Protein AF-0000000066957536 (afdb_homodimer)

Foldseek 3Di:
DPPDAWQEEEEPLLDDLNVLLLVLSLVVPHAYEYEDEPVCPPVVSSVVSVVVSVVSPHHYQYDHLVDLVSLLVVLLVTQEYEYQDDCAPVPDRCQLSCLSVLVSNLVNPRHQEYEGNDAEFQLVLCPVFDPPLNVSSVSVVVSVCSNVVSVPWYFYEHNHAECQQAQQCLRDPPDRHDDDAADEAEAVQFQWGAYFHSSVSSNLVSVLGPDPLRIQAYEYAHDPLRGDTSVRSQVLLCVVVVHHHHYDYAYLVNLLVVLPPDDRSVVSVSRVSCCCHVVVSNPPDDRDPRYYYSCVVCVVDDTDHSSNVNVVND/DPPDAWQEEEEPLLDDLNVLLLVLSLVVPHAYEYEDEPVCPPVVSSVVSVVVSVVSPHHYQYDHLVDLVSLLVVLLVTQEYEYQDDCAPVPDRCQLSCLSVLVSNLVNPRHQEYEGNDAEFQLVLCPVFDPPLNVSSVSVVVSVCSNVVSVPWYFYEHNHAECQQAQQCLRDPPDRHDDDAADEAEAVQFQWGAYFHSSVSSNLVSVLGPDPLRTQAYEYAHDPLRGDTSVRSQVLLCVVVVHHHHYDYDYLVNLLVVLPPDDRSVVSVSRVSCCCHVVVSNPPDDRDPRYYYSCVVCVVDPTDHSSNVNVVND

Structure (mmCIF, N/CA/C/O backbone):
data_AF-0000000066957536-model_v1
#
loop_
_entity.id
_entity.type
_entity.pdbx_description
1 polymer 'Isoflavone reductase, putative, expressed'
#
loop_
_atom_site.group_PDB
_atom_site.id
_atom_site.type_symbol
_atom_site.label_atom_id
_atom_site.label_alt_id
_atom_site.label_comp_id
_atom_site.label_asym_id
_atom_site.label_entity_id
_atom_site.label_seq_id
_atom_site.pdbx_PDB_ins_code
_atom_site.Cartn_x
_atom_site.Cartn_y
_atom_site.Cartn_z
_atom_site.occupancy
_atom_site.B_iso_or_equiv
_atom_site.auth_seq_id
_atom_site.auth_comp_id
_atom_site.auth_asym_id
_atom_site.auth_atom_id
_atom_site.pdbx_PDB_model_num
ATOM 1 N N . MET A 1 1 ? 26.125 -29.156 9.219 1 33 1 MET A N 1
ATOM 2 C CA . MET A 1 1 ? 26.75 -27.828 9.188 1 33 1 MET A CA 1
ATOM 3 C C . MET A 1 1 ? 25.766 -26.766 8.727 1 33 1 MET A C 1
ATOM 5 O O . MET A 1 1 ? 25 -26.984 7.781 1 33 1 MET A O 1
ATOM 9 N N . ALA A 1 2 ? 25.344 -25.844 9.484 1 47.09 2 ALA A N 1
ATOM 10 C CA . ALA A 1 2 ? 24.312 -24.875 9.148 1 47.09 2 ALA A CA 1
ATOM 11 C C . ALA A 1 2 ? 24.594 -24.219 7.797 1 47.09 2 ALA A C 1
ATOM 13 O O . ALA A 1 2 ? 25.656 -23.641 7.586 1 47.09 2 ALA A O 1
ATOM 14 N N . MET A 1 3 ? 23.984 -24.75 6.605 1 57.12 3 MET A N 1
ATOM 15 C CA . MET A 1 3 ? 24.266 -24.203 5.289 1 57.12 3 MET A CA 1
ATOM 16 C C . MET A 1 3 ? 24.344 -22.672 5.344 1 57.12 3 MET A C 1
ATOM 18 O O . MET A 1 3 ? 23.562 -22.031 6.051 1 57.12 3 MET A O 1
ATOM 22 N N . GLU A 1 4 ? 25.375 -22 4.871 1 77.25 4 GLU A N 1
ATOM 23 C CA . GLU A 1 4 ? 25.625 -20.562 4.871 1 77.25 4 GLU A CA 1
ATOM 24 C C . GLU A 1 4 ? 24.5 -19.812 4.184 1 77.25 4 GLU A C 1
ATOM 26 O O . GLU A 1 4 ? 23.984 -20.25 3.15 1 77.25 4 GLU A O 1
ATOM 31 N N . LYS A 1 5 ? 23.766 -18.875 4.844 1 91.62 5 LYS A N 1
ATOM 32 C CA . LYS A 1 5 ? 22.703 -18.016 4.316 1 91.62 5 LYS A CA 1
ATOM 33 C C . LYS A 1 5 ? 23.188 -17.172 3.152 1 91.62 5 LYS A C 1
ATOM 35 O O . LYS A 1 5 ? 24.312 -16.656 3.189 1 91.62 5 LYS A O 1
ATOM 40 N N . SER A 1 6 ? 22.469 -17.234 2.068 1 97.62 6 SER A N 1
ATOM 41 C CA . SER A 1 6 ? 22.797 -16.438 0.892 1 97.62 6 SER A CA 1
ATOM 42 C C . SER A 1 6 ? 22.328 -15 1.053 1 97.62 6 SER A C 1
ATOM 44 O O . SER A 1 6 ? 21.297 -14.742 1.678 1 97.62 6 SER A O 1
ATOM 46 N N . ARG A 1 7 ? 23.156 -14.086 0.517 1 98.56 7 ARG A N 1
ATOM 47 C CA . ARG A 1 7 ? 22.703 -12.703 0.382 1 98.56 7 ARG A CA 1
ATOM 48 C C . ARG A 1 7 ? 21.688 -12.57 -0.752 1 98.56 7 ARG A C 1
ATOM 50 O O . ARG A 1 7 ? 22.016 -12.828 -1.913 1 98.56 7 ARG A O 1
ATOM 57 N N . VAL A 1 8 ? 20.469 -12.125 -0.458 1 98.94 8 VAL A N 1
ATOM 58 C CA . VAL A 1 8 ? 19.359 -12.117 -1.42 1 98.94 8 VAL A CA 1
ATOM 59 C C . VAL A 1 8 ? 19.016 -10.68 -1.801 1 98.94 8 VAL A C 1
ATOM 61 O O . VAL A 1 8 ? 18.734 -9.852 -0.931 1 98.94 8 VAL A O 1
ATOM 64 N N . LEU A 1 9 ? 19.078 -10.328 -3.059 1 98.94 9 LEU A N 1
ATOM 65 C CA . LEU A 1 9 ? 18.578 -9.062 -3.588 1 98.94 9 LEU A CA 1
ATOM 66 C C . LEU A 1 9 ? 17.203 -9.258 -4.23 1 98.94 9 LEU A C 1
ATOM 68 O O . LEU A 1 9 ? 17.062 -10.047 -5.164 1 98.94 9 LEU A O 1
ATOM 72 N N . VAL A 1 10 ? 16.203 -8.602 -3.727 1 98.94 10 VAL A N 1
ATOM 73 C CA . VAL A 1 10 ? 14.867 -8.648 -4.305 1 98.94 10 VAL A CA 1
ATOM 74 C C . VAL A 1 10 ? 14.617 -7.383 -5.121 1 98.94 10 VAL A C 1
ATOM 76 O O . VAL A 1 10 ? 14.727 -6.27 -4.602 1 98.94 10 VAL A O 1
ATOM 79 N N . VAL A 1 11 ? 14.352 -7.523 -6.387 1 98.62 11 VAL A N 1
ATOM 80 C CA . VAL A 1 11 ? 13.922 -6.461 -7.289 1 98.62 11 VAL A CA 1
ATOM 81 C C . VAL A 1 11 ? 12.406 -6.5 -7.445 1 98.62 11 VAL A C 1
ATOM 83 O O . VAL A 1 11 ? 11.828 -7.543 -7.77 1 98.62 11 VAL A O 1
ATOM 86 N N . GLY A 1 12 ? 11.781 -5.395 -7.234 1 97.31 12 GLY A N 1
ATOM 87 C CA . GLY A 1 12 ? 10.328 -5.383 -7.145 1 97.31 12 GLY A CA 1
ATOM 88 C C . GLY A 1 12 ? 9.812 -5.762 -5.77 1 97.31 12 GLY A C 1
ATOM 89 O O . GLY A 1 12 ? 8.734 -6.344 -5.648 1 97.31 12 GLY A O 1
ATOM 90 N N . GLY A 1 13 ? 10.539 -5.445 -4.758 1 98 13 G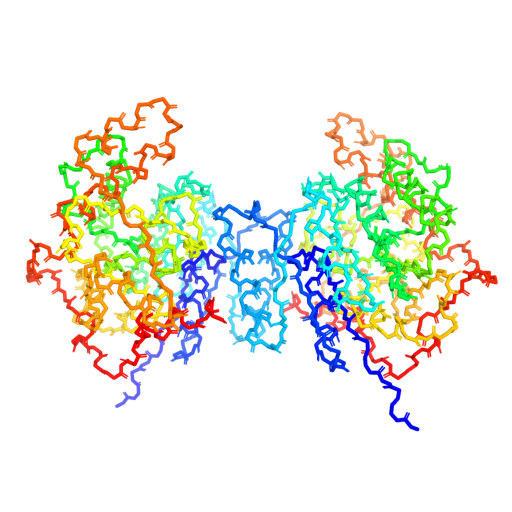LY A N 1
ATOM 91 C CA . GLY A 1 13 ? 10.25 -5.895 -3.404 1 98 13 GLY A CA 1
ATOM 92 C C . GLY A 1 13 ? 9.016 -5.246 -2.809 1 98 13 GLY A C 1
ATOM 93 O O . GLY A 1 13 ? 8.453 -5.746 -1.832 1 98 13 GLY A O 1
ATOM 94 N N . THR A 1 14 ? 8.531 -4.168 -3.365 1 96.94 14 THR A N 1
ATOM 95 C CA . THR A 1 14 ? 7.383 -3.459 -2.809 1 96.94 14 THR A CA 1
ATOM 96 C C . THR A 1 14 ? 6.09 -3.904 -3.484 1 96.94 14 THR A C 1
ATOM 98 O O . THR A 1 14 ? 5.004 -3.441 -3.129 1 96.94 14 THR A O 1
ATOM 101 N N . GLY A 1 15 ? 6.211 -4.746 -4.457 1 96.56 15 GLY A N 1
ATOM 102 C CA . GLY A 1 15 ? 5.035 -5.219 -5.172 1 96.56 15 GLY A CA 1
ATOM 103 C C . GLY A 1 15 ? 4.324 -6.359 -4.465 1 96.56 15 GLY A C 1
ATOM 104 O O . GLY A 1 15 ? 4.691 -6.723 -3.344 1 96.56 15 GLY A O 1
ATOM 105 N N . PHE A 1 16 ? 3.324 -6.91 -5.066 1 97.12 16 PHE A N 1
ATOM 106 C CA . PHE A 1 16 ? 2.4 -7.887 -4.504 1 97.12 16 PHE A CA 1
ATOM 107 C C . PHE A 1 16 ? 3.129 -9.172 -4.133 1 97.12 16 PHE A C 1
ATOM 109 O O . PHE A 1 16 ? 3.025 -9.648 -3 1 97.12 16 PHE A O 1
ATOM 116 N N . VAL A 1 17 ? 3.934 -9.711 -5.055 1 97.88 17 VAL A N 1
ATOM 117 C CA . VAL A 1 17 ? 4.699 -10.93 -4.801 1 97.88 17 VAL A CA 1
ATOM 118 C C . VAL A 1 17 ? 6.004 -10.578 -4.086 1 97.88 17 VAL A C 1
ATOM 120 O O . VAL A 1 17 ? 6.41 -11.273 -3.152 1 97.88 17 VAL A O 1
ATOM 123 N N . GLY A 1 18 ? 6.633 -9.492 -4.508 1 98.44 18 GLY A N 1
ATOM 124 C CA . GLY A 1 18 ? 7.941 -9.109 -4.008 1 98.44 18 GLY A CA 1
ATOM 125 C C . GLY A 1 18 ? 7.98 -8.938 -2.5 1 98.44 18 GLY A C 1
ATOM 126 O O . GLY A 1 18 ? 8.945 -9.336 -1.85 1 98.44 18 GLY A O 1
ATOM 127 N N . ARG A 1 19 ? 6.957 -8.328 -1.968 1 98.56 19 ARG A N 1
ATOM 128 C CA . ARG A 1 19 ? 6.965 -8.078 -0.53 1 98.56 19 ARG A CA 1
ATOM 129 C C . ARG A 1 19 ? 6.918 -9.391 0.251 1 98.56 19 ARG A C 1
ATOM 131 O O . ARG A 1 19 ? 7.484 -9.492 1.342 1 98.56 19 ARG A O 1
ATOM 138 N N . ARG A 1 20 ? 6.262 -10.469 -0.301 1 98.62 20 ARG A N 1
ATOM 139 C CA . ARG A 1 20 ? 6.227 -11.789 0.327 1 98.62 20 ARG A CA 1
ATOM 140 C C . ARG A 1 20 ? 7.594 -12.461 0.26 1 98.62 20 ARG A C 1
ATOM 142 O O . ARG A 1 20 ? 8 -13.148 1.202 1 98.62 20 ARG A O 1
ATOM 149 N N . VAL A 1 21 ? 8.281 -12.219 -0.838 1 98.88 21 VAL A N 1
ATOM 150 C CA . VAL A 1 21 ? 9.625 -12.766 -0.996 1 98.88 21 VAL A CA 1
ATOM 151 C C . VAL A 1 21 ? 10.57 -12.117 0.012 1 98.88 21 VAL A C 1
ATOM 153 O O . VAL A 1 21 ? 11.359 -12.805 0.668 1 98.88 21 VAL A O 1
ATOM 156 N N . VAL A 1 22 ? 10.5 -10.758 0.211 1 98.94 22 VAL A N 1
ATOM 157 C CA . VAL A 1 22 ? 11.336 -10.047 1.178 1 98.94 22 VAL A CA 1
ATOM 158 C C . VAL A 1 22 ? 11.07 -10.586 2.582 1 98.94 22 VAL A C 1
ATOM 160 O O . VAL A 1 22 ? 12.008 -10.914 3.314 1 98.94 22 VAL A O 1
ATOM 163 N N . ALA A 1 23 ? 9.805 -10.727 2.9 1 98.81 23 ALA A N 1
ATOM 164 C CA . ALA A 1 23 ? 9.43 -11.219 4.227 1 98.81 23 ALA A CA 1
ATOM 165 C C . ALA A 1 23 ? 9.969 -12.633 4.457 1 98.81 23 ALA A C 1
ATOM 167 O O . ALA A 1 23 ? 10.508 -12.93 5.527 1 98.81 23 ALA A O 1
ATOM 168 N N . ALA A 1 24 ? 9.812 -13.508 3.465 1 98.81 24 ALA A N 1
ATOM 169 C CA . ALA A 1 24 ? 10.273 -14.891 3.582 1 98.81 24 ALA A CA 1
ATOM 170 C C . ALA A 1 24 ? 11.789 -14.953 3.73 1 98.81 24 ALA A C 1
ATOM 172 O O . ALA A 1 24 ? 12.312 -15.75 4.512 1 98.81 24 ALA A O 1
ATOM 173 N N . SER A 1 25 ? 12.477 -14.102 2.957 1 98.88 25 SER A N 1
ATOM 174 C CA . SER A 1 25 ? 13.938 -14.047 3.037 1 98.88 25 SER A CA 1
ATOM 175 C C . SER A 1 25 ? 14.398 -13.641 4.43 1 98.88 25 SER A C 1
ATOM 177 O O . SER A 1 25 ? 15.258 -14.297 5.023 1 98.88 25 SER A O 1
ATOM 179 N N . LEU A 1 26 ? 13.797 -12.578 4.992 1 98.81 26 LEU A N 1
ATOM 180 C CA . LEU A 1 26 ? 14.125 -12.102 6.332 1 98.81 26 LEU A CA 1
ATOM 181 C C . LEU A 1 26 ? 13.805 -13.164 7.379 1 98.81 26 LEU A C 1
ATOM 183 O O . LEU A 1 26 ? 14.617 -13.414 8.273 1 98.81 26 LEU A O 1
ATOM 187 N N . ALA A 1 27 ? 12.672 -13.812 7.234 1 98.19 27 ALA A N 1
ATOM 188 C CA . ALA A 1 27 ? 12.242 -14.828 8.188 1 98.19 27 ALA A CA 1
ATOM 189 C C . ALA A 1 27 ? 13.188 -16.016 8.18 1 98.19 27 ALA A C 1
ATOM 191 O O . ALA A 1 27 ? 13.422 -16.641 9.219 1 98.19 27 ALA A O 1
ATOM 192 N N . ALA A 1 28 ? 13.75 -16.312 7.035 1 97.88 28 ALA A N 1
ATOM 193 C CA . ALA A 1 28 ? 14.656 -17.453 6.895 1 97.88 28 ALA A CA 1
ATOM 194 C C . ALA A 1 28 ? 16.062 -17.094 7.355 1 97.88 28 ALA A C 1
ATOM 196 O O . ALA A 1 28 ? 16.953 -17.953 7.391 1 97.88 28 ALA A O 1
ATOM 197 N N . GLY A 1 29 ? 16.297 -15.805 7.656 1 97.88 29 GLY A N 1
ATOM 198 C CA . GLY A 1 29 ? 17.578 -15.391 8.219 1 97.88 29 GLY A CA 1
ATOM 199 C C . GLY A 1 29 ? 18.594 -15.008 7.172 1 97.88 29 GLY A C 1
ATOM 200 O O . GLY A 1 29 ? 19.781 -14.867 7.473 1 97.88 29 GLY A O 1
ATOM 201 N N . HIS A 1 30 ? 18.203 -14.836 5.934 1 98.69 30 HIS A N 1
ATOM 202 C CA . HIS A 1 30 ? 19.109 -14.398 4.887 1 98.69 30 HIS A CA 1
ATOM 203 C C . HIS A 1 30 ? 19.422 -12.906 5.008 1 98.69 30 HIS A C 1
ATOM 205 O O . HIS A 1 30 ? 18.531 -12.109 5.305 1 98.69 30 HIS A O 1
ATOM 211 N N . PRO A 1 31 ? 20.75 -12.547 4.836 1 98.62 31 PRO A N 1
ATOM 212 C CA . PRO A 1 31 ? 20.922 -11.125 4.516 1 98.62 31 PRO A CA 1
ATOM 213 C C . PRO A 1 31 ? 20.094 -10.695 3.309 1 98.62 31 PRO A C 1
ATOM 215 O O . PRO A 1 31 ? 20.203 -11.281 2.23 1 98.62 31 PRO A O 1
ATOM 218 N N . THR A 1 32 ? 19.188 -9.742 3.516 1 98.94 32 THR A N 1
ATOM 219 C CA . THR A 1 32 ? 18.188 -9.406 2.508 1 98.94 32 THR A CA 1
ATOM 220 C C . THR A 1 32 ? 18.359 -7.969 2.031 1 98.94 32 THR A C 1
ATOM 222 O O . THR A 1 32 ? 18.344 -7.039 2.84 1 98.94 32 THR A O 1
ATOM 225 N N . TYR A 1 33 ? 18.594 -7.816 0.733 1 98.88 33 TYR A N 1
ATOM 226 C CA . TYR A 1 33 ? 18.656 -6.516 0.07 1 98.88 33 TYR A CA 1
ATOM 227 C C . TYR A 1 33 ? 17.391 -6.27 -0.746 1 98.88 33 TYR A C 1
ATOM 229 O O . TYR A 1 33 ? 16.844 -7.191 -1.354 1 98.88 33 TYR A O 1
ATOM 237 N N . VAL A 1 34 ? 16.875 -5.098 -0.707 1 98.88 34 VAL A N 1
ATOM 238 C CA . VAL A 1 34 ? 15.75 -4.684 -1.54 1 98.88 34 VAL A CA 1
ATOM 239 C C . VAL A 1 34 ? 16.156 -3.5 -2.41 1 98.88 34 VAL A C 1
ATOM 241 O O . VAL A 1 34 ? 16.75 -2.531 -1.918 1 98.88 34 VAL A O 1
ATOM 244 N N . LEU A 1 35 ? 15.93 -3.592 -3.662 1 98.44 35 LEU A N 1
ATOM 245 C CA . LEU A 1 35 ? 16.312 -2.518 -4.574 1 98.44 35 LEU A CA 1
ATOM 246 C C . LEU A 1 35 ? 15.391 -1.311 -4.398 1 98.44 35 LEU A C 1
ATOM 248 O O . LEU A 1 35 ? 14.164 -1.442 -4.453 1 98.44 35 LEU A O 1
ATOM 252 N N . LEU A 1 36 ? 15.898 -0.245 -4.082 1 97.31 36 LEU A N 1
ATOM 253 C CA . LEU A 1 36 ? 15.234 1.054 -4.098 1 97.31 36 LEU A CA 1
ATOM 254 C C . LEU A 1 36 ? 15.539 1.806 -5.391 1 97.31 36 LEU A C 1
ATOM 256 O O . LEU A 1 36 ? 16.688 2.209 -5.621 1 97.31 36 LEU A O 1
ATOM 260 N N . ARG A 1 37 ? 14.586 1.935 -6.199 1 93.44 37 ARG A N 1
ATOM 261 C CA . ARG A 1 37 ? 14.781 2.688 -7.434 1 93.44 37 ARG A CA 1
ATOM 262 C C . ARG A 1 37 ? 14.609 4.184 -7.191 1 93.44 37 ARG A C 1
ATOM 264 O O . ARG A 1 37 ? 13.609 4.617 -6.613 1 93.44 37 ARG A O 1
ATOM 271 N N . PRO A 1 38 ? 15.539 4.953 -7.656 1 89 38 PRO A N 1
ATOM 272 C CA . PRO A 1 38 ? 15.445 6.402 -7.441 1 89 38 PRO A CA 1
ATOM 273 C C . PRO A 1 38 ? 14.203 7.016 -8.086 1 89 38 PRO A C 1
ATOM 275 O O . PRO A 1 38 ? 13.789 8.109 -7.703 1 89 38 PRO A O 1
ATOM 278 N N . GLU A 1 39 ? 13.609 6.285 -8.977 1 88.44 39 GLU A N 1
ATOM 279 C CA . GLU A 1 39 ? 12.414 6.746 -9.672 1 88.44 39 GLU A CA 1
ATOM 280 C C . GLU A 1 39 ? 11.172 6.582 -8.805 1 88.44 39 GLU A C 1
ATOM 282 O O . GLU A 1 39 ? 10.047 6.766 -9.281 1 88.44 39 GLU A O 1
ATOM 287 N N . ILE A 1 40 ? 11.289 6.332 -7.566 1 90.62 40 ILE A N 1
ATOM 288 C CA . ILE A 1 40 ? 10.18 6.109 -6.648 1 90.62 40 ILE A CA 1
ATOM 289 C C . ILE A 1 40 ? 9.32 7.367 -6.555 1 90.62 40 ILE A C 1
ATOM 291 O O . ILE A 1 40 ? 8.125 7.293 -6.25 1 90.62 40 ILE A O 1
ATOM 295 N N . GLY A 1 41 ? 9.922 8.578 -6.832 1 90.12 41 GLY A N 1
ATOM 296 C CA . GLY A 1 41 ? 9.195 9.836 -6.832 1 90.12 41 GLY A CA 1
ATOM 297 C C . GLY A 1 41 ? 8.508 10.133 -5.508 1 90.12 41 GLY A C 1
ATOM 298 O O . GLY A 1 41 ? 9.148 10.086 -4.453 1 90.12 41 GLY A O 1
ATOM 299 N N . LEU A 1 42 ? 7.234 10.469 -5.609 1 93.06 42 LEU A N 1
ATOM 300 C CA . LEU A 1 42 ? 6.484 10.859 -4.418 1 93.06 42 LEU A CA 1
ATOM 301 C C . LEU A 1 42 ? 5.586 9.719 -3.943 1 93.06 42 LEU A C 1
ATOM 303 O O . LEU A 1 42 ? 4.551 9.961 -3.316 1 93.06 42 LEU A O 1
ATOM 307 N N . ASP A 1 43 ? 5.953 8.492 -4.27 1 94.5 43 ASP A N 1
ATOM 308 C CA . ASP A 1 43 ? 5.191 7.34 -3.814 1 94.5 43 ASP A CA 1
ATOM 309 C C . ASP A 1 43 ? 5.492 7.023 -2.35 1 94.5 43 ASP A C 1
ATOM 311 O O . ASP A 1 43 ? 6.309 6.148 -2.055 1 94.5 43 ASP A O 1
ATOM 315 N N . ILE A 1 44 ? 4.781 7.633 -1.433 1 96 44 ILE A N 1
ATOM 316 C CA . ILE A 1 44 ? 5.023 7.566 0.004 1 96 44 ILE A CA 1
ATOM 317 C C . ILE A 1 44 ? 4.73 6.156 0.512 1 96 44 ILE A C 1
ATOM 319 O O . ILE A 1 44 ? 5.398 5.672 1.431 1 96 44 ILE A O 1
ATOM 323 N N . ASP A 1 45 ? 3.768 5.457 -0.064 1 95.25 45 ASP A N 1
ATOM 324 C CA . ASP A 1 45 ? 3.426 4.105 0.363 1 95.25 45 ASP A CA 1
ATOM 325 C C . ASP A 1 45 ? 4.566 3.133 0.078 1 95.25 45 ASP A C 1
ATOM 327 O O . ASP A 1 45 ? 4.93 2.326 0.936 1 95.25 45 ASP A O 1
ATOM 331 N N . LYS A 1 46 ? 5.16 3.223 -1.109 1 96.19 46 LYS A N 1
ATOM 332 C CA . LYS A 1 46 ? 6.301 2.377 -1.456 1 96.19 46 LYS A CA 1
ATOM 333 C C . LYS A 1 46 ? 7.496 2.664 -0.551 1 96.19 46 LYS A C 1
ATOM 335 O O . LYS A 1 46 ? 8.148 1.74 -0.066 1 96.19 46 LYS A O 1
ATOM 340 N N . LEU A 1 47 ? 7.754 3.932 -0.314 1 97.19 47 LEU A N 1
ATOM 341 C CA . LEU A 1 47 ? 8.891 4.297 0.523 1 97.19 47 LEU A CA 1
ATOM 342 C C . LEU A 1 47 ? 8.703 3.787 1.948 1 97.19 47 LEU A C 1
ATOM 344 O O . LEU A 1 47 ? 9.641 3.258 2.551 1 97.19 47 LEU A O 1
ATOM 348 N N . GLN A 1 48 ? 7.516 3.951 2.453 1 96.81 48 GLN A N 1
ATOM 349 C CA . GLN A 1 48 ? 7.262 3.494 3.814 1 96.81 48 GLN A CA 1
ATOM 350 C C . GLN A 1 48 ? 7.406 1.978 3.922 1 96.81 48 GLN A C 1
ATOM 352 O O . GLN A 1 48 ? 7.855 1.462 4.945 1 96.81 48 GLN A O 1
ATOM 357 N N . MET A 1 49 ? 7.039 1.233 2.891 1 97.56 49 MET A N 1
ATOM 358 C CA . MET A 1 49 ? 7.238 -0.213 2.875 1 97.56 49 MET A CA 1
ATOM 359 C C . MET A 1 49 ? 8.727 -0.56 2.891 1 97.56 49 MET A C 1
ATOM 361 O O . MET A 1 49 ? 9.148 -1.455 3.623 1 97.56 49 MET A O 1
ATOM 365 N N . LEU A 1 50 ? 9.477 0.124 2.113 1 98.25 50 LEU A N 1
ATOM 366 C CA . LEU A 1 50 ? 10.914 -0.088 2.082 1 98.25 50 LEU A CA 1
ATOM 367 C C . LEU A 1 50 ? 11.539 0.189 3.445 1 98.25 50 LEU A C 1
ATOM 369 O O . LEU A 1 50 ? 12.367 -0.587 3.924 1 98.25 50 LEU A O 1
ATOM 373 N N . LEU A 1 51 ? 11.094 1.263 4.082 1 97.69 51 LEU A N 1
ATOM 374 C CA . LEU A 1 51 ? 11.617 1.606 5.398 1 97.69 51 LEU A CA 1
ATOM 375 C C . LEU A 1 51 ? 11.195 0.571 6.438 1 97.69 51 LEU A C 1
ATOM 377 O O . LEU A 1 51 ? 11.938 0.29 7.379 1 97.69 51 LEU A O 1
ATOM 381 N N . ALA A 1 52 ? 10 0.031 6.25 1 97.62 52 ALA A N 1
ATOM 382 C CA . ALA A 1 52 ? 9.555 -1.04 7.141 1 97.62 52 ALA A CA 1
ATOM 383 C C . ALA A 1 52 ? 10.438 -2.277 6.988 1 97.62 52 ALA A C 1
ATOM 385 O O . ALA A 1 52 ? 10.75 -2.949 7.973 1 97.62 52 ALA A O 1
ATOM 386 N N . PHE A 1 53 ? 10.805 -2.605 5.754 1 98.56 53 PHE A N 1
ATOM 387 C CA . PHE A 1 53 ? 11.727 -3.707 5.527 1 98.56 53 PHE A CA 1
ATOM 388 C C . PHE A 1 53 ? 13.062 -3.436 6.207 1 98.56 53 PHE A C 1
ATOM 390 O O . PHE A 1 53 ? 13.641 -4.324 6.844 1 98.56 53 PHE A O 1
ATOM 397 N N . LYS A 1 54 ? 13.508 -2.225 6.078 1 98 54 LYS A N 1
ATOM 398 C CA . LYS A 1 54 ? 14.758 -1.828 6.711 1 98 54 LYS A CA 1
ATOM 399 C C . LYS A 1 54 ? 14.688 -2.002 8.227 1 98 54 LYS A C 1
ATOM 401 O O . LYS A 1 54 ? 15.617 -2.52 8.844 1 98 54 LYS A O 1
ATOM 406 N N . ALA A 1 55 ? 13.602 -1.609 8.766 1 97.44 55 ALA A N 1
ATOM 407 C CA . ALA A 1 55 ? 13.406 -1.729 10.203 1 97.44 55 ALA A CA 1
ATOM 408 C C . ALA A 1 55 ? 13.422 -3.191 10.641 1 97.44 55 ALA A C 1
ATOM 410 O O . ALA A 1 55 ? 13.742 -3.496 11.797 1 97.44 55 ALA A O 1
ATOM 411 N N . ARG A 1 56 ? 13.164 -4.102 9.727 1 98.06 56 ARG A N 1
ATOM 412 C CA . ARG A 1 56 ? 13.148 -5.527 10.031 1 98.06 56 ARG A CA 1
ATOM 413 C C . ARG A 1 56 ? 14.484 -6.18 9.688 1 98.06 56 ARG A C 1
ATOM 415 O O . ARG A 1 56 ? 14.633 -7.398 9.797 1 98.06 56 ARG A O 1
ATOM 422 N N . GLY A 1 57 ? 15.367 -5.402 9.18 1 98.06 57 GLY A N 1
ATOM 423 C CA . GLY A 1 57 ? 16.719 -5.922 9.016 1 98.06 57 GLY A CA 1
ATOM 424 C C . GLY A 1 57 ? 17.172 -5.934 7.566 1 98.06 57 GLY A C 1
ATOM 425 O O . GLY A 1 57 ? 18.328 -6.27 7.281 1 98.06 57 GLY A O 1
ATOM 426 N N . ALA A 1 58 ? 16.328 -5.559 6.648 1 98.69 58 ALA A N 1
ATOM 427 C CA . ALA A 1 58 ? 16.734 -5.508 5.246 1 98.69 58 ALA A CA 1
ATOM 428 C C . ALA A 1 58 ? 17.641 -4.316 4.988 1 98.69 58 ALA A C 1
ATOM 430 O O . ALA A 1 58 ? 17.656 -3.352 5.758 1 98.69 58 ALA A O 1
ATOM 431 N N . ARG A 1 59 ? 18.422 -4.402 3.986 1 98.31 59 ARG A N 1
ATOM 432 C CA . ARG A 1 59 ? 19.219 -3.283 3.488 1 98.31 59 ARG A CA 1
ATOM 433 C C . ARG A 1 59 ? 18.703 -2.807 2.135 1 98.31 59 ARG A C 1
ATOM 435 O O . ARG A 1 59 ? 18.422 -3.617 1.249 1 98.31 59 ARG A O 1
ATOM 442 N N . LEU A 1 60 ? 18.562 -1.549 2.027 1 98.06 60 LEU A N 1
ATOM 443 C CA . LEU A 1 60 ? 18.109 -0.979 0.765 1 98.06 60 LEU A CA 1
ATOM 444 C C . LEU A 1 60 ? 19.297 -0.646 -0.138 1 98.06 60 LEU A C 1
ATOM 446 O O . LEU A 1 60 ? 20.266 -0.017 0.303 1 98.06 60 LEU A O 1
ATOM 450 N N . LEU A 1 61 ? 19.266 -1.114 -1.365 1 97.94 61 LEU A N 1
ATOM 451 C CA . LEU A 1 61 ? 20.266 -0.761 -2.373 1 97.94 61 LEU A CA 1
ATOM 452 C C . LEU A 1 61 ? 19.656 0.154 -3.434 1 97.94 61 LEU A C 1
ATOM 454 O O . LEU A 1 61 ? 18.688 -0.217 -4.102 1 97.94 61 LEU A O 1
ATOM 458 N N . GLU A 1 62 ? 20.234 1.295 -3.561 1 95.88 62 GLU A N 1
ATOM 459 C CA . GLU A 1 62 ? 19.734 2.246 -4.547 1 95.88 62 GLU A CA 1
ATOM 460 C C . GLU A 1 62 ? 20.344 1.978 -5.926 1 95.88 62 GLU A C 1
ATOM 462 O O . GLU A 1 62 ? 21.562 1.988 -6.094 1 95.88 62 GLU A O 1
ATOM 467 N N . ALA A 1 63 ? 19.469 1.701 -6.898 1 97 63 ALA A N 1
ATOM 468 C CA . ALA A 1 63 ? 19.906 1.547 -8.289 1 97 63 ALA A CA 1
ATOM 469 C C . ALA A 1 63 ? 18.719 1.638 -9.242 1 97 63 ALA A C 1
ATOM 471 O O . ALA A 1 63 ? 17.609 1.174 -8.922 1 97 63 ALA A O 1
ATOM 472 N N . SER A 1 64 ? 18.984 2.25 -10.391 1 95.75 64 SER A N 1
ATOM 473 C CA . SER A 1 64 ? 18 2.289 -11.469 1 95.75 64 SER A CA 1
ATOM 474 C C . SER A 1 64 ? 18.203 1.14 -12.445 1 95.75 64 SER A C 1
ATOM 476 O O . SER A 1 64 ? 19.344 0.769 -12.742 1 95.75 64 SER A O 1
ATOM 478 N N . LEU A 1 65 ? 17.109 0.63 -13 1 95.12 65 LEU A N 1
ATOM 479 C CA . LEU A 1 65 ? 17.25 -0.356 -14.07 1 95.12 65 LEU A CA 1
ATOM 480 C C . LEU A 1 65 ? 17.828 0.279 -15.328 1 95.12 65 LEU A C 1
ATOM 482 O O . LEU A 1 65 ? 18.312 -0.425 -16.219 1 95.12 65 LEU A O 1
ATOM 486 N N . ASP A 1 66 ? 17.844 1.59 -15.328 1 95.25 66 ASP A N 1
ATOM 487 C CA . ASP A 1 66 ? 18.344 2.301 -16.5 1 95.25 66 ASP A CA 1
ATOM 488 C C . ASP A 1 66 ? 19.812 2.715 -16.312 1 95.25 66 ASP A C 1
ATOM 490 O O . ASP A 1 66 ? 20.422 3.297 -17.203 1 95.25 66 ASP A O 1
ATOM 494 N N . ASP A 1 67 ? 20.344 2.457 -15.172 1 97.12 67 ASP A N 1
ATOM 495 C CA . ASP A 1 67 ? 21.75 2.666 -14.875 1 97.12 67 ASP A CA 1
ATOM 496 C C . ASP A 1 67 ? 22.5 1.336 -14.758 1 97.12 67 ASP A C 1
ATOM 498 O O . ASP A 1 67 ? 22.578 0.764 -13.672 1 97.12 67 ASP A O 1
ATOM 502 N N . HIS A 1 68 ? 23.062 0.94 -15.875 1 98.25 68 HIS A N 1
ATOM 503 C CA . HIS A 1 68 ? 23.656 -0.39 -15.953 1 98.25 68 HIS A CA 1
ATOM 504 C C . HIS A 1 68 ? 24.75 -0.567 -14.906 1 98.25 68 HIS A C 1
ATOM 506 O O . HIS A 1 68 ? 24.75 -1.56 -14.172 1 98.25 68 HIS A O 1
ATOM 512 N N . ASP A 1 69 ? 25.625 0.407 -14.758 1 98.31 69 ASP A N 1
ATOM 513 C CA . ASP A 1 69 ? 26.734 0.292 -13.82 1 98.31 69 ASP A CA 1
ATOM 514 C C . ASP A 1 69 ? 26.234 0.231 -12.375 1 98.31 69 ASP A C 1
ATOM 516 O O . ASP A 1 69 ? 26.75 -0.559 -11.578 1 98.31 69 ASP A O 1
ATOM 520 N N . GLY A 1 70 ? 25.297 1.076 -12.047 1 97.81 70 GLY A N 1
ATOM 521 C CA . GLY A 1 70 ? 24.703 1.034 -10.719 1 97.81 70 GLY A CA 1
ATOM 522 C C . GLY A 1 70 ? 24 -0.28 -10.422 1 97.81 70 GLY A C 1
ATOM 523 O O . GLY A 1 70 ? 24.094 -0.797 -9.305 1 97.81 70 GLY A O 1
ATOM 524 N N . LEU A 1 71 ? 23.328 -0.771 -11.414 1 98.5 71 LEU A N 1
ATOM 525 C CA . LEU A 1 71 ? 22.625 -2.043 -11.258 1 98.5 71 LEU A CA 1
ATOM 526 C C . LEU A 1 71 ? 23.625 -3.184 -11.055 1 98.5 71 LEU A C 1
ATOM 528 O O . LEU A 1 71 ? 23.406 -4.043 -10.195 1 98.5 71 LEU A O 1
ATOM 532 N N . VAL A 1 72 ? 24.734 -3.205 -11.805 1 98.81 72 VAL A N 1
ATOM 533 C CA . VAL A 1 72 ? 25.781 -4.211 -11.656 1 98.81 72 VAL A CA 1
ATOM 534 C C . VAL A 1 72 ? 26.375 -4.137 -10.25 1 98.81 72 VAL A C 1
ATOM 536 O O . VAL A 1 72 ? 26.562 -5.168 -9.594 1 98.81 72 VAL A O 1
ATOM 539 N N . ALA A 1 73 ? 26.625 -2.936 -9.773 1 98.69 73 ALA A N 1
ATOM 540 C CA . ALA A 1 73 ? 27.172 -2.74 -8.438 1 98.69 73 ALA A CA 1
ATOM 541 C C . ALA A 1 73 ? 26.25 -3.305 -7.371 1 98.69 73 ALA A C 1
ATOM 543 O O . ALA A 1 73 ? 26.703 -3.934 -6.41 1 98.69 73 ALA A O 1
ATOM 544 N N . ALA A 1 74 ? 24.953 -3.09 -7.539 1 98.5 74 ALA A N 1
ATOM 545 C CA . ALA A 1 74 ? 23.969 -3.625 -6.602 1 98.5 74 ALA A CA 1
ATOM 546 C C . ALA A 1 74 ? 23.938 -5.148 -6.652 1 98.5 74 ALA A C 1
ATOM 548 O O . ALA A 1 74 ? 23.953 -5.812 -5.609 1 98.5 74 ALA A O 1
ATOM 549 N N . VAL A 1 75 ? 23.938 -5.711 -7.809 1 98.81 75 VAL A N 1
ATOM 550 C CA . VAL A 1 75 ? 23.875 -7.156 -8.016 1 98.81 75 VAL A CA 1
ATOM 551 C C . VAL A 1 75 ? 25.094 -7.824 -7.406 1 98.81 75 VAL A C 1
ATOM 553 O O . VAL A 1 75 ? 25 -8.906 -6.824 1 98.81 75 VAL A O 1
ATOM 556 N N . ARG A 1 76 ? 26.25 -7.172 -7.453 1 98.69 76 ARG A N 1
ATOM 557 C CA . ARG A 1 76 ? 27.5 -7.73 -6.953 1 98.69 76 ARG A CA 1
ATOM 558 C C . ARG A 1 76 ? 27.438 -7.961 -5.445 1 98.69 76 ARG A C 1
ATOM 560 O O . ARG A 1 76 ? 28.203 -8.758 -4.898 1 98.69 76 ARG A O 1
ATOM 567 N N . GLN A 1 77 ? 26.547 -7.297 -4.812 1 98.44 77 GLN A N 1
ATOM 568 C CA . GLN A 1 77 ? 26.438 -7.414 -3.361 1 98.44 77 GLN A CA 1
ATOM 569 C C . GLN A 1 77 ? 25.672 -8.672 -2.965 1 98.44 77 GLN A C 1
ATOM 571 O O . GLN A 1 77 ? 25.672 -9.055 -1.794 1 98.44 77 GLN A O 1
ATOM 576 N N . ALA A 1 78 ? 25.078 -9.383 -3.908 1 98.56 78 ALA A N 1
ATOM 577 C CA . ALA A 1 78 ? 24.172 -10.477 -3.578 1 98.56 78 ALA A CA 1
ATOM 578 C C . ALA A 1 78 ? 24.672 -11.797 -4.164 1 98.56 78 ALA A C 1
ATOM 580 O O . ALA A 1 78 ? 25.453 -11.805 -5.117 1 98.56 78 ALA A O 1
ATOM 581 N N . ASP A 1 79 ? 24.25 -12.875 -3.547 1 98.69 79 ASP A N 1
ATOM 582 C CA . ASP A 1 79 ? 24.469 -14.219 -4.074 1 98.69 79 ASP A CA 1
ATOM 583 C C . ASP A 1 79 ? 23.281 -14.672 -4.934 1 98.69 79 ASP A C 1
ATOM 585 O O . ASP A 1 79 ? 23.453 -15.469 -5.863 1 98.69 79 ASP A O 1
ATOM 589 N N . VAL A 1 80 ? 22.141 -14.211 -4.559 1 98.88 80 VAL A N 1
ATOM 590 C CA . VAL A 1 80 ? 20.891 -14.578 -5.195 1 98.88 80 VAL A CA 1
ATOM 591 C C . VAL A 1 80 ? 20.109 -13.312 -5.578 1 98.88 80 VAL A C 1
ATOM 593 O O . VAL A 1 80 ? 20.078 -12.344 -4.816 1 98.88 80 VAL A O 1
ATOM 596 N N . VAL A 1 81 ? 19.562 -13.289 -6.77 1 98.94 81 VAL A N 1
ATOM 597 C CA . VAL A 1 81 ? 18.672 -12.219 -7.195 1 98.94 81 VAL A CA 1
ATOM 598 C C . VAL A 1 81 ? 17.266 -12.781 -7.457 1 98.94 81 VAL A C 1
ATOM 600 O O . VAL A 1 81 ? 17.125 -13.781 -8.156 1 98.94 81 VAL A O 1
ATOM 603 N N . VAL A 1 82 ? 16.266 -12.242 -6.84 1 98.94 82 VAL A N 1
ATOM 604 C CA . VAL A 1 82 ? 14.875 -12.578 -7.105 1 98.94 82 VAL A CA 1
ATOM 605 C C . VAL A 1 82 ? 14.156 -11.375 -7.703 1 98.94 82 VAL A C 1
ATOM 607 O O . VAL A 1 82 ? 14.164 -10.281 -7.125 1 98.94 82 VAL A O 1
ATOM 610 N N . SER A 1 83 ? 13.656 -11.539 -8.891 1 98.81 83 SER A N 1
ATOM 611 C CA . SER A 1 83 ? 12.867 -10.492 -9.523 1 98.81 83 SER A CA 1
ATOM 612 C C . SER A 1 83 ? 11.367 -10.742 -9.352 1 98.81 83 SER A C 1
ATOM 614 O O . SER A 1 83 ? 10.883 -11.844 -9.609 1 98.81 83 SER A O 1
ATOM 616 N N . ALA A 1 84 ? 10.664 -9.805 -8.859 1 98.12 84 ALA A N 1
ATOM 617 C CA . ALA A 1 84 ? 9.203 -9.836 -8.758 1 98.12 84 ALA A CA 1
ATOM 618 C C . ALA A 1 84 ? 8.578 -8.656 -9.5 1 98.12 84 ALA A C 1
ATOM 620 O O . ALA A 1 84 ? 7.559 -8.109 -9.062 1 98.12 84 ALA A O 1
ATOM 621 N N . MET A 1 85 ? 9.25 -8.242 -10.531 1 95.94 85 MET A N 1
ATOM 622 C CA . MET A 1 85 ? 8.719 -7.16 -11.359 1 95.94 85 MET A CA 1
ATOM 623 C C . MET A 1 85 ? 7.406 -7.566 -12.016 1 95.94 85 MET A C 1
ATOM 625 O O . MET A 1 85 ? 7.297 -8.656 -12.586 1 95.94 85 MET A O 1
ATOM 629 N N . SER A 1 86 ? 6.473 -6.691 -11.977 1 93 86 SER A N 1
ATOM 630 C CA . SER A 1 86 ? 5.105 -7.023 -12.359 1 93 86 SER A CA 1
ATOM 631 C C . SER A 1 86 ? 4.977 -7.168 -13.875 1 93 86 SER A C 1
ATOM 633 O O . SER A 1 86 ? 5.559 -6.387 -14.625 1 93 86 SER A O 1
ATOM 635 N N . GLY A 1 87 ? 4.195 -8.164 -14.266 1 92.12 87 GLY A N 1
ATOM 636 C CA . GLY A 1 87 ? 3.816 -8.344 -15.656 1 92.12 87 GLY A CA 1
ATOM 637 C C . GLY A 1 87 ? 2.318 -8.258 -15.883 1 92.12 87 GLY A C 1
ATOM 638 O O . GLY A 1 87 ? 1.828 -8.586 -16.969 1 92.12 87 GLY A O 1
ATOM 639 N N . VAL A 1 88 ? 1.628 -7.828 -14.82 1 90.06 88 VAL A N 1
ATOM 640 C CA . VAL A 1 88 ? 0.173 -7.797 -14.93 1 90.06 88 VAL A CA 1
ATOM 641 C C . VAL A 1 88 ? -0.262 -6.531 -15.664 1 90.06 88 VAL A C 1
ATOM 643 O O . VAL A 1 88 ? 0.199 -5.434 -15.352 1 90.06 88 VAL A O 1
ATOM 646 N N . HIS A 1 89 ? -1.205 -6.648 -16.562 1 90.88 89 HIS A N 1
ATOM 647 C CA . HIS A 1 89 ? -1.553 -5.562 -17.469 1 90.88 89 HIS A CA 1
ATOM 648 C C . HIS A 1 89 ? -2.498 -4.566 -16.812 1 90.88 89 HIS A C 1
ATOM 650 O O . HIS A 1 89 ? -2.596 -3.416 -17.234 1 90.88 89 HIS A O 1
ATOM 656 N N . PHE A 1 90 ? -3.229 -5.023 -15.805 1 88.31 90 PHE A N 1
ATOM 657 C CA . PHE A 1 90 ? -4.203 -4.121 -15.203 1 88.31 90 PHE A CA 1
ATOM 658 C C . PHE A 1 90 ? -3.559 -3.287 -14.102 1 88.31 90 PHE A C 1
ATOM 660 O O . PHE A 1 90 ? -4.23 -2.482 -13.453 1 88.31 90 PHE A O 1
ATOM 667 N N . ARG A 1 91 ? -2.275 -3.422 -13.812 1 87.25 91 ARG A N 1
ATOM 668 C CA . ARG A 1 91 ? -1.464 -2.607 -12.914 1 87.25 91 ARG A CA 1
ATOM 669 C C . ARG A 1 91 ? -0.219 -2.082 -13.617 1 87.25 91 ARG A C 1
ATOM 671 O O . ARG A 1 91 ? -0.309 -1.189 -14.461 1 87.25 91 ARG A O 1
ATOM 678 N N . SER A 1 92 ? 0.935 -2.797 -13.445 1 88.5 92 SER A N 1
ATOM 679 C CA . SER A 1 92 ? 2.166 -2.469 -14.156 1 88.5 92 SER A CA 1
ATOM 680 C C . SER A 1 92 ? 2.678 -3.662 -14.953 1 88.5 92 SER A C 1
ATOM 682 O O . SER A 1 92 ? 2.633 -4.801 -14.484 1 88.5 92 SER A O 1
ATOM 684 N N . HIS A 1 93 ? 3.014 -3.41 -16.172 1 91.94 93 HIS A N 1
ATOM 685 C CA . HIS A 1 93 ? 3.598 -4.438 -17.031 1 91.94 93 HIS A CA 1
ATOM 686 C C . HIS A 1 93 ? 5.035 -4.09 -17.406 1 91.94 93 HIS A C 1
ATOM 688 O O . HIS A 1 93 ? 5.273 -3.342 -18.359 1 91.94 93 HIS A O 1
ATOM 694 N N . ASN A 1 94 ? 5.992 -4.715 -16.656 1 93.12 94 ASN A N 1
ATOM 695 C CA . ASN A 1 94 ? 7.395 -4.324 -16.75 1 93.12 94 ASN A CA 1
ATOM 696 C C . ASN A 1 94 ? 8.297 -5.531 -16.984 1 93.12 94 ASN A C 1
ATOM 698 O O . ASN A 1 94 ? 9.484 -5.496 -16.656 1 93.12 94 ASN A O 1
ATOM 702 N N . LEU A 1 95 ? 7.812 -6.59 -17.594 1 96.25 95 LEU A N 1
ATOM 703 C CA . LEU A 1 95 ? 8.547 -7.844 -17.719 1 96.25 95 LEU A CA 1
ATOM 704 C C . LEU A 1 95 ? 9.836 -7.645 -18.516 1 96.25 95 LEU A C 1
ATOM 706 O O . LEU A 1 95 ? 10.898 -8.125 -18.109 1 96.25 95 LEU A O 1
ATOM 710 N N . MET A 1 96 ? 9.766 -6.871 -19.547 1 96.75 96 MET A N 1
ATOM 711 C CA . MET A 1 96 ? 10.883 -6.777 -20.469 1 96.75 96 MET A CA 1
ATOM 712 C C . MET A 1 96 ? 12.031 -5.984 -19.859 1 96.75 96 MET A C 1
ATOM 714 O O . MET A 1 96 ? 13.18 -6.086 -20.312 1 96.75 96 MET A O 1
ATOM 718 N N . LEU A 1 97 ? 11.781 -5.246 -18.828 1 96.06 97 LEU A N 1
ATOM 719 C CA . LEU A 1 97 ? 12.844 -4.539 -18.109 1 96.06 97 LEU A CA 1
ATOM 720 C C . LEU A 1 97 ? 13.812 -5.523 -17.453 1 96.06 97 LEU A C 1
ATOM 722 O O . LEU A 1 97 ? 14.945 -5.164 -17.141 1 96.06 97 LEU A O 1
ATOM 726 N N . GLN A 1 98 ? 13.414 -6.746 -17.312 1 97.81 98 GLN A N 1
ATOM 727 C CA . GLN A 1 98 ? 14.25 -7.762 -16.688 1 97.81 98 GLN A CA 1
ATOM 728 C C . GLN A 1 98 ? 15.461 -8.094 -17.562 1 97.81 98 GLN A C 1
ATOM 730 O O . GLN A 1 98 ? 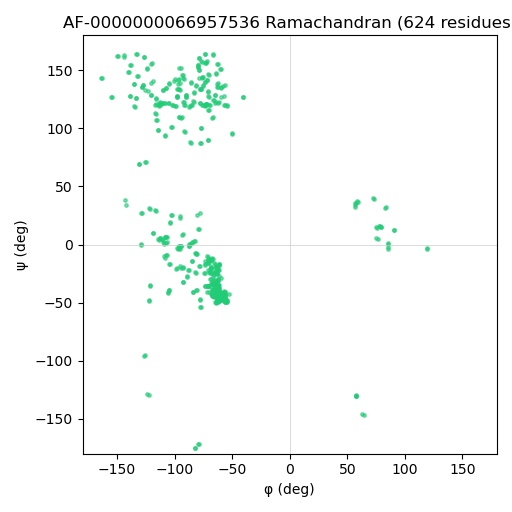16.453 -8.648 -17.062 1 97.81 98 GLN A O 1
ATOM 735 N N . LEU A 1 99 ? 15.375 -7.773 -18.875 1 98.62 99 LEU A N 1
ATOM 736 C CA . LEU A 1 99 ? 16.531 -8 -19.734 1 98.62 99 LEU A CA 1
ATOM 737 C C . LEU A 1 99 ? 17.734 -7.164 -19.266 1 98.62 99 LEU A C 1
ATOM 739 O O . LEU A 1 99 ? 18.875 -7.602 -19.375 1 98.62 99 LEU A O 1
ATOM 743 N N . LYS A 1 100 ? 17.453 -5.961 -18.766 1 98.5 100 LYS A N 1
ATOM 744 C CA . LYS A 1 100 ? 18.516 -5.141 -18.188 1 98.5 100 LYS A CA 1
ATOM 745 C C . LYS A 1 100 ? 19.109 -5.805 -16.938 1 98.5 100 LYS A C 1
ATOM 747 O O . LYS A 1 100 ? 20.312 -5.742 -16.719 1 98.5 100 LYS A O 1
ATOM 752 N N . LEU A 1 101 ? 18.266 -6.438 -16.172 1 98.44 101 LEU A N 1
ATOM 753 C CA . LEU A 1 101 ? 18.703 -7.164 -14.984 1 98.44 101 LEU A CA 1
ATOM 754 C C . LEU A 1 101 ? 19.547 -8.375 -15.367 1 98.44 101 LEU A C 1
ATOM 756 O O . LEU A 1 101 ? 20.578 -8.641 -14.742 1 98.44 101 LEU A O 1
ATOM 760 N N . VAL A 1 102 ? 19.141 -9.109 -16.375 1 98.81 102 VAL A N 1
ATOM 761 C CA . VAL A 1 102 ? 19.891 -10.25 -16.891 1 98.81 102 VAL A CA 1
ATOM 762 C C . VAL A 1 102 ? 21.297 -9.82 -17.281 1 98.81 102 VAL A C 1
ATOM 764 O O . VAL A 1 102 ? 22.281 -10.453 -16.906 1 98.81 102 VAL A O 1
ATOM 767 N N . GLU A 1 103 ? 21.391 -8.695 -17.984 1 98.81 103 GLU A N 1
ATOM 768 C CA . GLU A 1 103 ? 22.688 -8.18 -18.391 1 98.81 103 GLU A CA 1
ATOM 769 C C . GLU A 1 103 ? 23.547 -7.801 -17.188 1 98.81 103 GLU A C 1
ATOM 771 O O . GLU A 1 103 ? 24.75 -8.07 -17.156 1 98.81 103 GLU A O 1
ATOM 776 N N . ALA A 1 104 ? 22.922 -7.172 -16.219 1 98.81 104 ALA A N 1
ATOM 777 C CA . ALA A 1 104 ? 23.641 -6.781 -15.016 1 98.81 104 ALA A CA 1
ATOM 778 C C . ALA A 1 104 ? 24.156 -8.008 -14.258 1 98.81 104 ALA A C 1
ATOM 780 O O . ALA A 1 104 ? 25.281 -8.008 -13.758 1 98.81 104 ALA A O 1
ATOM 781 N N . ILE A 1 105 ? 23.359 -9.039 -14.141 1 98.88 105 ILE A N 1
ATOM 782 C CA . ILE A 1 105 ? 23.734 -10.273 -13.453 1 98.88 105 ILE A CA 1
ATOM 783 C C . ILE A 1 105 ? 24.906 -10.922 -14.18 1 98.88 105 ILE A C 1
ATOM 785 O O . ILE A 1 105 ? 25.875 -11.344 -13.547 1 98.88 105 ILE A O 1
ATOM 789 N N . LYS A 1 106 ? 24.781 -10.969 -15.5 1 98.62 106 LYS A N 1
ATOM 790 C CA . LYS A 1 106 ? 25.859 -11.523 -16.312 1 98.62 106 LYS A CA 1
ATOM 791 C C . LYS A 1 106 ? 27.172 -10.805 -16.062 1 98.62 106 LYS A C 1
ATOM 793 O O . LYS A 1 106 ? 28.203 -11.445 -15.836 1 98.62 106 LYS A O 1
ATOM 798 N N . ASP A 1 107 ? 27.109 -9.5 -16.031 1 98.5 107 ASP A N 1
ATOM 799 C CA . ASP A 1 107 ? 28.312 -8.68 -15.906 1 98.5 107 ASP A CA 1
ATOM 800 C C . ASP A 1 107 ? 28.875 -8.742 -14.484 1 98.5 107 ASP A C 1
ATOM 802 O O . ASP A 1 107 ? 30.078 -8.68 -14.281 1 98.5 107 ASP A O 1
ATOM 806 N N . ALA A 1 108 ? 28 -8.812 -13.516 1 98.5 108 ALA A N 1
ATOM 807 C CA . ALA A 1 108 ? 28.453 -8.969 -12.141 1 98.5 108 ALA A CA 1
ATOM 808 C C . ALA A 1 108 ? 29.234 -10.273 -11.961 1 98.5 108 ALA A C 1
ATOM 810 O O . ALA A 1 108 ? 30.281 -10.297 -11.328 1 98.5 108 ALA A O 1
ATOM 811 N N . GLY A 1 109 ? 28.688 -11.398 -12.445 1 97.94 109 GLY A N 1
ATOM 812 C CA . GLY A 1 109 ? 29.406 -12.656 -12.555 1 97.94 109 GLY A CA 1
ATOM 813 C C . GLY A 1 109 ? 29.375 -13.484 -11.281 1 97.94 109 GLY A C 1
ATOM 814 O O . GLY A 1 109 ? 29.859 -14.617 -11.258 1 97.94 109 GLY A O 1
ATOM 815 N N . ASN A 1 110 ? 28.781 -12.945 -10.219 1 97.94 110 ASN A N 1
ATOM 816 C CA . ASN A 1 110 ? 28.891 -13.625 -8.93 1 97.94 110 ASN A CA 1
ATOM 817 C C . ASN A 1 110 ? 27.578 -14.289 -8.539 1 97.94 110 ASN A C 1
ATOM 819 O O . ASN A 1 110 ? 27.516 -15.039 -7.559 1 97.94 110 ASN A O 1
ATOM 823 N N . VAL A 1 111 ? 26.469 -14.078 -9.211 1 98.62 111 VAL A N 1
ATOM 824 C CA . VAL A 1 111 ? 25.156 -14.555 -8.805 1 98.62 111 VAL A CA 1
ATOM 825 C C . VAL A 1 111 ? 25.078 -16.078 -8.969 1 98.62 111 VAL A C 1
ATOM 827 O O . VAL A 1 111 ? 25.359 -16.594 -10.047 1 98.62 111 VAL A O 1
ATOM 830 N N . LYS A 1 112 ? 24.688 -16.703 -7.93 1 98.19 112 LYS A N 1
ATOM 831 C CA . LYS A 1 112 ? 24.656 -18.172 -7.945 1 98.19 112 LYS A CA 1
ATOM 832 C C . LYS A 1 112 ? 23.266 -18.688 -8.297 1 98.19 112 LYS A C 1
ATOM 834 O O . LYS A 1 112 ? 23.109 -19.875 -8.625 1 98.19 112 LYS A O 1
ATOM 839 N N . ARG A 1 113 ? 22.297 -17.828 -8.156 1 98.75 113 ARG A N 1
ATOM 840 C CA . ARG A 1 113 ? 20.922 -18.203 -8.508 1 98.75 113 ARG A CA 1
ATOM 841 C C . ARG A 1 113 ? 20.094 -16.969 -8.859 1 98.75 113 ARG A C 1
ATOM 843 O O . ARG A 1 113 ? 20.094 -15.992 -8.117 1 98.75 113 ARG A O 1
ATOM 850 N N . PHE A 1 114 ? 19.484 -17.016 -10 1 98.94 114 PHE A N 1
ATOM 851 C CA . PHE A 1 114 ? 18.531 -15.992 -10.391 1 98.94 114 PHE A CA 1
ATOM 852 C C . PHE A 1 114 ? 17.125 -16.562 -10.484 1 98.94 114 PHE A C 1
ATOM 854 O O . PHE A 1 114 ? 16.906 -17.594 -11.125 1 98.94 114 PHE A O 1
ATOM 861 N N . LEU A 1 115 ? 16.125 -16.031 -9.727 1 98.94 115 LEU A N 1
ATOM 862 C CA . LEU A 1 115 ? 14.695 -16.312 -9.898 1 98.94 115 LEU A CA 1
ATOM 863 C C . LEU A 1 115 ? 14 -15.164 -10.625 1 98.94 115 LEU A C 1
ATOM 865 O O . LEU A 1 115 ? 13.719 -14.125 -10.023 1 98.94 115 LEU A O 1
ATOM 869 N N . PRO A 1 116 ? 13.734 -15.312 -11.938 1 98.81 116 PRO A N 1
ATOM 870 C CA . PRO A 1 116 ? 13.047 -14.25 -12.664 1 98.81 116 PRO A CA 1
ATOM 871 C C . PRO A 1 116 ? 11.562 -14.172 -12.32 1 98.81 116 PRO A C 1
ATOM 873 O O . PRO A 1 116 ? 11.008 -15.094 -11.727 1 98.81 116 PRO A O 1
ATOM 876 N N . SER A 1 117 ? 10.914 -13.094 -12.641 1 98.06 117 SER A N 1
ATOM 877 C CA . SER A 1 117 ? 9.508 -12.852 -12.352 1 98.06 117 SER A CA 1
ATOM 878 C C . SER A 1 117 ? 8.602 -13.727 -13.211 1 98.06 117 SER A C 1
ATOM 880 O O . SER A 1 117 ? 8.188 -13.32 -14.297 1 98.06 117 SER A O 1
ATOM 882 N N . GLU A 1 118 ? 8.234 -14.906 -12.781 1 95.81 118 GLU A N 1
ATOM 883 C CA . GLU A 1 118 ? 7.379 -15.828 -13.531 1 95.81 118 GLU A CA 1
ATOM 884 C C . GLU A 1 118 ? 6.41 -16.562 -12.602 1 95.81 118 GLU A C 1
ATOM 886 O O . GLU A 1 118 ? 6.059 -17.719 -12.844 1 95.81 118 GLU A O 1
ATOM 891 N N . PHE A 1 119 ? 5.891 -16.016 -11.547 1 96.81 119 PHE A N 1
ATOM 892 C CA . PHE A 1 119 ? 5.199 -16.609 -10.406 1 96.81 119 PHE A CA 1
ATOM 893 C C . PHE A 1 119 ? 3.764 -16.969 -10.773 1 96.81 119 PHE A C 1
ATOM 895 O O . PHE A 1 119 ? 2.898 -17.062 -9.906 1 96.81 119 PHE A O 1
ATOM 902 N N . GLY A 1 120 ? 3.4 -17.234 -11.906 1 96.5 120 GLY A N 1
ATOM 903 C CA . GLY A 1 120 ? 2.096 -17.672 -12.383 1 96.5 120 GLY A CA 1
ATOM 904 C C . GLY A 1 120 ? 2.148 -18.984 -13.141 1 96.5 120 GLY A C 1
ATOM 905 O O . GLY A 1 120 ? 2.678 -19.984 -12.641 1 96.5 120 GLY A O 1
ATOM 906 N N . MET A 1 121 ? 1.584 -19.031 -14.328 1 97.25 121 MET A N 1
ATOM 907 C CA . MET A 1 121 ? 1.607 -20.188 -15.211 1 97.25 121 MET A CA 1
ATOM 908 C C . MET A 1 121 ? 3.004 -20.406 -15.781 1 97.25 121 MET A C 1
ATOM 910 O O . MET A 1 121 ? 3.768 -19.453 -15.953 1 97.25 121 MET A O 1
ATOM 914 N N . ASP A 1 122 ? 3.334 -21.625 -15.977 1 97.81 122 ASP A N 1
ATOM 915 C CA . ASP A 1 122 ? 4.598 -21.938 -16.641 1 97.81 122 ASP A CA 1
ATOM 916 C C . ASP A 1 122 ? 4.566 -21.5 -18.109 1 97.81 122 ASP A C 1
ATOM 918 O O . ASP A 1 122 ? 3.898 -22.109 -18.938 1 97.81 122 ASP A O 1
ATOM 922 N N . PRO A 1 123 ? 5.328 -20.453 -18.422 1 97.75 123 PRO A N 1
ATOM 923 C CA . PRO A 1 123 ? 5.246 -19.938 -19.797 1 97.75 123 PRO A CA 1
ATOM 924 C C . PRO A 1 123 ? 5.742 -20.953 -20.812 1 97.75 123 PRO A C 1
ATOM 926 O O . PRO A 1 123 ? 5.344 -20.906 -21.984 1 97.75 123 PRO A O 1
ATOM 929 N N . SER A 1 124 ? 6.559 -21.859 -20.422 1 97.06 124 SER A N 1
ATOM 930 C CA . SER A 1 124 ? 7.094 -22.859 -21.359 1 97.06 124 SER A CA 1
ATOM 931 C C . SER A 1 124 ? 6.012 -23.828 -21.812 1 97.06 124 SER A C 1
ATOM 933 O O . SER A 1 124 ? 6.188 -24.531 -22.797 1 97.06 124 SER A O 1
ATOM 935 N N . ARG A 1 125 ? 4.918 -23.812 -21.156 1 96.25 125 ARG A N 1
ATOM 936 C CA . ARG A 1 125 ? 3.816 -24.719 -21.484 1 96.25 125 ARG A CA 1
ATOM 937 C C . ARG A 1 125 ? 2.676 -23.969 -22.172 1 96.25 125 ARG A C 1
ATOM 939 O O . ARG A 1 125 ? 1.614 -24.531 -22.422 1 96.25 125 ARG A O 1
ATOM 946 N N . MET A 1 126 ? 2.916 -22.719 -22.469 1 97.38 126 MET A N 1
ATOM 947 C CA . MET A 1 126 ? 1.834 -21.875 -22.953 1 97.38 126 MET A CA 1
ATOM 948 C C . MET A 1 126 ? 2.109 -21.406 -24.375 1 97.38 126 MET A C 1
ATOM 950 O O . MET A 1 126 ? 1.678 -20.328 -24.766 1 97.38 126 MET A O 1
ATOM 954 N N . GLY A 1 127 ? 2.807 -22.172 -25.125 1 93.69 127 GLY A N 1
ATOM 955 C CA . GLY A 1 127 ? 3.154 -21.828 -26.5 1 93.69 127 GLY A CA 1
ATOM 956 C C . GLY A 1 127 ? 1.942 -21.609 -27.391 1 93.69 127 GLY A C 1
ATOM 957 O O . GLY A 1 127 ? 1.985 -20.812 -28.328 1 93.69 127 GLY A O 1
ATOM 958 N N . ASP A 1 128 ? 0.81 -22.281 -27.094 1 94 128 ASP A N 1
ATOM 959 C CA . ASP A 1 128 ? -0.396 -22.203 -27.906 1 94 128 ASP A CA 1
ATOM 960 C C . ASP A 1 128 ? -1.445 -21.312 -27.25 1 94 128 ASP A C 1
ATOM 962 O O . ASP A 1 128 ? -2.637 -21.422 -27.547 1 94 128 ASP A O 1
ATOM 966 N N . ALA A 1 129 ? -0.98 -20.484 -26.328 1 97.06 129 ALA A N 1
ATOM 967 C CA . ALA A 1 129 ? -1.914 -19.625 -25.609 1 97.06 129 ALA A CA 1
ATOM 968 C C . ALA A 1 129 ? -2.615 -18.656 -26.562 1 97.06 129 ALA A C 1
ATOM 970 O O . ALA A 1 129 ? -2.053 -18.266 -27.578 1 97.06 129 ALA A O 1
ATOM 971 N N . LEU A 1 130 ? -3.764 -18.219 -26.172 1 96.69 130 LEU A N 1
ATOM 972 C CA . LEU A 1 130 ? -4.602 -17.344 -26.984 1 96.69 130 LEU A CA 1
ATOM 973 C C . LEU A 1 130 ? -4.066 -15.914 -26.984 1 96.69 130 LEU A C 1
ATOM 975 O O . LEU A 1 130 ? -3.594 -15.422 -25.953 1 96.69 130 LEU A O 1
ATOM 979 N N . GLU A 1 131 ? -4.227 -15.32 -28.109 1 94.38 131 GLU A N 1
ATOM 980 C CA . GLU A 1 131 ? -4.039 -13.875 -28.172 1 94.38 131 GLU A CA 1
ATOM 981 C C . GLU A 1 131 ? -5.262 -13.141 -27.625 1 94.38 131 GLU A C 1
ATOM 983 O O . GLU A 1 131 ? -6.391 -13.602 -27.781 1 94.38 131 GLU A O 1
ATOM 988 N N . PRO A 1 132 ? -5 -11.984 -27.078 1 94.25 132 PRO A N 1
ATOM 989 C CA . PRO A 1 132 ? -3.717 -11.305 -26.875 1 94.25 132 PRO A CA 1
ATOM 990 C C . PRO A 1 132 ? -3.012 -11.758 -25.594 1 94.25 132 PRO A C 1
ATOM 992 O O . PRO A 1 132 ? -1.921 -11.273 -25.281 1 94.25 132 PRO A O 1
ATOM 995 N N . GLY A 1 133 ? -3.609 -12.719 -24.844 1 92.44 133 GLY A N 1
ATOM 996 C CA . GLY A 1 133 ? -3.08 -13.164 -23.562 1 92.44 133 GLY A CA 1
ATOM 997 C C . GLY A 1 133 ? -1.712 -13.812 -23.672 1 92.44 133 GLY A C 1
ATOM 998 O O . GLY A 1 133 ? -0.931 -13.797 -22.719 1 92.44 133 GLY A O 1
ATOM 999 N N . ARG A 1 134 ? -1.326 -14.234 -24.766 1 95.81 134 ARG A N 1
ATOM 1000 C CA . ARG A 1 134 ? -0.075 -14.938 -25 1 95.81 134 ARG A CA 1
ATOM 1001 C C . ARG A 1 134 ? 1.124 -14.016 -24.812 1 95.81 134 ARG A C 1
ATOM 1003 O O . ARG A 1 134 ? 2.248 -14.484 -24.625 1 95.81 134 ARG A O 1
ATOM 1010 N N . VAL A 1 135 ? 0.927 -12.727 -24.891 1 95.56 135 VAL A N 1
ATOM 1011 C CA . VAL A 1 135 ? 2.008 -11.75 -24.859 1 95.56 135 VAL A CA 1
ATOM 1012 C C . VAL A 1 135 ? 2.838 -11.938 -23.578 1 95.56 135 VAL A C 1
ATOM 1014 O O . VAL A 1 135 ? 4.066 -11.844 -23.625 1 95.56 135 VAL A O 1
ATOM 1017 N N . SER A 1 136 ? 2.188 -12.148 -22.484 1 95.38 136 SER A N 1
ATOM 1018 C CA . SER A 1 136 ? 2.885 -12.328 -21.203 1 95.38 136 SER A CA 1
ATOM 1019 C C . SER A 1 136 ? 3.803 -13.547 -21.25 1 95.38 136 SER A C 1
ATOM 1021 O O . SER A 1 136 ? 4.93 -13.492 -20.75 1 95.38 136 SER A O 1
ATOM 1023 N N . PHE A 1 137 ? 3.369 -14.602 -21.812 1 97.69 137 PHE A N 1
ATOM 1024 C CA . PHE A 1 137 ? 4.145 -15.836 -21.891 1 97.69 137 PHE A CA 1
ATOM 1025 C C . PHE A 1 137 ? 5.301 -15.68 -22.875 1 97.69 137 PHE A C 1
ATOM 1027 O O . PHE A 1 137 ? 6.418 -16.125 -22.594 1 97.69 137 PHE A O 1
ATOM 1034 N N . ASP A 1 138 ? 5.035 -15.039 -23.969 1 97.81 138 ASP A N 1
ATOM 1035 C CA . ASP A 1 138 ? 6.086 -14.781 -24.953 1 97.81 138 ASP A CA 1
ATOM 1036 C C . ASP A 1 138 ? 7.219 -13.961 -24.328 1 97.81 138 ASP A C 1
ATOM 1038 O O . ASP A 1 138 ? 8.398 -14.281 -24.516 1 97.81 138 ASP A O 1
ATOM 1042 N N . GLU A 1 139 ? 6.836 -12.945 -23.656 1 97.69 139 GLU A N 1
ATOM 1043 C CA . GLU A 1 139 ? 7.828 -12.078 -23.016 1 97.69 139 GLU A CA 1
ATOM 1044 C C . GLU A 1 139 ? 8.648 -12.844 -21.984 1 97.69 139 GLU A C 1
ATOM 1046 O O . GLU A 1 139 ? 9.875 -12.695 -21.922 1 97.69 139 GLU A O 1
ATOM 1051 N N . LYS A 1 140 ? 7.996 -13.672 -21.188 1 98.31 140 LYS A N 1
ATOM 1052 C CA . LYS A 1 140 ? 8.711 -14.477 -20.203 1 98.31 140 LYS A CA 1
ATOM 1053 C C . LYS A 1 140 ? 9.672 -15.453 -20.875 1 98.31 140 LYS A C 1
ATOM 1055 O O . LYS A 1 140 ? 10.773 -15.688 -20.375 1 98.31 140 LYS A O 1
ATOM 1060 N N . MET A 1 141 ? 9.289 -15.977 -22 1 98.56 141 MET A N 1
ATOM 1061 C CA . MET A 1 141 ? 10.156 -16.906 -22.719 1 98.56 141 MET A CA 1
ATOM 1062 C C . MET A 1 141 ? 11.352 -16.172 -23.312 1 98.56 141 MET A C 1
ATOM 1064 O O . MET A 1 141 ? 12.445 -16.734 -23.391 1 98.56 141 MET A O 1
ATOM 1068 N N . VAL A 1 142 ? 11.164 -14.938 -23.766 1 98.56 142 VAL A N 1
ATOM 1069 C CA . VAL A 1 142 ? 12.289 -14.125 -24.219 1 98.56 142 VAL A CA 1
ATOM 1070 C C . VAL A 1 142 ? 13.297 -13.961 -23.078 1 98.56 142 VAL A C 1
ATOM 1072 O O . VAL A 1 142 ? 14.508 -14.109 -23.281 1 98.56 142 VAL A O 1
ATOM 1075 N N . ILE A 1 143 ? 12.844 -13.727 -21.906 1 98.69 143 ILE A N 1
ATOM 1076 C CA . ILE A 1 143 ? 13.695 -13.523 -20.734 1 98.69 143 ILE A CA 1
ATOM 1077 C C . ILE A 1 143 ? 14.398 -14.836 -20.375 1 98.69 143 ILE A C 1
ATOM 1079 O O . ILE A 1 143 ? 15.602 -14.844 -20.109 1 98.69 143 ILE A O 1
ATOM 1083 N N . ARG A 1 144 ? 13.664 -15.984 -20.422 1 98.69 144 ARG A N 1
ATOM 1084 C CA . ARG A 1 144 ? 14.281 -17.281 -20.172 1 98.69 144 ARG A CA 1
ATOM 1085 C C . ARG A 1 144 ? 15.438 -17.531 -21.141 1 98.69 144 ARG A C 1
ATOM 1087 O O . ARG A 1 144 ? 16.516 -17.953 -20.734 1 98.69 144 ARG A O 1
ATOM 1094 N N . ARG A 1 145 ? 15.203 -17.266 -22.406 1 98.62 145 ARG A N 1
ATOM 1095 C CA . ARG A 1 145 ? 16.25 -17.469 -23.406 1 98.62 145 ARG A CA 1
ATOM 1096 C C . ARG A 1 145 ? 17.484 -16.625 -23.094 1 98.62 145 ARG A C 1
ATOM 1098 O O . ARG A 1 145 ? 18.609 -17.109 -23.188 1 98.62 145 ARG A O 1
ATOM 1105 N N . ALA A 1 146 ? 17.25 -15.391 -22.703 1 98.81 146 ALA A N 1
ATOM 1106 C CA . ALA A 1 146 ? 18.359 -14.516 -22.359 1 98.81 146 ALA A CA 1
ATOM 1107 C C . ALA A 1 146 ? 19.141 -15.07 -21.156 1 98.81 146 ALA A C 1
ATOM 1109 O O . ALA A 1 146 ? 20.375 -15.039 -21.156 1 98.81 146 ALA A O 1
ATOM 1110 N N . ILE A 1 147 ? 18.484 -15.594 -20.156 1 98.88 147 ILE A N 1
ATOM 1111 C CA . ILE A 1 147 ? 19.094 -16.156 -18.953 1 98.88 147 ILE A CA 1
ATOM 1112 C C . ILE A 1 147 ? 19.922 -17.391 -19.328 1 98.88 147 ILE A C 1
ATOM 1114 O O . ILE A 1 147 ? 21.078 -17.5 -18.922 1 98.88 147 ILE A O 1
ATOM 1118 N N . GLU A 1 148 ? 19.312 -18.281 -20.078 1 98.56 148 GLU A N 1
ATOM 1119 C CA . GLU A 1 148 ? 19.953 -19.531 -20.453 1 98.56 148 GLU A CA 1
ATOM 1120 C C . GLU A 1 148 ? 21.125 -19.297 -21.391 1 98.56 148 GLU A C 1
ATOM 1122 O O . GLU A 1 148 ? 22.188 -19.922 -21.25 1 98.56 148 GLU A O 1
ATOM 1127 N N . ASP A 1 149 ? 20.953 -18.344 -22.344 1 98.38 149 ASP A N 1
ATOM 1128 C CA . ASP A 1 149 ? 22.031 -18 -23.266 1 98.38 149 ASP A CA 1
ATOM 1129 C C . ASP A 1 149 ? 23.234 -17.422 -22.5 1 98.38 149 ASP A C 1
ATOM 1131 O O . ASP A 1 149 ? 24.375 -17.625 -22.906 1 98.38 149 ASP A O 1
ATOM 1135 N N . ALA A 1 150 ? 22.984 -16.781 -21.422 1 98.44 150 ALA A N 1
ATOM 1136 C CA . ALA A 1 150 ? 24.031 -16.172 -20.609 1 98.44 150 ALA A CA 1
ATOM 1137 C C . ALA A 1 150 ? 24.594 -17.156 -19.594 1 98.44 150 ALA A C 1
ATOM 1139 O O . ALA A 1 150 ? 25.5 -16.812 -18.828 1 98.44 150 ALA A O 1
ATOM 1140 N N . ASN A 1 151 ? 24.078 -18.391 -19.547 1 98.25 151 ASN A N 1
ATOM 1141 C CA . ASN A 1 151 ? 24.484 -19.438 -18.625 1 98.25 151 ASN A CA 1
ATOM 1142 C C . ASN A 1 151 ? 24.344 -19 -17.172 1 98.25 151 ASN A C 1
ATOM 1144 O O . ASN A 1 151 ? 25.203 -19.312 -16.328 1 98.25 151 ASN A O 1
ATOM 1148 N N . ILE A 1 152 ? 23.359 -18.156 -16.875 1 98.75 152 ILE A N 1
ATOM 1149 C CA . ILE A 1 152 ? 23.062 -17.734 -15.516 1 98.75 152 ILE A CA 1
ATOM 1150 C C . ILE A 1 152 ? 22.359 -18.859 -14.773 1 98.75 152 ILE A C 1
ATOM 1152 O O . ILE A 1 152 ? 21.297 -19.328 -15.203 1 98.75 152 ILE A O 1
ATOM 1156 N N . PRO A 1 153 ? 22.969 -19.344 -13.641 1 98.81 153 PRO A N 1
ATOM 1157 C CA . PRO A 1 153 ? 22.203 -20.312 -12.852 1 98.81 153 PRO A CA 1
ATOM 1158 C C . PRO A 1 153 ? 20.859 -19.766 -12.391 1 98.81 153 PRO A C 1
ATOM 1160 O O . PRO A 1 153 ? 20.766 -18.609 -11.984 1 98.81 153 PRO A O 1
ATOM 1163 N N . HIS A 1 154 ? 19.812 -20.594 -12.5 1 98.88 154 HIS A N 1
ATOM 1164 C CA . HIS A 1 154 ? 18.484 -20.031 -12.305 1 98.88 154 HIS A CA 1
ATOM 1165 C C . HIS A 1 154 ? 17.531 -21.062 -11.711 1 98.88 154 HIS A C 1
ATOM 1167 O O . HIS A 1 154 ? 17.844 -22.25 -11.672 1 98.88 154 HIS A O 1
ATOM 1173 N N . THR A 1 155 ? 16.453 -20.625 -11.172 1 98.88 155 THR A N 1
ATOM 1174 C CA . THR A 1 155 ? 15.258 -21.375 -10.812 1 98.88 155 THR A CA 1
ATOM 1175 C C . THR A 1 155 ? 14 -20.625 -11.25 1 98.88 155 THR A C 1
ATOM 1177 O O . THR A 1 155 ? 13.828 -19.453 -10.922 1 98.88 155 THR A O 1
ATOM 1180 N N . TYR A 1 156 ? 13.211 -21.219 -12.109 1 98.81 156 TYR A N 1
ATOM 1181 C CA . TYR A 1 156 ? 11.906 -20.672 -12.461 1 98.81 156 TYR A CA 1
ATOM 1182 C C . TYR A 1 156 ? 10.836 -21.125 -11.477 1 98.81 156 TYR A C 1
ATOM 1184 O O . TYR A 1 156 ? 10.852 -22.281 -11.031 1 98.81 156 TYR A O 1
ATOM 1192 N N . VAL A 1 157 ? 9.93 -20.25 -11.094 1 98.81 157 VAL A N 1
ATOM 1193 C CA . VAL A 1 157 ? 8.906 -20.594 -10.109 1 98.81 157 VAL A CA 1
ATOM 1194 C C . VAL A 1 157 ? 7.523 -20.516 -10.758 1 98.81 157 VAL A C 1
ATOM 1196 O O . VAL A 1 157 ? 7.102 -19.438 -11.203 1 98.81 157 VAL A O 1
ATOM 1199 N N . SER A 1 158 ? 6.875 -21.562 -10.914 1 98.5 158 SER A N 1
ATOM 1200 C CA . SER A 1 158 ? 5.469 -21.641 -11.289 1 98.5 158 SER A CA 1
ATOM 1201 C C . SER A 1 158 ? 4.57 -21.75 -10.062 1 98.5 158 SER A C 1
ATOM 1203 O O . SER A 1 158 ? 4.508 -22.797 -9.414 1 98.5 158 SER A O 1
ATOM 1205 N N . ALA A 1 159 ? 3.842 -20.672 -9.781 1 98.25 159 ALA A N 1
ATOM 1206 C CA . ALA A 1 159 ? 3.166 -20.531 -8.492 1 98.25 159 ALA A CA 1
ATOM 1207 C C . ALA A 1 159 ? 1.652 -20.656 -8.648 1 98.25 159 ALA A C 1
ATOM 1209 O O . ALA A 1 159 ? 0.909 -20.547 -7.672 1 98.25 159 ALA A O 1
ATOM 1210 N N . ASN A 1 160 ? 1.179 -20.875 -9.906 1 97.94 160 ASN A N 1
ATOM 1211 C CA . ASN A 1 160 ? -0.237 -21.109 -10.172 1 97.94 160 ASN A CA 1
ATOM 1212 C C . ASN A 1 160 ? -1.082 -19.891 -9.828 1 97.94 160 ASN A C 1
ATOM 1214 O O . ASN A 1 160 ? -0.715 -18.766 -10.156 1 97.94 160 ASN A O 1
ATOM 1218 N N . CYS A 1 161 ? -2.359 -20.094 -9.352 1 98.38 161 CYS A N 1
ATOM 1219 C CA . CYS A 1 161 ? -3.266 -19 -9.055 1 98.38 161 CYS A CA 1
ATOM 1220 C C . CYS A 1 161 ? -3 -18.422 -7.668 1 98.38 161 CYS A C 1
ATOM 1222 O O . CYS A 1 161 ? -3.043 -19.156 -6.676 1 98.38 161 CYS A O 1
ATOM 1224 N N . PHE A 1 162 ? -2.719 -17.141 -7.598 1 98.12 162 PHE A N 1
ATOM 1225 C CA . PHE A 1 162 ? -2.59 -16.469 -6.309 1 98.12 162 PHE A CA 1
ATOM 1226 C C . PHE A 1 162 ? -3.918 -16.469 -5.562 1 98.12 162 PHE A C 1
ATOM 1228 O O . PHE A 1 162 ? -4.938 -16.031 -6.102 1 98.12 162 PHE A O 1
ATOM 1235 N N . ALA A 1 163 ? -3.895 -16.891 -4.375 1 98.5 163 ALA A N 1
ATOM 1236 C CA . ALA A 1 163 ? -5.121 -17.062 -3.598 1 98.5 163 ALA A CA 1
ATOM 1237 C C . ALA A 1 163 ? -5.895 -15.758 -3.492 1 98.5 163 ALA A C 1
ATOM 1239 O O . ALA A 1 163 ? -7.109 -15.727 -3.707 1 98.5 163 ALA A O 1
ATOM 1240 N N . ALA A 1 164 ? -5.238 -14.664 -3.266 1 97.69 164 ALA A N 1
ATOM 1241 C CA . ALA A 1 164 ? -5.883 -13.383 -3.002 1 97.69 164 ALA A CA 1
ATOM 1242 C C . ALA A 1 164 ? -6.711 -12.93 -4.199 1 97.69 164 ALA A C 1
ATOM 1244 O O . ALA A 1 164 ? -7.738 -12.266 -4.039 1 97.69 164 ALA A O 1
ATOM 1245 N N . TYR A 1 165 ? -6.301 -13.305 -5.402 1 97.06 165 TYR A N 1
ATOM 1246 C CA . TYR A 1 165 ? -6.945 -12.82 -6.617 1 97.06 165 TYR A CA 1
ATOM 1247 C C . TYR A 1 165 ? -8.039 -13.781 -7.074 1 97.06 165 TYR A C 1
ATOM 1249 O O . TYR A 1 165 ? -8.922 -13.398 -7.852 1 97.06 165 TYR A O 1
ATOM 1257 N N . PHE A 1 166 ? -7.957 -15.047 -6.574 1 98.25 166 PHE A N 1
ATOM 1258 C CA . PHE A 1 166 ? -8.844 -16.031 -7.191 1 98.25 166 PHE A CA 1
ATOM 1259 C C . PHE A 1 166 ? -9.766 -16.656 -6.148 1 98.25 166 PHE A C 1
ATOM 1261 O O . PHE A 1 166 ? -10.945 -16.906 -6.422 1 98.25 166 PHE A O 1
ATOM 1268 N N . CYS A 1 167 ? -9.305 -16.859 -4.949 1 98.12 167 CYS A N 1
ATOM 1269 C CA . CYS A 1 167 ? -9.992 -17.734 -4 1 98.12 167 CYS A CA 1
ATOM 1270 C C . CYS A 1 167 ? -11.203 -17.047 -3.391 1 98.12 167 CYS A C 1
ATOM 1272 O O . CYS A 1 167 ? -12.328 -17.531 -3.496 1 98.12 167 CYS A O 1
ATOM 1274 N N . PRO A 1 168 ? -11.055 -15.844 -2.797 1 97.38 168 PRO A N 1
A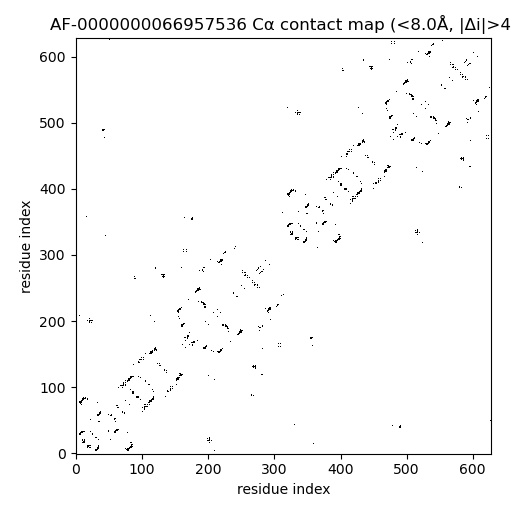TOM 1275 C CA . PRO A 1 168 ? -12.195 -15.258 -2.094 1 97.38 168 PRO A CA 1
ATOM 1276 C C . PRO A 1 168 ? -13.344 -14.883 -3.035 1 97.38 168 PRO A C 1
ATOM 1278 O O . PRO A 1 168 ? -14.516 -14.945 -2.646 1 97.38 168 PRO A O 1
ATOM 1281 N N . ASN A 1 169 ? -13.008 -14.469 -4.199 1 97.88 169 ASN A N 1
ATOM 1282 C CA . ASN A 1 169 ? -14.031 -14.094 -5.164 1 97.88 169 ASN A CA 1
ATOM 1283 C C . ASN A 1 169 ? -14.586 -15.305 -5.898 1 97.88 169 ASN A C 1
ATOM 1285 O O . ASN A 1 169 ? -15.352 -15.164 -6.855 1 97.88 169 ASN A O 1
ATOM 1289 N N . LEU A 1 170 ? -14.125 -16.516 -5.516 1 98.56 170 LEU A N 1
ATOM 1290 C CA . LEU A 1 170 ? -14.555 -17.781 -6.117 1 98.56 170 LEU A CA 1
ATOM 1291 C C . LEU A 1 170 ? -14.305 -17.781 -7.617 1 98.56 170 LEU A C 1
ATOM 1293 O O . LEU A 1 170 ? -15.164 -18.203 -8.398 1 98.56 170 LEU A O 1
ATOM 1297 N N . CYS A 1 171 ? -13.266 -17.188 -8.016 1 98.5 171 CYS A N 1
ATOM 1298 C CA . CYS A 1 171 ? -12.703 -17.188 -9.359 1 98.5 171 CYS A CA 1
ATOM 1299 C C . CYS A 1 171 ? -13.477 -16.234 -10.273 1 98.5 171 CYS A C 1
ATOM 1301 O O . CYS A 1 171 ? -13.445 -16.375 -11.492 1 98.5 171 CYS A O 1
ATOM 1303 N N . GLN A 1 172 ? -14.312 -15.312 -9.68 1 97.19 172 GLN A N 1
ATOM 1304 C CA . GLN A 1 172 ? -14.984 -14.312 -10.508 1 97.19 172 GLN A CA 1
ATOM 1305 C C . GLN A 1 172 ? -13.992 -13.266 -11.008 1 97.19 172 GLN A C 1
ATOM 1307 O O . GLN A 1 172 ? -13.109 -12.836 -10.266 1 97.19 172 GLN A O 1
ATOM 1312 N N . MET A 1 173 ? -14.25 -12.883 -12.289 1 92.75 173 MET A N 1
ATOM 1313 C CA . MET A 1 173 ? -13.406 -11.82 -12.828 1 92.75 173 MET A CA 1
ATOM 1314 C C . MET A 1 173 ? -13.859 -10.453 -12.336 1 92.75 173 MET A C 1
ATOM 1316 O O . MET A 1 173 ? -14.992 -10.305 -11.867 1 92.75 173 MET A O 1
ATOM 1320 N N . LYS A 1 174 ? -13.094 -9.453 -12.242 1 87.44 174 LYS A N 1
ATOM 1321 C CA . LYS A 1 174 ? -13.336 -8.023 -12.078 1 87.44 174 LYS A CA 1
ATOM 1322 C C . LYS A 1 174 ? -13.727 -7.691 -10.641 1 87.44 174 LYS A C 1
ATOM 1324 O O . LYS A 1 174 ? -14.242 -6.605 -10.367 1 87.44 174 LYS A O 1
ATOM 1329 N N . THR A 1 175 ? -13.703 -8.656 -9.727 1 93.38 175 THR A N 1
ATOM 1330 C CA . THR A 1 175 ? -13.922 -8.391 -8.305 1 93.38 175 THR A CA 1
ATOM 1331 C C . THR A 1 175 ? -12.945 -9.188 -7.449 1 93.38 175 THR A C 1
ATOM 1333 O O . THR A 1 175 ? -12.461 -10.242 -7.863 1 93.38 175 THR A O 1
ATOM 1336 N N . LEU A 1 176 ? -12.664 -8.703 -6.266 1 96.19 176 LEU A N 1
ATOM 1337 C CA . LEU A 1 176 ? -11.82 -9.398 -5.305 1 96.19 176 LEU A CA 1
ATOM 1338 C C . LEU A 1 176 ? -12.641 -9.93 -4.141 1 96.19 176 LEU A C 1
ATOM 1340 O O . LEU A 1 176 ? -12.148 -10.719 -3.332 1 96.19 176 LEU A O 1
ATOM 1344 N N . LEU A 1 177 ? -13.883 -9.5 -4.059 1 95.81 177 LEU A N 1
ATOM 1345 C CA . LEU A 1 177 ? -14.742 -9.82 -2.928 1 95.81 177 LEU A CA 1
ATOM 1346 C C . LEU A 1 177 ? -15.594 -11.055 -3.227 1 95.81 177 LEU A C 1
ATOM 1348 O O . LEU A 1 177 ? -15.922 -11.32 -4.387 1 95.81 177 LEU A O 1
ATOM 1352 N N . PRO A 1 178 ? -15.977 -11.797 -2.182 1 95.94 178 PRO A N 1
ATOM 1353 C CA . PRO A 1 178 ? -16.844 -12.945 -2.398 1 95.94 178 PRO A CA 1
ATOM 1354 C C . PRO A 1 178 ? -18.219 -12.555 -2.961 1 95.94 178 PRO A C 1
ATOM 1356 O O . PRO A 1 178 ? -18.766 -11.516 -2.582 1 95.94 178 PRO A O 1
ATOM 1359 N N . PRO A 1 179 ? -18.672 -13.359 -3.912 1 95.69 179 PRO A N 1
ATOM 1360 C CA . PRO A 1 179 ? -20.047 -13.125 -4.375 1 95.69 179 PRO A CA 1
ATOM 1361 C C . PRO A 1 179 ? -21.078 -13.258 -3.258 1 95.69 179 PRO A C 1
ATOM 1363 O O . PRO A 1 179 ? -20.906 -14.078 -2.352 1 95.69 179 PRO A O 1
ATOM 1366 N N . LYS A 1 180 ? -22.172 -12.523 -3.387 1 93 180 LYS A N 1
ATOM 1367 C CA . LYS A 1 180 ? -23.172 -12.508 -2.326 1 93 180 LYS A CA 1
ATOM 1368 C C . LYS A 1 180 ? -24.391 -13.336 -2.715 1 93 180 LYS A C 1
ATOM 1370 O O . LYS A 1 180 ? -24.953 -14.062 -1.886 1 93 180 LYS A O 1
ATOM 1375 N N . GLU A 1 181 ? -24.812 -13.273 -3.973 1 96.31 181 GLU A N 1
ATOM 1376 C CA . GLU A 1 181 ? -26.062 -13.914 -4.375 1 96.31 181 GLU A CA 1
ATOM 1377 C C . GLU A 1 181 ? -25.828 -14.938 -5.488 1 96.31 181 GLU A C 1
ATOM 1379 O O . GLU A 1 181 ? -26.328 -16.062 -5.426 1 96.31 181 GLU A O 1
ATOM 1384 N N . ARG A 1 182 ? -25.094 -14.523 -6.5 1 97.5 182 ARG A N 1
ATOM 1385 C CA . ARG A 1 182 ? -24.875 -15.359 -7.676 1 97.5 182 ARG A CA 1
ATOM 1386 C C . ARG A 1 182 ? -23.391 -15.57 -7.934 1 97.5 182 ARG A C 1
ATOM 1388 O O . ARG A 1 182 ? -22.562 -14.734 -7.562 1 97.5 182 ARG A O 1
ATOM 1395 N N . VAL A 1 183 ? -23.062 -16.656 -8.516 1 98.31 183 VAL A N 1
ATOM 1396 C CA . VAL A 1 183 ? -21.688 -16.984 -8.867 1 98.31 183 VAL A CA 1
ATOM 1397 C C . VAL A 1 183 ? -21.641 -17.625 -10.25 1 98.31 183 VAL A C 1
ATOM 1399 O O . VAL A 1 183 ? -22.438 -18.5 -10.555 1 98.31 183 VAL A O 1
ATOM 1402 N N . GLY A 1 184 ? -20.781 -17.062 -11.102 1 98.44 184 GLY A N 1
ATOM 1403 C CA . GLY A 1 184 ? -20.531 -17.672 -12.398 1 98.44 184 GLY A CA 1
ATOM 1404 C C . GLY A 1 184 ? -19.609 -18.875 -12.32 1 98.44 184 GLY A C 1
ATOM 1405 O O . GLY A 1 184 ? -18.578 -18.828 -11.641 1 98.44 184 GLY A O 1
ATOM 1406 N N . VAL A 1 185 ? -19.969 -19.938 -12.984 1 98.75 185 VAL A N 1
ATOM 1407 C CA . VAL A 1 185 ? -19.188 -21.156 -13.023 1 98.75 185 VAL A CA 1
ATOM 1408 C C . VAL A 1 185 ? -18.641 -21.375 -14.438 1 98.75 185 VAL A C 1
ATOM 1410 O O . VAL A 1 185 ? -19.406 -21.422 -15.398 1 98.75 185 VAL A O 1
ATOM 1413 N N . TYR A 1 186 ? -17.375 -21.438 -14.594 1 98.75 186 TYR A N 1
ATOM 1414 C CA . TYR A 1 186 ? -16.75 -21.656 -15.891 1 98.75 186 TYR A CA 1
ATOM 1415 C C . TYR A 1 186 ? -16.938 -23.094 -16.359 1 98.75 186 TYR A C 1
ATOM 1417 O O . TYR A 1 186 ? -16.438 -24.031 -15.719 1 98.75 186 TYR A O 1
ATOM 1425 N N . GLY A 1 187 ? -17.609 -23.25 -17.531 1 98.38 187 GLY A N 1
ATOM 1426 C CA . GLY A 1 187 ? -17.922 -24.594 -17.969 1 98.38 187 GLY A CA 1
ATOM 1427 C C . GLY A 1 187 ? -18.734 -25.375 -16.969 1 98.38 187 GLY A C 1
ATOM 1428 O O . GLY A 1 187 ? -19.781 -24.906 -16.516 1 98.38 187 GLY A O 1
ATOM 1429 N N . ASP A 1 188 ? -18.297 -26.562 -16.672 1 98.06 188 ASP A N 1
ATOM 1430 C CA . ASP A 1 188 ? -19.031 -27.375 -15.695 1 98.06 188 ASP A CA 1
ATOM 1431 C C . ASP A 1 188 ? -18.438 -27.203 -14.297 1 98.06 188 ASP A C 1
ATOM 1433 O O . ASP A 1 188 ? -18.938 -27.797 -13.336 1 98.06 188 ASP A O 1
ATOM 1437 N N . GLY A 1 189 ? -17.359 -26.391 -14.164 1 98.56 189 GLY A N 1
ATOM 1438 C CA . GLY A 1 189 ? -16.797 -26.062 -12.867 1 98.56 189 GLY A CA 1
ATOM 1439 C C . GLY A 1 189 ? -15.922 -27.172 -12.297 1 98.56 189 GLY A C 1
ATOM 1440 O O . GLY A 1 189 ? -15.57 -27.141 -11.117 1 98.56 189 GLY A O 1
ATOM 1441 N N . ASN A 1 190 ? -15.516 -28.141 -13.125 1 98.5 190 ASN A N 1
ATOM 1442 C CA . ASN A 1 190 ? -14.875 -29.328 -12.57 1 98.5 190 ASN A CA 1
ATOM 1443 C C . ASN A 1 190 ? -13.406 -29.406 -12.961 1 98.5 190 ASN A C 1
ATOM 1445 O O . ASN A 1 190 ? -12.734 -30.406 -12.664 1 98.5 190 ASN A O 1
ATOM 1449 N N . VAL A 1 191 ? -12.906 -28.359 -13.633 1 98.5 191 VAL A N 1
ATOM 1450 C CA . VAL A 1 191 ? -11.484 -28.312 -13.977 1 98.5 191 VAL A CA 1
ATOM 1451 C C . VAL A 1 191 ? -10.656 -28.078 -12.719 1 98.5 191 VAL A C 1
ATOM 1453 O O . VAL A 1 191 ? -10.992 -27.219 -11.898 1 98.5 191 VAL A O 1
ATOM 1456 N N . LYS A 1 192 ? -9.602 -28.859 -12.5 1 98.44 192 LYS A N 1
ATOM 1457 C CA . LYS A 1 192 ? -8.734 -28.734 -11.336 1 98.44 192 LYS A CA 1
ATOM 1458 C C . LYS A 1 192 ? -7.77 -27.562 -11.492 1 98.44 192 LYS A C 1
ATOM 1460 O O . LYS A 1 192 ? -7.184 -27.375 -12.562 1 98.44 192 LYS A O 1
ATOM 1465 N N . VAL A 1 193 ? -7.664 -26.781 -10.445 1 98.38 193 VAL A N 1
ATOM 1466 C CA . VAL A 1 193 ? -6.812 -25.609 -10.391 1 98.38 193 VAL A CA 1
ATOM 1467 C C . VAL A 1 193 ? -6.047 -25.578 -9.07 1 98.38 193 VAL A C 1
ATOM 1469 O O . VAL A 1 193 ? -6.586 -25.953 -8.023 1 98.38 193 VAL A O 1
ATOM 1472 N N . PHE A 1 194 ? -4.766 -25.219 -9.109 1 98.69 194 PHE A N 1
ATOM 1473 C CA . PHE A 1 194 ? -4 -25 -7.883 1 98.69 194 PHE A CA 1
ATOM 1474 C C . PHE A 1 194 ? -4.098 -23.547 -7.438 1 98.69 194 PHE A C 1
ATOM 1476 O O . PHE A 1 194 ? -3.877 -22.625 -8.227 1 98.69 194 PHE A O 1
ATOM 1483 N N . PHE A 1 195 ? -4.492 -23.312 -6.195 1 98.81 195 PHE A N 1
ATOM 1484 C CA . PHE A 1 195 ? -4.488 -22.016 -5.527 1 98.81 195 PHE A CA 1
ATOM 1485 C C . PHE A 1 195 ? -3.379 -21.953 -4.484 1 98.81 195 PHE A C 1
ATOM 1487 O O . PHE A 1 195 ? -3.193 -22.891 -3.709 1 98.81 195 PHE A O 1
ATOM 1494 N N . VAL A 1 196 ? -2.656 -20.875 -4.477 1 98.88 196 VAL A N 1
ATOM 1495 C CA . VAL A 1 196 ? -1.524 -20.781 -3.561 1 98.88 196 VAL A CA 1
ATOM 1496 C C . VAL A 1 196 ? -1.546 -19.422 -2.852 1 98.88 196 VAL A C 1
ATOM 1498 O O . VAL A 1 196 ? -1.634 -18.375 -3.5 1 98.88 196 VAL A O 1
ATOM 1501 N N . ASP A 1 197 ? -1.504 -19.5 -1.495 1 98.62 197 ASP A N 1
ATOM 1502 C CA . ASP A 1 197 ? -1.303 -18.266 -0.729 1 98.62 197 ASP A CA 1
ATOM 1503 C C . ASP A 1 197 ? 0.021 -17.594 -1.098 1 98.62 197 ASP A C 1
ATOM 1505 O O . ASP A 1 197 ? 1.056 -18.266 -1.179 1 98.62 197 ASP A O 1
ATOM 1509 N N . GLU A 1 198 ? 0.025 -16.328 -1.281 1 98.25 198 GLU A N 1
ATOM 1510 C CA . GLU A 1 198 ? 1.191 -15.609 -1.798 1 98.25 198 GLU A CA 1
ATOM 1511 C C . GLU A 1 198 ? 2.328 -15.602 -0.779 1 98.25 198 GLU A C 1
ATOM 1513 O O . GLU A 1 198 ? 3.5 -15.523 -1.15 1 98.25 198 GLU A O 1
ATOM 1518 N N . ASN A 1 199 ? 2.023 -15.641 0.553 1 98.5 199 ASN A N 1
ATOM 1519 C CA . ASN A 1 199 ? 3.092 -15.82 1.53 1 98.5 199 ASN A CA 1
ATOM 1520 C C . ASN A 1 199 ? 3.807 -17.156 1.335 1 98.5 199 ASN A C 1
ATOM 1522 O O . ASN A 1 199 ? 5.023 -17.234 1.5 1 98.5 199 ASN A O 1
ATOM 1526 N N . ASP A 1 200 ? 3.033 -18.172 0.989 1 98.81 200 ASP A N 1
ATOM 1527 C CA . ASP A 1 200 ? 3.627 -19.469 0.707 1 98.81 200 ASP A CA 1
ATOM 1528 C C . ASP A 1 200 ? 4.48 -19.422 -0.558 1 98.81 200 ASP A C 1
ATOM 1530 O O . ASP A 1 200 ? 5.523 -20.078 -0.635 1 98.81 200 ASP A O 1
ATOM 1534 N N . VAL A 1 201 ? 4.016 -18.656 -1.578 1 98.81 201 VAL A N 1
ATOM 1535 C CA . VAL A 1 201 ? 4.82 -18.469 -2.781 1 98.81 201 VAL A CA 1
ATOM 1536 C C . VAL A 1 201 ? 6.199 -17.938 -2.406 1 98.81 201 VAL A C 1
ATOM 1538 O O . VAL A 1 201 ? 7.219 -18.453 -2.859 1 98.81 201 VAL A O 1
ATOM 1541 N N . GLY A 1 202 ? 6.203 -16.859 -1.535 1 98.81 202 GLY A N 1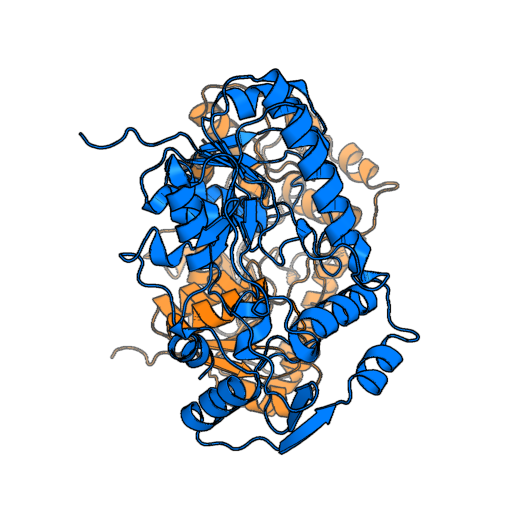
ATOM 1542 C CA . GLY A 1 202 ? 7.473 -16.328 -1.067 1 98.81 202 GLY A CA 1
ATOM 1543 C C . GLY A 1 202 ? 8.32 -17.359 -0.343 1 98.81 202 GLY A C 1
ATOM 1544 O O . GLY A 1 202 ? 9.523 -17.469 -0.598 1 98.81 202 GLY A O 1
ATOM 1545 N N . THR A 1 203 ? 7.707 -18.141 0.524 1 98.81 203 THR A N 1
ATOM 1546 C CA . THR A 1 203 ? 8.406 -19.125 1.336 1 98.81 203 THR A CA 1
ATOM 1547 C C . THR A 1 203 ? 9.055 -20.188 0.454 1 98.81 203 THR A C 1
ATOM 1549 O O . THR A 1 203 ? 10.242 -20.469 0.591 1 98.81 203 THR A O 1
ATOM 1552 N N . TYR A 1 204 ? 8.289 -20.75 -0.48 1 98.81 204 TYR A N 1
ATOM 1553 C CA . TYR A 1 204 ? 8.82 -21.797 -1.343 1 98.81 204 TYR A CA 1
ATOM 1554 C C . TYR A 1 204 ? 9.914 -21.25 -2.256 1 98.81 204 TYR A C 1
ATOM 1556 O O . TYR A 1 204 ? 10.906 -21.938 -2.521 1 98.81 204 TYR A O 1
ATOM 1564 N N . ALA A 1 205 ? 9.703 -20 -2.77 1 98.81 205 ALA A N 1
ATOM 1565 C CA . ALA A 1 205 ? 10.734 -19.391 -3.604 1 98.81 205 ALA A CA 1
ATOM 1566 C C . ALA A 1 205 ? 12.055 -19.281 -2.848 1 98.81 205 ALA A C 1
ATOM 1568 O O . ALA A 1 205 ? 13.102 -19.719 -3.34 1 98.81 205 ALA A O 1
ATOM 1569 N N . ILE A 1 206 ? 12.023 -18.812 -1.613 1 98.81 206 ILE A N 1
ATOM 1570 C CA . ILE A 1 206 ? 13.234 -18.578 -0.827 1 98.81 206 ILE A CA 1
ATOM 1571 C C . ILE A 1 206 ? 13.859 -19.922 -0.427 1 98.81 206 ILE A C 1
ATOM 1573 O O . ILE A 1 206 ? 15.086 -20.062 -0.427 1 98.81 206 ILE A O 1
ATOM 1577 N N . LYS A 1 207 ? 13.062 -20.906 -0.156 1 98.44 207 LYS A N 1
ATOM 1578 C CA . LYS A 1 207 ? 13.594 -22.219 0.21 1 98.44 207 LYS A CA 1
ATOM 1579 C C . LYS A 1 207 ? 14.359 -22.844 -0.954 1 98.44 207 LYS A C 1
ATOM 1581 O O . LYS A 1 207 ? 15.258 -23.672 -0.745 1 98.44 207 LYS A O 1
ATOM 1586 N N . SER A 1 208 ? 14.039 -22.453 -2.127 1 98.31 208 SER A N 1
ATOM 1587 C CA . SER A 1 208 ? 14.602 -23.078 -3.314 1 98.31 208 SER A CA 1
ATOM 1588 C C . SER A 1 208 ? 15.961 -22.469 -3.67 1 98.31 208 SER A C 1
ATOM 1590 O O . SER A 1 208 ? 16.719 -23.047 -4.445 1 98.31 208 SER A O 1
ATOM 1592 N N . ILE A 1 209 ? 16.312 -21.359 -3.113 1 98.31 209 ILE A N 1
ATOM 1593 C CA . ILE A 1 209 ? 17.391 -20.531 -3.678 1 98.31 209 ILE A CA 1
ATOM 1594 C C . ILE A 1 209 ? 18.734 -21.188 -3.398 1 98.31 209 ILE A C 1
ATOM 1596 O O . ILE A 1 209 ? 19.703 -20.969 -4.133 1 98.31 209 ILE A O 1
ATOM 1600 N N . ASP A 1 210 ? 18.859 -22.016 -2.359 1 96.56 210 ASP A N 1
ATOM 1601 C CA . ASP A 1 210 ? 20.141 -22.625 -2.018 1 96.56 210 ASP A CA 1
ATOM 1602 C C . ASP A 1 210 ? 20.094 -24.141 -2.213 1 96.56 210 ASP A C 1
ATOM 1604 O O . ASP A 1 210 ? 21.016 -24.859 -1.82 1 96.56 210 ASP A O 1
ATOM 1608 N N . ASP A 1 211 ? 19.016 -24.688 -2.725 1 97.44 211 ASP A N 1
ATOM 1609 C CA . ASP A 1 211 ? 18.828 -26.125 -2.9 1 97.44 211 ASP A CA 1
ATOM 1610 C C . ASP A 1 211 ? 19.391 -26.578 -4.246 1 97.44 211 ASP A C 1
ATOM 1612 O O . ASP A 1 211 ? 18.906 -26.156 -5.301 1 97.44 211 ASP A O 1
ATOM 1616 N N . PRO A 1 212 ? 20.359 -27.438 -4.27 1 97.19 212 PRO A N 1
ATOM 1617 C CA . PRO A 1 212 ? 20.938 -27.891 -5.539 1 97.19 212 PRO A CA 1
ATOM 1618 C C . PRO A 1 212 ? 19.906 -28.625 -6.41 1 97.19 212 PRO A C 1
ATOM 1620 O O . PRO A 1 212 ? 20.047 -28.656 -7.637 1 97.19 212 PRO A O 1
ATOM 1623 N N . ARG A 1 213 ? 18.859 -29.125 -5.875 1 97.81 213 ARG A N 1
ATOM 1624 C CA . ARG A 1 213 ? 17.859 -29.875 -6.621 1 97.81 213 ARG A CA 1
ATOM 1625 C C . ARG A 1 213 ? 17.016 -28.953 -7.496 1 97.81 213 ARG A C 1
ATOM 1627 O O . ARG A 1 213 ? 16.328 -29.406 -8.406 1 97.81 213 ARG A O 1
ATOM 1634 N N . THR A 1 214 ? 17.125 -27.641 -7.203 1 98.38 214 THR A N 1
ATOM 1635 C CA . THR A 1 214 ? 16.297 -26.703 -7.93 1 98.38 214 THR A CA 1
ATOM 1636 C C . THR A 1 214 ? 17.125 -25.891 -8.922 1 98.38 214 THR A C 1
ATOM 1638 O O . THR A 1 214 ? 16.594 -25.062 -9.664 1 98.38 214 THR A O 1
ATOM 1641 N N . LEU A 1 215 ? 18.422 -26.172 -9 1 98.31 215 LEU A N 1
ATOM 1642 C CA . LEU A 1 215 ? 19.312 -25.469 -9.922 1 98.31 215 LEU A CA 1
ATOM 1643 C C . LEU A 1 215 ? 18.922 -25.75 -11.367 1 98.31 215 LEU A C 1
ATOM 1645 O O . LEU A 1 215 ? 18.844 -26.906 -11.781 1 98.31 215 LEU A O 1
ATOM 1649 N N . ASN A 1 216 ? 18.656 -24.703 -12.078 1 98.38 216 ASN A N 1
ATOM 1650 C CA . ASN A 1 216 ? 18.297 -24.734 -13.492 1 98.38 216 ASN A CA 1
ATOM 1651 C C . ASN A 1 216 ? 17.047 -25.578 -13.742 1 98.38 216 ASN A C 1
ATOM 1653 O O . ASN A 1 216 ? 16.969 -26.297 -14.734 1 98.38 216 ASN A O 1
ATOM 1657 N N . LYS A 1 217 ? 16.109 -25.5 -12.812 1 98.38 217 LYS A N 1
ATOM 1658 C CA . LYS A 1 217 ? 14.836 -26.219 -12.898 1 98.38 217 LYS A CA 1
ATOM 1659 C C . LYS A 1 217 ? 13.664 -25.25 -12.727 1 98.38 217 LYS A C 1
ATOM 1661 O O . LYS A 1 217 ? 13.852 -24.094 -12.336 1 98.38 217 LYS A O 1
ATOM 1666 N N . THR A 1 218 ? 12.531 -25.719 -13.164 1 98.69 218 THR A N 1
ATOM 1667 C CA . THR A 1 218 ? 11.273 -25.094 -12.781 1 98.69 218 THR A CA 1
ATOM 1668 C C . THR A 1 218 ? 10.688 -25.75 -11.539 1 98.69 218 THR A C 1
ATOM 1670 O O . THR A 1 218 ? 10.523 -26.969 -11.5 1 98.69 218 THR A O 1
ATOM 1673 N N . ILE A 1 219 ? 10.469 -24.969 -10.539 1 98.62 219 ILE A N 1
ATOM 1674 C CA . ILE A 1 219 ? 9.758 -25.516 -9.383 1 98.62 219 ILE A CA 1
ATOM 1675 C C . ILE A 1 219 ? 8.273 -25.188 -9.5 1 98.62 219 ILE A C 1
ATOM 1677 O O . ILE A 1 219 ? 7.895 -24.094 -9.914 1 98.62 219 ILE A O 1
ATOM 1681 N N . TYR A 1 220 ? 7.465 -26.172 -9.273 1 98.69 220 TYR A N 1
ATOM 1682 C CA . TYR A 1 220 ? 6.012 -26.047 -9.273 1 98.69 220 TYR A CA 1
ATOM 1683 C C . TYR A 1 220 ? 5.461 -26.062 -7.852 1 98.69 220 TYR A C 1
ATOM 1685 O O . TYR A 1 220 ? 5.746 -26.984 -7.078 1 98.69 220 TYR A O 1
ATOM 1693 N N . ILE A 1 221 ? 4.746 -25.031 -7.449 1 98.75 221 ILE A N 1
ATOM 1694 C CA . ILE A 1 221 ? 4.098 -25 -6.145 1 98.75 221 ILE A CA 1
ATOM 1695 C C . ILE A 1 221 ? 2.676 -25.547 -6.258 1 98.75 221 ILE A C 1
ATOM 1697 O O . ILE A 1 221 ? 1.755 -24.828 -6.648 1 98.75 221 ILE A O 1
ATOM 1701 N N . ARG A 1 222 ? 2.557 -26.781 -5.914 1 98.25 222 ARG A N 1
ATOM 1702 C CA . ARG A 1 222 ? 1.302 -27.516 -6.086 1 98.25 222 ARG A CA 1
ATOM 1703 C C . ARG A 1 222 ? 0.847 -28.141 -4.77 1 98.25 222 ARG A C 1
ATOM 1705 O O . ARG A 1 222 ? 0.888 -29.359 -4.609 1 98.25 222 ARG A O 1
ATOM 1712 N N . PRO A 1 223 ? 0.403 -27.25 -3.842 1 98 223 PRO A N 1
ATOM 1713 C CA . PRO A 1 223 ? -0.117 -27.828 -2.602 1 98 223 PRO A CA 1
ATOM 1714 C C . PRO A 1 223 ? -1.332 -28.719 -2.83 1 98 223 PRO A C 1
ATOM 1716 O O . PRO A 1 223 ? -2.373 -28.25 -3.291 1 98 223 PRO A O 1
ATOM 1719 N N . GLN A 1 224 ? -1.231 -29.938 -2.424 1 96.12 224 GLN A N 1
ATOM 1720 C CA . GLN A 1 224 ? -2.225 -30.938 -2.791 1 96.12 224 GLN A CA 1
ATOM 1721 C C . GLN A 1 224 ? -3.594 -30.594 -2.211 1 96.12 224 GLN A C 1
ATOM 1723 O O . GLN A 1 224 ? -4.617 -30.797 -2.869 1 96.12 224 GLN A O 1
ATOM 1728 N N . ASP A 1 225 ? -3.623 -30.031 -1.018 1 97.31 225 ASP A N 1
ATOM 1729 C CA . ASP A 1 225 ? -4.891 -29.688 -0.381 1 97.31 225 ASP A CA 1
ATOM 1730 C C . ASP A 1 225 ? -5.539 -28.484 -1.074 1 97.31 225 ASP A C 1
ATOM 1732 O O . ASP A 1 225 ? -6.707 -28.172 -0.82 1 97.31 225 ASP A O 1
ATOM 1736 N N . ASN A 1 226 ? -4.809 -27.828 -1.959 1 98.56 226 ASN A N 1
ATOM 1737 C CA . ASN A 1 226 ? -5.293 -26.609 -2.625 1 98.56 226 ASN A CA 1
ATOM 1738 C C . ASN A 1 226 ? -5.562 -26.859 -4.105 1 98.56 226 ASN A C 1
ATOM 1740 O O . ASN A 1 226 ? -5.695 -25.922 -4.883 1 98.56 226 ASN A O 1
ATOM 1744 N N . CYS A 1 227 ? -5.414 -28.141 -4.539 1 98.44 227 CYS A N 1
ATOM 1745 C CA . CYS A 1 227 ? -5.895 -28.516 -5.863 1 98.44 227 CYS A CA 1
ATOM 1746 C C . CYS A 1 227 ? -7.41 -28.688 -5.867 1 98.44 227 CYS A C 1
ATOM 1748 O O . CYS A 1 227 ? -7.926 -29.719 -5.426 1 98.44 227 CYS A O 1
ATOM 1750 N N . LEU A 1 228 ? -8.125 -27.672 -6.355 1 98.75 228 LEU A N 1
ATOM 1751 C CA . LEU A 1 228 ? -9.57 -27.609 -6.219 1 98.75 228 LEU A CA 1
ATOM 1752 C C . LEU A 1 228 ? -10.227 -27.266 -7.551 1 98.75 228 LEU A C 1
ATOM 1754 O O . LEU A 1 228 ? -9.664 -26.531 -8.352 1 98.75 228 LEU A O 1
ATOM 1758 N N . THR A 1 229 ? -11.391 -27.844 -7.75 1 98.69 229 THR A N 1
ATOM 1759 C CA . THR A 1 229 ? -12.258 -27.328 -8.805 1 98.69 229 THR A CA 1
ATOM 1760 C C . THR A 1 229 ? -12.977 -26.062 -8.344 1 98.69 229 THR A C 1
ATOM 1762 O O . THR A 1 229 ? -13.039 -25.781 -7.145 1 98.69 229 THR A O 1
ATOM 1765 N N . GLN A 1 230 ? -13.453 -25.312 -9.352 1 98.81 230 GLN A N 1
ATOM 1766 C CA . GLN A 1 230 ? -14.25 -24.156 -8.977 1 98.81 230 GLN A CA 1
ATOM 1767 C C . GLN A 1 230 ? -15.445 -24.562 -8.117 1 98.81 230 GLN A C 1
ATOM 1769 O O . GLN A 1 230 ? -15.781 -23.875 -7.148 1 98.81 230 GLN A O 1
ATOM 1774 N N . ASN A 1 231 ? -16.094 -25.688 -8.438 1 98.75 231 ASN A N 1
ATOM 1775 C CA . ASN A 1 231 ? -17.219 -26.188 -7.668 1 98.75 231 ASN A CA 1
ATOM 1776 C C . ASN A 1 231 ? -16.828 -26.484 -6.227 1 98.75 231 ASN A C 1
ATOM 1778 O O . ASN A 1 231 ? -17.594 -26.188 -5.297 1 98.75 231 ASN A O 1
ATOM 1782 N N . GLU A 1 232 ? -15.703 -27.141 -6.059 1 98.75 232 GLU A N 1
ATOM 1783 C CA . GLU A 1 232 ? -15.234 -27.422 -4.707 1 98.75 232 GLU A CA 1
ATOM 1784 C C . GLU A 1 232 ? -14.992 -26.125 -3.928 1 98.75 232 GLU A C 1
ATOM 1786 O O . GLU A 1 232 ? -15.312 -26.047 -2.74 1 98.75 232 GLU A O 1
ATOM 1791 N N . LEU A 1 233 ? -14.422 -25.125 -4.551 1 98.75 233 LEU A N 1
ATOM 1792 C CA . LEU A 1 233 ? -14.172 -23.844 -3.912 1 98.75 233 LEU A CA 1
ATOM 1793 C C . LEU A 1 233 ? -15.477 -23.172 -3.508 1 98.75 233 LEU A C 1
ATOM 1795 O O . LEU A 1 233 ? -15.609 -22.672 -2.387 1 98.75 233 LEU A O 1
ATOM 1799 N N . ILE A 1 234 ? -16.438 -23.156 -4.426 1 98.69 234 ILE A N 1
ATOM 1800 C CA . ILE A 1 234 ? -17.75 -22.609 -4.152 1 98.69 234 ILE A CA 1
ATOM 1801 C C . ILE A 1 234 ? -18.391 -23.344 -2.977 1 98.69 234 ILE A C 1
ATOM 1803 O O . ILE A 1 234 ? -18.938 -22.719 -2.066 1 98.69 234 ILE A O 1
ATOM 1807 N N . SER A 1 235 ? -18.297 -24.641 -2.982 1 98.5 235 SER A N 1
ATOM 1808 C CA . SER A 1 235 ? -18.859 -25.453 -1.904 1 98.5 235 SER A CA 1
ATOM 1809 C C . SER A 1 235 ? -18.219 -25.109 -0.563 1 98.5 235 SER A C 1
ATOM 1811 O O . SER A 1 235 ? -18.906 -25.016 0.454 1 98.5 235 SER A O 1
ATOM 1813 N N . LYS A 1 236 ? -16.922 -24.969 -0.552 1 98.31 236 LYS A N 1
ATOM 1814 C CA . LYS A 1 236 ? -16.234 -24.562 0.669 1 98.31 236 LYS A CA 1
ATOM 1815 C C . LYS A 1 236 ? -16.781 -23.234 1.202 1 98.31 236 LYS A C 1
ATOM 1817 O O . LYS A 1 236 ? -17.016 -23.109 2.402 1 98.31 236 LYS A O 1
ATOM 1822 N N . TRP A 1 237 ? -17 -22.281 0.338 1 98.5 237 TRP A N 1
ATOM 1823 C CA . TRP A 1 237 ? -17.516 -20.969 0.731 1 98.5 237 TRP A CA 1
ATOM 1824 C C . TRP A 1 237 ? -18.938 -21.078 1.271 1 98.5 237 TRP A C 1
ATOM 1826 O O . TRP A 1 237 ? -19.266 -20.5 2.312 1 98.5 237 TRP A O 1
ATOM 1836 N N . GLU A 1 238 ? -19.75 -21.844 0.576 1 98.38 238 GLU A N 1
ATOM 1837 C CA . GLU A 1 238 ? -21.125 -22.031 1.004 1 98.38 238 GLU A CA 1
ATOM 1838 C C . GLU A 1 238 ? -21.188 -22.703 2.375 1 98.38 238 GLU A C 1
ATOM 1840 O O . GLU A 1 238 ? -22.016 -22.328 3.211 1 98.38 238 GLU A O 1
ATOM 1845 N N . THR A 1 239 ? -20.375 -23.656 2.574 1 97.94 239 THR A N 1
ATOM 1846 C CA . THR A 1 239 ? -20.312 -24.344 3.865 1 97.94 239 THR A CA 1
ATOM 1847 C C . THR A 1 239 ? -19.906 -23.375 4.965 1 97.94 239 THR A C 1
ATOM 1849 O O . THR A 1 239 ? -20.516 -23.328 6.031 1 97.94 239 THR A O 1
ATOM 1852 N N . LEU A 1 240 ? -18.891 -22.609 4.688 1 97.12 240 LEU A N 1
ATOM 1853 C CA . LEU A 1 240 ? -18.344 -21.656 5.656 1 97.12 240 LEU A CA 1
ATOM 1854 C C . LEU A 1 240 ? -19.391 -20.609 6.027 1 97.12 240 LEU A C 1
ATOM 1856 O O . LEU A 1 240 ? -19.469 -20.188 7.184 1 97.12 240 LEU A O 1
ATOM 1860 N N . THR A 1 241 ? -20.203 -20.156 5.121 1 96.94 241 THR A N 1
ATOM 1861 C CA . THR A 1 241 ? -21.109 -19.031 5.336 1 96.94 241 THR A CA 1
ATOM 1862 C C . THR A 1 241 ? -22.5 -19.516 5.688 1 96.94 241 THR A C 1
ATOM 1864 O O . THR A 1 241 ? -23.344 -18.75 6.164 1 96.94 241 THR A O 1
ATOM 1867 N N . GLY A 1 242 ? -22.766 -20.703 5.355 1 97.25 242 GLY A N 1
ATOM 1868 C CA . GLY A 1 242 ? -24.109 -21.25 5.539 1 97.25 242 GLY A CA 1
ATOM 1869 C C . GLY A 1 242 ? -25.109 -20.734 4.512 1 97.25 242 GLY A C 1
ATOM 1870 O O . GLY A 1 242 ? -26.312 -20.844 4.703 1 97.25 242 GLY A O 1
ATOM 1871 N N . LYS A 1 243 ? -24.594 -20.156 3.465 1 96.56 243 LYS A N 1
ATOM 1872 C CA . LYS A 1 243 ? -25.438 -19.578 2.42 1 96.56 243 LYS A CA 1
ATOM 1873 C C . LYS A 1 243 ? -25.172 -20.234 1.072 1 96.56 243 LYS A C 1
ATOM 1875 O O . LYS A 1 243 ? -24.016 -20.547 0.739 1 96.56 243 LYS A O 1
ATOM 1880 N N . SER A 1 244 ? -26.203 -20.484 0.346 1 97.5 244 SER A N 1
ATOM 1881 C CA . SER A 1 244 ? -26.078 -21.031 -0.999 1 97.5 244 SER A CA 1
ATOM 1882 C C . SER A 1 244 ? -26.109 -19.938 -2.055 1 97.5 244 SER A C 1
ATOM 1884 O O . SER A 1 244 ? -26.875 -18.984 -1.954 1 97.5 244 SER A O 1
ATOM 1886 N N . LEU A 1 245 ? -25.266 -20.094 -3.004 1 98.31 245 LEU A N 1
ATOM 1887 C CA . LEU A 1 245 ? -25.203 -19.141 -4.109 1 98.31 245 LEU A CA 1
ATOM 1888 C C . LEU A 1 245 ? -25.938 -19.688 -5.332 1 98.31 245 LEU A C 1
ATOM 1890 O O . LEU A 1 245 ? -25.891 -20.891 -5.605 1 98.31 245 LEU A O 1
ATOM 1894 N N . GLU A 1 246 ? -26.609 -18.797 -6.02 1 98.5 246 GLU A N 1
ATOM 1895 C CA . GLU A 1 246 ? -27.156 -19.172 -7.32 1 98.5 246 GLU A CA 1
ATOM 1896 C C . GLU A 1 246 ? -26.062 -19.297 -8.375 1 98.5 246 GLU A C 1
ATOM 1898 O O . GLU A 1 246 ? -25.344 -18.328 -8.648 1 98.5 246 GLU A O 1
ATOM 1903 N N . LYS A 1 247 ? -26 -20.5 -8.922 1 98.31 247 LYS A N 1
ATOM 1904 C CA . LYS A 1 247 ? -24.938 -20.766 -9.898 1 98.31 247 LYS A CA 1
ATOM 1905 C C . LYS A 1 247 ? -25.453 -20.609 -11.328 1 98.31 247 LYS A C 1
ATOM 1907 O O . LYS A 1 247 ? -26.578 -21.031 -11.633 1 98.31 247 LYS A O 1
ATOM 1912 N N . PHE A 1 248 ? -24.719 -19.938 -12.164 1 98.12 248 PHE A N 1
ATOM 1913 C CA . PHE A 1 248 ? -24.969 -19.953 -13.602 1 98.12 248 PHE A CA 1
ATOM 1914 C C . PHE A 1 248 ? -23.703 -20.312 -14.359 1 98.12 248 PHE A C 1
ATOM 1916 O O . PHE A 1 248 ? -22.609 -19.828 -14.055 1 98.12 248 PHE A O 1
ATOM 1923 N N . HIS A 1 249 ? -23.828 -21.141 -15.336 1 98.38 249 HIS A N 1
ATOM 1924 C CA . HIS A 1 249 ? -22.688 -21.688 -16.062 1 98.38 249 HIS A CA 1
ATOM 1925 C C . HIS A 1 249 ? -22.375 -20.828 -17.281 1 98.38 249 HIS A C 1
ATOM 1927 O O . HIS A 1 249 ? -23.266 -20.328 -17.953 1 98.38 249 HIS A O 1
ATOM 1933 N N . ILE A 1 250 ? -21.125 -20.703 -17.562 1 98.31 250 ILE A N 1
ATOM 1934 C CA . ILE A 1 250 ? -20.625 -19.922 -18.703 1 98.31 250 ILE A CA 1
ATOM 1935 C C . ILE A 1 250 ? -19.922 -20.844 -19.688 1 98.31 250 ILE A C 1
ATOM 1937 O O . ILE A 1 250 ? -18.781 -21.266 -19.438 1 98.31 250 ILE A O 1
ATOM 1941 N N . PRO A 1 251 ? -20.484 -21.125 -20.781 1 98.31 251 PRO A N 1
ATOM 1942 C CA . PRO A 1 251 ? -19.812 -21.953 -21.781 1 98.31 251 PRO A CA 1
ATOM 1943 C C . PRO A 1 251 ? -18.547 -21.297 -22.344 1 98.31 251 PRO A C 1
ATOM 1945 O O . PRO A 1 251 ? -18.5 -20.078 -22.484 1 98.31 251 PRO A O 1
ATOM 1948 N N . GLY A 1 252 ? -17.594 -22.125 -22.656 1 97.94 252 GLY A N 1
ATOM 1949 C CA . GLY A 1 252 ? -16.297 -21.656 -23.125 1 97.94 252 GLY A CA 1
ATOM 1950 C C . GLY A 1 252 ? -16.391 -20.703 -24.297 1 97.94 252 GLY A C 1
ATOM 1951 O O . GLY A 1 252 ? -15.695 -19.688 -24.359 1 97.94 252 GLY A O 1
ATOM 1952 N N . ASP A 1 253 ? -17.281 -21.047 -25.25 1 97.19 253 ASP A N 1
ATOM 1953 C CA . ASP A 1 253 ? -17.438 -20.219 -26.438 1 97.19 253 ASP A CA 1
ATOM 1954 C C . ASP A 1 253 ? -18.016 -18.844 -26.078 1 97.19 253 ASP A C 1
ATOM 1956 O O . ASP A 1 253 ? -17.578 -17.828 -26.625 1 97.19 253 ASP A O 1
ATOM 1960 N N . GLU A 1 254 ? -18.938 -18.859 -25.203 1 96.94 254 GLU A N 1
ATOM 1961 C CA . GLU A 1 254 ? -19.516 -17.594 -24.734 1 96.94 254 GLU A CA 1
ATOM 1962 C C . GLU A 1 254 ? -18.484 -16.766 -23.969 1 96.94 254 GLU A C 1
ATOM 1964 O O . GLU A 1 254 ? -18.422 -15.547 -24.125 1 96.94 254 GLU A O 1
ATOM 1969 N N . PHE A 1 255 ? -17.781 -17.453 -23.141 1 97.25 255 PHE A N 1
ATOM 1970 C CA . PHE A 1 255 ? -16.734 -16.781 -22.375 1 97.25 255 PHE A CA 1
ATOM 1971 C C . PHE A 1 255 ? -15.75 -16.094 -23.312 1 97.25 255 PHE A C 1
ATOM 1973 O O . PHE A 1 255 ? -15.461 -14.898 -23.156 1 97.25 255 PHE A O 1
ATOM 1980 N N . LEU A 1 256 ? -15.227 -16.766 -24.328 1 97.06 256 LEU A N 1
ATOM 1981 C CA . LEU A 1 256 ? -14.266 -16.203 -25.281 1 97.06 256 LEU A CA 1
ATOM 1982 C C . LEU A 1 256 ? -14.898 -15.102 -26.109 1 97.06 256 LEU A C 1
ATOM 1984 O O . LEU A 1 256 ? -14.227 -14.117 -26.453 1 97.06 256 LEU A O 1
ATOM 1988 N N . ALA A 1 257 ? -16.172 -15.211 -26.391 1 95.56 257 ALA A N 1
ATOM 1989 C CA . ALA A 1 257 ? -16.875 -14.203 -27.188 1 95.56 257 ALA A CA 1
ATOM 1990 C C . ALA A 1 257 ? -16.984 -12.883 -26.422 1 95.56 257 ALA A C 1
ATOM 1992 O O . ALA A 1 257 ? -17.109 -11.82 -27.016 1 95.56 257 ALA A O 1
ATOM 1993 N N . SER A 1 258 ? -16.922 -13.008 -25.141 1 92.69 258 SER A N 1
ATOM 1994 C CA . SER A 1 258 ? -17.062 -11.812 -24.312 1 92.69 258 SER A CA 1
ATOM 1995 C C . SER A 1 258 ? -15.852 -10.906 -24.422 1 92.69 258 SER A C 1
ATOM 1997 O O . SER A 1 258 ? -15.891 -9.75 -24.016 1 92.69 258 SER A O 1
ATOM 1999 N N . MET A 1 259 ? -14.805 -11.445 -24.984 1 92.81 259 MET A N 1
ATOM 2000 C CA . MET A 1 259 ? -13.562 -10.703 -25.156 1 92.81 259 MET A CA 1
ATOM 2001 C C . MET A 1 259 ? -13.766 -9.5 -26.078 1 92.81 259 MET A C 1
ATOM 2003 O O . MET A 1 259 ? -13.094 -8.477 -25.922 1 92.81 259 MET A O 1
ATOM 2007 N N . LYS A 1 260 ? -14.844 -9.664 -26.797 1 89.12 260 LYS A N 1
ATOM 2008 C CA . LYS A 1 260 ? -15.062 -8.656 -27.828 1 89.12 260 LYS A CA 1
ATOM 2009 C C . LYS A 1 260 ? -15.328 -7.285 -27.219 1 89.12 260 LYS A C 1
ATOM 2011 O O . LYS A 1 260 ? -16.094 -7.172 -26.25 1 89.12 260 LYS A O 1
ATOM 2016 N N . ASP A 1 261 ? -14.633 -6.18 -27.5 1 90.62 261 ASP A N 1
ATOM 2017 C CA . ASP A 1 261 ? -14.844 -4.77 -27.172 1 90.62 261 ASP A CA 1
ATOM 2018 C C . ASP A 1 261 ? -14.281 -4.434 -25.797 1 90.62 261 ASP A C 1
ATOM 2020 O O . ASP A 1 261 ? -14.57 -3.369 -25.25 1 90.62 261 ASP A O 1
ATOM 2024 N N . LEU A 1 262 ? -13.711 -5.465 -25.188 1 94 262 LEU A N 1
ATOM 2025 C CA . LEU A 1 262 ? -13.047 -5.164 -23.922 1 94 262 LEU A CA 1
ATOM 2026 C C . LEU A 1 262 ? -11.703 -4.484 -24.156 1 94 262 LEU A C 1
ATOM 2028 O O . LEU A 1 262 ? -11.172 -4.512 -25.266 1 94 262 LEU A O 1
ATOM 2032 N N . ASP A 1 263 ? -11.242 -3.744 -23.109 1 94.56 263 ASP A N 1
ATOM 2033 C CA . ASP A 1 263 ? -9.906 -3.152 -23.203 1 94.56 263 ASP A CA 1
ATOM 2034 C C . ASP A 1 263 ? -8.828 -4.23 -23.219 1 94.56 263 ASP A C 1
ATOM 2036 O O . ASP A 1 263 ? -9.109 -5.402 -22.953 1 94.56 263 ASP A O 1
ATOM 2040 N N . PHE A 1 264 ? -7.621 -3.969 -23.609 1 95.81 264 PHE A N 1
ATOM 2041 C CA . PHE A 1 264 ? -6.512 -4.895 -23.812 1 95.81 264 PHE A CA 1
ATOM 2042 C C . PHE A 1 264 ? -6.254 -5.73 -22.578 1 95.81 264 PHE A C 1
ATOM 2044 O O . PHE A 1 264 ? -6.125 -6.953 -22.656 1 95.81 264 PHE A O 1
ATOM 2051 N N . ALA A 1 265 ? -6.137 -5.086 -21.359 1 94.19 265 ALA A N 1
ATOM 2052 C CA . ALA A 1 265 ? -5.863 -5.797 -20.109 1 94.19 265 ALA A CA 1
ATOM 2053 C C . ALA A 1 265 ? -6.926 -6.855 -19.844 1 94.19 265 ALA A C 1
ATOM 2055 O O . ALA A 1 265 ? -6.605 -7.973 -19.422 1 94.19 265 ALA A O 1
ATOM 2056 N N . SER A 1 266 ? -8.148 -6.52 -20.078 1 94.94 266 SER A N 1
ATOM 2057 C CA . SER A 1 266 ? -9.25 -7.457 -19.875 1 94.94 266 SER A CA 1
ATOM 2058 C C . SER A 1 266 ? -9.172 -8.625 -20.859 1 94.94 266 SER A C 1
ATOM 2060 O O . SER A 1 266 ? -9.453 -9.766 -20.5 1 94.94 266 SER A O 1
ATOM 2062 N N . GLN A 1 267 ? -8.812 -8.305 -22.078 1 96.31 267 GLN A N 1
ATOM 2063 C CA . GLN A 1 267 ? -8.672 -9.359 -23.078 1 96.31 267 GLN A CA 1
ATOM 2064 C C . GLN A 1 267 ? -7.586 -10.359 -22.656 1 96.31 267 GLN A C 1
ATOM 2066 O O . GLN A 1 267 ? -7.773 -11.57 -22.781 1 96.31 267 GLN A O 1
ATOM 2071 N N . VAL A 1 268 ? -6.496 -9.82 -22.188 1 95.81 268 VAL A N 1
ATOM 2072 C CA . VAL A 1 268 ? -5.41 -10.672 -21.703 1 95.81 268 VAL A CA 1
ATOM 2073 C C . VAL A 1 268 ? -5.914 -11.555 -20.562 1 95.81 268 VAL A C 1
ATOM 2075 O O . VAL A 1 268 ? -5.656 -12.758 -20.547 1 95.81 268 VAL A O 1
ATOM 2078 N N . GLY A 1 269 ? -6.684 -10.953 -19.672 1 95.31 269 GLY A N 1
ATOM 2079 C CA . GLY A 1 269 ? -7.254 -11.703 -18.562 1 95.31 269 GLY A CA 1
ATOM 2080 C C . GLY A 1 269 ? -8.156 -12.836 -19 1 95.31 269 GLY A C 1
ATOM 2081 O O . GLY A 1 269 ? -8.078 -13.945 -18.469 1 95.31 269 GLY A O 1
ATOM 2082 N N . ILE A 1 270 ? -8.984 -12.555 -19.984 1 96.69 270 ILE A N 1
ATOM 2083 C CA . ILE A 1 270 ? -9.906 -13.562 -20.5 1 96.69 270 ILE A CA 1
ATOM 2084 C C . ILE A 1 270 ? -9.125 -14.75 -21.031 1 96.69 270 ILE A C 1
ATOM 2086 O O . ILE A 1 270 ? -9.469 -15.906 -20.766 1 96.69 270 ILE A O 1
ATOM 2090 N N . GLY A 1 271 ? -8.102 -14.484 -21.781 1 96.56 271 GLY A N 1
ATOM 2091 C CA . GLY A 1 271 ? -7.27 -15.57 -22.281 1 96.56 271 GLY A CA 1
ATOM 2092 C C . GLY A 1 271 ? -6.684 -16.438 -21.172 1 96.56 271 GLY A C 1
ATOM 2093 O O . GLY A 1 271 ? -6.738 -17.656 -21.25 1 96.56 271 GLY A O 1
ATOM 2094 N N . HIS A 1 272 ? -6.113 -15.844 -20.141 1 97.12 272 HIS A N 1
ATOM 2095 C CA . HIS A 1 272 ? -5.527 -16.578 -19.031 1 97.12 272 HIS A CA 1
ATOM 2096 C C . HIS A 1 272 ? -6.582 -17.406 -18.297 1 97.12 272 HIS A C 1
ATOM 2098 O O . HIS A 1 272 ? -6.355 -18.578 -18 1 97.12 272 HIS A O 1
ATOM 2104 N N . TYR A 1 273 ? -7.734 -16.766 -18.062 1 97.81 273 TYR A N 1
ATOM 2105 C CA . TYR A 1 273 ? -8.812 -17.469 -17.375 1 97.81 273 TYR A CA 1
ATOM 2106 C C . TYR A 1 273 ? -9.25 -18.688 -18.172 1 97.81 273 TYR A C 1
ATOM 2108 O O . TYR A 1 273 ? -9.539 -19.75 -17.609 1 97.81 273 TYR A O 1
ATOM 2116 N N . TYR A 1 274 ? -9.352 -18.5 -19.469 1 98.06 274 TYR A N 1
ATOM 2117 C CA . TYR A 1 274 ? -9.758 -19.625 -20.312 1 98.06 274 TYR A CA 1
ATOM 2118 C C . TYR A 1 274 ? -8.805 -20.812 -20.156 1 98.06 274 TYR A C 1
ATOM 2120 O O . TYR A 1 274 ? -9.25 -21.938 -19.953 1 98.06 274 TYR A O 1
ATOM 2128 N N . HIS A 1 275 ? -7.523 -20.547 -20.219 1 98.19 275 HIS A N 1
ATOM 2129 C CA . HIS A 1 275 ? -6.531 -21.609 -20.094 1 98.19 275 HIS A CA 1
ATOM 2130 C C . HIS A 1 275 ? -6.59 -22.266 -18.719 1 98.19 275 HIS A C 1
ATOM 2132 O O . HIS A 1 275 ? -6.387 -23.469 -18.594 1 98.19 275 HIS A O 1
ATOM 2138 N N . ILE A 1 276 ? -6.906 -21.5 -17.672 1 98.5 276 ILE A N 1
ATOM 2139 C CA . ILE A 1 276 ? -6.918 -22.016 -16.312 1 98.5 276 ILE A CA 1
ATOM 2140 C C . ILE A 1 276 ? -8.188 -22.828 -16.078 1 98.5 276 ILE A C 1
ATOM 2142 O O . ILE A 1 276 ? -8.117 -23.984 -15.656 1 98.5 276 ILE A O 1
ATOM 2146 N N . PHE A 1 277 ? -9.312 -22.297 -16.469 1 98.56 277 PHE A N 1
ATOM 2147 C CA . PHE A 1 277 ? -10.555 -22.828 -15.922 1 98.56 277 PHE A CA 1
ATOM 2148 C C . PHE A 1 277 ? -11.273 -23.688 -16.953 1 98.56 277 PHE A C 1
ATOM 2150 O O . PHE A 1 277 ? -12.203 -24.422 -16.625 1 98.56 277 PHE A O 1
ATOM 2157 N N . TYR A 1 278 ? -10.945 -23.609 -18.234 1 98.25 278 TYR A N 1
ATOM 2158 C CA . TYR A 1 278 ? -11.539 -24.469 -19.25 1 98.25 278 TYR A CA 1
ATOM 2159 C C . TYR A 1 278 ? -10.555 -25.531 -19.703 1 98.25 278 TYR A C 1
ATOM 2161 O O . TYR A 1 278 ? -10.914 -26.719 -19.812 1 98.25 278 TYR A O 1
ATOM 2169 N N . GLU A 1 279 ? -9.281 -25.141 -19.875 1 97.12 279 GLU A N 1
ATOM 2170 C CA . GLU A 1 279 ? -8.273 -26.078 -20.359 1 97.12 279 GLU A CA 1
ATOM 2171 C C . GLU A 1 279 ? -7.602 -26.812 -19.203 1 97.12 279 GLU A C 1
ATOM 2173 O O . GLU A 1 279 ? -7.105 -27.922 -19.391 1 97.12 279 GLU A O 1
ATOM 2178 N N . GLY A 1 280 ? -7.543 -26.188 -18.016 1 97.94 280 GLY A N 1
ATOM 2179 C CA . GLY A 1 280 ? -6.91 -26.781 -16.844 1 97.94 280 GLY A CA 1
ATOM 2180 C C . GLY A 1 280 ? -5.395 -26.812 -16.938 1 97.94 280 GLY A C 1
ATOM 2181 O O . GLY A 1 280 ? -4.758 -27.781 -16.516 1 97.94 280 GLY A O 1
ATOM 2182 N N . CYS A 1 281 ? -4.793 -25.75 -17.453 1 97.31 281 CYS A N 1
ATOM 2183 C CA . CYS A 1 281 ? -3.383 -25.703 -17.828 1 97.31 281 CYS A CA 1
ATOM 2184 C C . CYS A 1 281 ? -2.49 -25.812 -16.594 1 97.31 281 CYS A C 1
ATOM 2186 O O . CYS A 1 281 ? -1.289 -26.062 -16.719 1 97.31 281 CYS A O 1
ATOM 2188 N N . LEU A 1 282 ? -3.012 -25.688 -15.383 1 97.81 282 LEU A N 1
ATOM 2189 C CA . LEU A 1 282 ? -2.201 -25.719 -14.172 1 97.81 282 LEU A CA 1
ATOM 2190 C C . LEU A 1 282 ? -2.027 -27.156 -13.68 1 97.81 282 LEU A C 1
ATOM 2192 O O . LEU A 1 282 ? -1.107 -27.438 -12.914 1 97.81 282 LEU A O 1
ATOM 2196 N N . ALA A 1 283 ? -2.908 -28 -14.086 1 96.62 283 ALA A N 1
ATOM 2197 C CA . ALA A 1 283 ? -2.928 -29.328 -13.477 1 96.62 283 ALA A CA 1
ATOM 2198 C C . ALA A 1 283 ? -2.928 -30.422 -14.539 1 96.62 283 ALA A C 1
ATOM 2200 O O . ALA A 1 283 ? -2.854 -31.609 -14.211 1 96.62 283 ALA A O 1
ATOM 2201 N N . ASN A 1 284 ? -2.92 -30.125 -15.82 1 96 284 ASN A N 1
ATOM 2202 C CA . ASN A 1 284 ? -3.15 -31.125 -16.859 1 96 284 ASN A CA 1
ATOM 2203 C C . ASN A 1 284 ? -1.837 -31.672 -17.406 1 96 284 ASN A C 1
ATOM 2205 O O . ASN A 1 284 ? -1.775 -32.125 -18.547 1 96 284 ASN A O 1
ATOM 2209 N N . PHE A 1 285 ? -0.785 -31.609 -16.641 1 96.06 285 PHE A N 1
ATOM 2210 C CA . PHE A 1 285 ? 0.504 -32.125 -17.094 1 96.06 285 PHE A CA 1
ATOM 2211 C C . PHE A 1 285 ? 1.276 -32.75 -15.945 1 96.06 285 PHE A C 1
ATOM 2213 O O . PHE A 1 285 ? 0.971 -32.469 -14.773 1 96.06 285 PHE A O 1
ATOM 2220 N N . GLU A 1 286 ? 2.262 -33.531 -16.219 1 96.06 286 GLU A N 1
ATOM 2221 C CA . GLU A 1 286 ? 3.223 -34.094 -15.258 1 96.06 286 GLU A CA 1
ATOM 2222 C C . GLU A 1 286 ? 4.504 -33.25 -15.234 1 96.06 286 GLU A C 1
ATOM 2224 O O . GLU A 1 286 ? 4.965 -32.781 -16.281 1 96.06 286 GLU A O 1
ATOM 2229 N N . ILE A 1 287 ? 4.957 -33.156 -14.008 1 96.06 287 ILE A N 1
ATOM 2230 C CA . ILE A 1 287 ? 6.223 -32.438 -13.875 1 96.06 287 ILE A CA 1
ATOM 2231 C C . ILE A 1 287 ? 7.352 -33.281 -14.469 1 96.06 287 ILE A C 1
ATOM 2233 O O . ILE A 1 287 ? 7.508 -34.469 -14.125 1 96.06 287 ILE A O 1
ATOM 2237 N N . GLY A 1 288 ? 7.988 -33.031 -15.367 1 92.94 288 GLY A N 1
ATOM 2238 C CA . GLY A 1 288 ? 9.078 -33.719 -16.031 1 92.94 288 GLY A CA 1
ATOM 2239 C C . GLY A 1 288 ? 10.406 -33.562 -15.328 1 92.94 288 GLY A C 1
ATOM 2240 O O . GLY A 1 288 ? 10.469 -33 -14.227 1 92.94 288 GLY A O 1
ATOM 2241 N N . ASP A 1 289 ? 11.453 -34 -15.953 1 92.25 289 ASP A N 1
ATOM 2242 C CA . ASP A 1 289 ? 12.789 -34.062 -15.367 1 92.25 289 ASP A CA 1
ATOM 2243 C C . ASP A 1 289 ? 13.359 -32.656 -15.148 1 92.25 289 ASP A C 1
ATOM 2245 O O . ASP A 1 289 ? 14.25 -32.469 -14.312 1 92.25 289 ASP A O 1
ATOM 2249 N N . ASN A 1 290 ? 12.773 -31.719 -15.867 1 94 290 ASN A N 1
ATOM 2250 C CA . ASN A 1 290 ? 13.281 -30.359 -15.766 1 94 290 ASN A CA 1
ATOM 2251 C C . ASN A 1 290 ? 12.531 -29.547 -14.711 1 94 290 ASN A C 1
ATOM 2253 O O . ASN A 1 290 ? 12.711 -28.344 -14.602 1 94 290 ASN A O 1
ATOM 2257 N N . GLY A 1 291 ? 11.688 -30.312 -13.961 1 97.38 291 GLY A N 1
ATOM 2258 C CA . GLY A 1 291 ? 10.922 -29.656 -12.914 1 97.38 291 GLY A CA 1
ATOM 2259 C C . GLY A 1 291 ? 10.953 -30.406 -11.594 1 97.38 291 GLY A C 1
ATOM 2260 O O . GLY A 1 291 ? 11.492 -31.516 -11.516 1 97.38 291 GLY A O 1
ATOM 2261 N N . ALA A 1 292 ? 10.578 -29.75 -10.547 1 97.62 292 ALA A N 1
ATOM 2262 C CA . ALA A 1 292 ? 10.398 -30.328 -9.219 1 97.62 292 ALA A CA 1
ATOM 2263 C C . ALA A 1 292 ? 9.172 -29.75 -8.523 1 97.62 292 ALA A C 1
ATOM 2265 O O . ALA A 1 292 ? 8.797 -28.609 -8.766 1 97.62 292 ALA A O 1
ATOM 2266 N N . GLU A 1 293 ? 8.562 -30.578 -7.715 1 97.81 293 GLU A N 1
ATOM 2267 C CA . GLU A 1 293 ? 7.398 -30.141 -6.957 1 97.81 293 GLU A CA 1
ATOM 2268 C C . GLU A 1 293 ? 7.805 -29.594 -5.59 1 97.81 293 GLU A C 1
ATOM 2270 O O . GLU A 1 293 ? 8.32 -30.328 -4.746 1 97.81 293 GLU A O 1
ATOM 2275 N N . ALA A 1 294 ? 7.504 -28.359 -5.328 1 98.38 294 ALA A N 1
ATOM 2276 C CA . ALA A 1 294 ? 8.016 -27.641 -4.164 1 98.38 294 ALA A CA 1
ATOM 2277 C C . ALA A 1 294 ? 7.5 -28.266 -2.867 1 98.38 294 ALA A C 1
ATOM 2279 O O . ALA A 1 294 ? 8.25 -28.391 -1.897 1 98.38 294 ALA A O 1
ATOM 2280 N N . THR A 1 295 ? 6.238 -28.688 -2.799 1 97.94 295 THR A N 1
ATOM 2281 C CA . THR A 1 295 ? 5.672 -29.203 -1.56 1 97.94 295 THR A CA 1
ATOM 2282 C C . THR A 1 295 ? 6.273 -30.578 -1.225 1 97.94 295 THR A C 1
ATOM 2284 O O . THR A 1 295 ? 6.223 -31.016 -0.074 1 97.94 295 THR A O 1
ATOM 2287 N N . GLN A 1 296 ? 6.777 -31.234 -2.217 1 97.62 296 GLN A N 1
ATOM 2288 C CA . GLN A 1 296 ? 7.492 -32.469 -1.986 1 97.62 296 GLN A CA 1
ATOM 2289 C C . GLN A 1 296 ? 8.93 -32.219 -1.546 1 97.62 296 GLN A C 1
ATOM 2291 O O . GLN A 1 296 ? 9.469 -32.938 -0.703 1 97.62 296 GLN A O 1
ATOM 2296 N N . LEU A 1 297 ? 9.523 -31.219 -2.166 1 98.12 297 LEU A N 1
ATOM 2297 C CA . LEU A 1 297 ? 10.883 -30.859 -1.794 1 98.12 297 LEU A CA 1
ATOM 2298 C C . LEU A 1 297 ? 10.945 -30.375 -0.35 1 98.12 297 LEU A C 1
ATOM 2300 O O . LEU A 1 297 ? 11.93 -30.609 0.35 1 98.12 297 LEU A O 1
ATOM 2304 N N . TYR A 1 298 ? 9.867 -29.672 0.092 1 98.38 298 TYR A N 1
ATOM 2305 C CA . TYR A 1 298 ? 9.875 -29.016 1.397 1 98.38 298 TYR A CA 1
ATOM 2306 C C . TYR A 1 298 ? 8.617 -29.359 2.186 1 98.38 298 TYR A C 1
ATOM 2308 O O . TYR A 1 298 ? 7.816 -28.484 2.506 1 98.38 298 TYR A O 1
ATOM 2316 N N . PRO A 1 299 ? 8.484 -30.562 2.617 1 97.56 299 PRO A N 1
ATOM 2317 C CA . PRO A 1 299 ? 7.266 -31.031 3.277 1 97.56 299 PRO A CA 1
ATOM 2318 C C . PRO A 1 299 ? 7.051 -30.391 4.648 1 97.56 299 PRO A C 1
ATOM 2320 O O . PRO A 1 299 ? 5.953 -30.453 5.203 1 97.56 299 PRO A O 1
ATOM 2323 N N . GLU A 1 300 ? 8.078 -29.75 5.148 1 97.38 300 GLU A N 1
ATOM 2324 C CA . GLU A 1 300 ? 7.973 -29.141 6.465 1 97.38 300 GLU A CA 1
ATOM 2325 C C . GLU A 1 300 ? 7.207 -27.812 6.395 1 97.38 300 GLU A C 1
ATOM 2327 O O . GLU A 1 300 ? 6.766 -27.297 7.418 1 97.38 300 GLU A O 1
ATOM 2332 N N . VAL A 1 301 ? 7.094 -27.234 5.215 1 97.62 301 VAL A N 1
ATOM 2333 C CA . VAL A 1 301 ? 6.352 -25.984 5.07 1 97.62 301 VAL A CA 1
ATOM 2334 C C . VAL A 1 301 ? 4.863 -26.234 5.277 1 97.62 301 VAL A C 1
ATOM 2336 O O . VAL A 1 301 ? 4.277 -27.109 4.625 1 97.62 301 VAL A O 1
ATOM 2339 N N . GLN A 1 302 ? 4.32 -25.562 6.27 1 97.5 302 GLN A N 1
ATOM 2340 C CA . GLN A 1 302 ? 2.879 -25.609 6.484 1 97.5 302 GLN A CA 1
ATOM 2341 C C . GLN A 1 302 ? 2.164 -24.547 5.648 1 97.5 302 GLN A C 1
ATOM 2343 O O . GLN A 1 302 ? 1.947 -23.422 6.113 1 97.5 302 GLN A O 1
ATOM 2348 N N . TYR A 1 303 ? 1.813 -24.938 4.406 1 98.31 303 TYR A N 1
ATOM 2349 C CA . TYR A 1 303 ? 1.188 -23.969 3.523 1 98.31 303 TYR A CA 1
ATOM 2350 C C . TYR A 1 303 ? -0.241 -23.672 3.961 1 98.31 303 TYR A C 1
ATOM 2352 O O . TYR A 1 303 ? -0.853 -24.469 4.68 1 98.31 303 TYR A O 1
ATOM 2360 N N . THR A 1 304 ? -0.789 -22.547 3.596 1 98.62 304 THR A N 1
ATOM 2361 C CA . THR A 1 304 ? -2.135 -22.109 3.939 1 98.62 304 THR A CA 1
ATOM 2362 C C . THR A 1 304 ? -3.176 -22.812 3.074 1 98.62 304 THR A C 1
ATOM 2364 O O . THR A 1 304 ? -3.145 -22.703 1.847 1 98.62 304 THR A O 1
ATOM 2367 N N . ARG A 1 305 ? -4.07 -23.484 3.684 1 98.38 305 ARG A N 1
ATOM 2368 C CA . ARG A 1 305 ? -5.16 -24.141 2.963 1 98.38 305 ARG A CA 1
ATOM 2369 C C . ARG A 1 305 ? -6.258 -23.141 2.613 1 98.38 305 ARG A C 1
ATOM 2371 O O . ARG A 1 305 ? -6.445 -22.141 3.314 1 98.38 305 ARG A O 1
ATOM 2378 N N . MET A 1 306 ? -7.004 -23.391 1.55 1 98.25 306 MET A N 1
ATOM 2379 C CA . MET A 1 306 ? -7.953 -22.422 1.019 1 98.25 306 MET A CA 1
ATOM 2380 C C . MET A 1 306 ? -9.133 -22.234 1.963 1 98.25 306 MET A C 1
ATOM 2382 O O . MET A 1 306 ? -9.734 -21.172 2.02 1 98.25 306 MET A O 1
ATOM 2386 N N . ASP A 1 307 ? -9.438 -23.266 2.832 1 96.44 307 ASP A N 1
ATOM 2387 C CA . ASP A 1 307 ? -10.461 -23.094 3.857 1 96.44 307 ASP A CA 1
ATOM 2388 C C . ASP A 1 307 ? -10.062 -22 4.855 1 96.44 307 ASP A C 1
ATOM 2390 O O . ASP A 1 307 ? -10.883 -21.172 5.234 1 96.44 307 ASP A O 1
ATOM 2394 N N . GLU A 1 308 ? -8.859 -22.172 5.25 1 96.88 308 GLU A N 1
ATOM 2395 C CA . GLU A 1 308 ? -8.336 -21.188 6.176 1 96.88 308 GLU A CA 1
ATOM 2396 C C . GLU A 1 308 ? -8.273 -19.797 5.527 1 96.88 308 GLU A C 1
ATOM 2398 O O . GLU A 1 308 ? -8.594 -18.797 6.164 1 96.88 308 GLU A O 1
ATOM 2403 N N . TYR A 1 309 ? -7.887 -19.766 4.285 1 98.06 309 TYR A N 1
ATOM 2404 C CA . TYR A 1 309 ? -7.793 -18.5 3.564 1 98.06 309 TYR A CA 1
ATOM 2405 C C . TYR A 1 309 ? -9.148 -17.812 3.496 1 98.06 309 TYR A C 1
ATOM 2407 O O . TYR A 1 309 ? -9.25 -16.609 3.736 1 98.06 309 TYR A O 1
ATOM 2415 N N . LEU A 1 310 ? -10.172 -18.531 3.207 1 98.19 310 LEU A N 1
ATOM 2416 C CA . LEU A 1 310 ? -11.523 -18 3.016 1 98.19 310 LEU A CA 1
ATOM 2417 C C . LEU A 1 310 ? -12.078 -17.438 4.32 1 98.19 310 LEU A C 1
ATOM 2419 O O . LEU A 1 310 ? -12.883 -16.516 4.305 1 98.19 310 LEU A O 1
ATOM 2423 N N . LYS A 1 311 ? -11.633 -17.938 5.441 1 97.12 311 LYS A N 1
ATOM 2424 C CA . LYS A 1 311 ? -12.117 -17.5 6.746 1 97.12 311 LYS A CA 1
ATOM 2425 C C . LYS A 1 311 ? -11.789 -16.031 6.984 1 97.12 311 LYS A C 1
ATOM 2427 O O . LYS A 1 311 ? -12.469 -15.352 7.762 1 97.12 311 LYS A O 1
ATOM 2432 N N . ARG A 1 312 ? -10.773 -15.531 6.316 1 96.25 312 ARG A N 1
ATOM 2433 C CA . ARG A 1 312 ? -10.383 -14.133 6.453 1 96.25 312 ARG A CA 1
ATOM 2434 C C . ARG A 1 312 ? -11.5 -13.203 6.016 1 96.25 312 ARG A C 1
ATOM 2436 O O . ARG A 1 312 ? -11.5 -12.016 6.355 1 96.25 312 ARG A O 1
ATOM 2443 N N . TYR A 1 313 ? -12.461 -13.711 5.273 1 95.69 313 TYR A N 1
ATOM 2444 C CA . TYR A 1 313 ? -13.477 -12.867 4.648 1 95.69 313 TYR A CA 1
ATOM 2445 C C . TYR A 1 313 ? -14.82 -13.039 5.332 1 95.69 313 TYR A C 1
ATOM 2447 O O . TYR A 1 313 ? -15.844 -12.555 4.84 1 95.69 313 TYR A O 1
ATOM 2455 N N . ILE A 1 314 ? -14.859 -13.805 6.453 1 92.94 314 ILE A N 1
ATOM 2456 C CA . ILE A 1 314 ? -16.078 -14.016 7.207 1 92.94 314 ILE A CA 1
ATOM 2457 C C . ILE A 1 314 ? -16.141 -13.047 8.383 1 92.94 314 ILE A C 1
ATOM 2459 O O . ILE A 1 314 ? -15.109 -12.664 8.938 1 92.94 314 ILE A O 1
ATOM 2463 N N . MET B 1 1 ? -14.492 6.281 36.812 1 32.84 1 MET B N 1
ATOM 2464 C CA . MET B 1 1 ? -15.297 5.359 36 1 32.84 1 MET B CA 1
ATOM 2465 C C . MET B 1 1 ? -14.758 5.246 34.594 1 32.84 1 MET B C 1
ATOM 2467 O O . MET B 1 1 ? -14.391 6.25 33.969 1 32.84 1 MET B O 1
ATOM 2471 N N . ALA B 1 2 ? -14.258 4.184 34.125 1 46.88 2 ALA B N 1
ATOM 2472 C CA . ALA B 1 2 ? -13.609 4.051 32.812 1 46.88 2 ALA B CA 1
ATOM 2473 C C . ALA B 1 2 ? -14.484 4.629 31.719 1 46.88 2 ALA B C 1
ATOM 2475 O O . ALA B 1 2 ? -15.641 4.223 31.547 1 46.88 2 ALA B O 1
ATOM 2476 N N . MET B 1 3 ? -14.289 5.965 31.266 1 56.88 3 MET B N 1
ATOM 2477 C CA . MET B 1 3 ? -15.141 6.57 30.25 1 56.88 3 MET B CA 1
ATOM 2478 C C . MET B 1 3 ? -15.461 5.57 29.141 1 56.88 3 MET B C 1
ATOM 2480 O O . MET B 1 3 ? -14.602 4.777 28.75 1 56.88 3 MET B O 1
ATOM 2484 N N . GLU B 1 4 ? -16.703 5.305 28.766 1 76.94 4 GLU B N 1
ATOM 2485 C CA . GLU B 1 4 ? -17.188 4.363 27.766 1 76.94 4 GLU B CA 1
ATOM 2486 C C . GLU B 1 4 ? -16.562 4.637 26.391 1 76.94 4 GLU B C 1
ATOM 2488 O O . GLU B 1 4 ? -16.422 5.793 25.984 1 76.94 4 GLU B O 1
ATOM 2493 N N . LYS B 1 5 ? -15.805 3.691 25.75 1 91.62 5 LYS B N 1
ATOM 2494 C CA . LYS B 1 5 ? -15.188 3.773 24.438 1 91.62 5 LYS B CA 1
ATOM 2495 C C . LYS B 1 5 ? -16.234 4.004 23.359 1 91.62 5 LYS B C 1
ATOM 2497 O O . LYS B 1 5 ? -17.312 3.398 23.391 1 91.62 5 LYS B O 1
ATOM 2502 N N . SER B 1 6 ? -16.016 5.02 22.562 1 97.62 6 SER B N 1
ATOM 2503 C CA . SER B 1 6 ? -16.906 5.328 21.453 1 97.62 6 SER B CA 1
ATOM 2504 C C . SER B 1 6 ? -16.688 4.379 20.281 1 97.62 6 SER B C 1
ATOM 2506 O O . SER B 1 6 ? -15.555 3.943 20.047 1 97.62 6 SER B O 1
ATOM 2508 N N . ARG B 1 7 ? -17.797 4.047 19.625 1 98.56 7 ARG B N 1
ATOM 2509 C CA . ARG B 1 7 ? -17.703 3.355 18.344 1 98.56 7 ARG B CA 1
ATOM 2510 C C . ARG B 1 7 ? -17.25 4.309 17.25 1 98.56 7 ARG B C 1
ATOM 2512 O O . ARG B 1 7 ? -17.938 5.281 16.938 1 98.56 7 ARG B O 1
ATOM 2519 N N . VAL B 1 8 ? -16.109 4.035 16.594 1 98.94 8 VAL B N 1
ATOM 2520 C CA . VAL B 1 8 ? -15.484 4.961 15.656 1 98.94 8 VAL B CA 1
ATOM 2521 C C . VAL B 1 8 ? -15.594 4.402 14.234 1 98.94 8 VAL B C 1
ATOM 2523 O O . VAL B 1 8 ? -15.156 3.275 13.977 1 98.94 8 VAL B O 1
ATOM 2526 N N . LEU B 1 9 ? -16.203 5.113 13.328 1 98.94 9 LEU B N 1
ATOM 2527 C CA . LEU B 1 9 ? -16.188 4.805 11.898 1 98.94 9 LEU B CA 1
ATOM 2528 C C . LEU B 1 9 ? -15.156 5.664 11.172 1 98.94 9 LEU B C 1
ATOM 2530 O O . LEU B 1 9 ? -15.234 6.895 11.211 1 98.94 9 LEU B O 1
ATOM 2534 N N . VAL B 1 10 ? -14.188 5.066 10.555 1 98.94 10 VAL B N 1
ATOM 2535 C CA . VAL B 1 10 ? -13.195 5.781 9.766 1 98.94 10 VAL B CA 1
ATOM 2536 C C . VAL B 1 10 ? -13.516 5.641 8.281 1 98.94 10 VAL B C 1
ATOM 2538 O O . VAL B 1 10 ? -13.617 4.527 7.766 1 98.94 10 VAL B O 1
ATOM 2541 N N . VAL B 1 11 ? -13.742 6.734 7.609 1 98.62 11 VAL B N 1
ATOM 2542 C CA . VAL B 1 11 ? -13.898 6.82 6.16 1 98.62 11 VAL B CA 1
ATOM 2543 C C . VAL B 1 11 ? -12.578 7.25 5.523 1 98.62 11 VAL B C 1
ATOM 2545 O O . VAL B 1 11 ? -12 8.266 5.914 1 98.62 11 VAL B O 1
ATOM 2548 N N . GLY B 1 12 ? -12.141 6.508 4.574 1 97.38 12 GLY B N 1
ATOM 2549 C CA . GLY B 1 12 ? -10.797 6.707 4.055 1 97.38 12 GLY B CA 1
ATOM 2550 C C . GLY B 1 12 ? -9.727 6.012 4.879 1 97.38 12 GLY B C 1
ATOM 2551 O O . GLY B 1 12 ? -8.594 6.492 4.969 1 97.38 12 GLY B O 1
ATOM 2552 N N . GLY B 1 13 ? -10.055 4.914 5.453 1 97.94 13 GLY B N 1
ATOM 2553 C CA . GLY B 1 13 ? -9.195 4.234 6.41 1 97.94 13 GLY B CA 1
ATOM 2554 C C . GLY B 1 13 ? -7.969 3.609 5.77 1 97.94 13 GLY B C 1
ATOM 2555 O O . GLY B 1 13 ? -7 3.287 6.457 1 97.94 13 GLY B O 1
ATOM 2556 N N . THR B 1 14 ? -7.941 3.445 4.473 1 96.94 14 THR B N 1
ATOM 2557 C CA . THR B 1 14 ? -6.824 2.793 3.799 1 96.94 14 THR B CA 1
ATOM 2558 C C . THR B 1 14 ? -5.836 3.828 3.271 1 96.94 14 THR B C 1
ATOM 2560 O O . THR B 1 14 ? -4.805 3.473 2.691 1 96.94 14 THR B O 1
ATOM 2563 N N . GLY B 1 15 ? -6.156 5.07 3.432 1 96.62 15 GLY B N 1
ATOM 2564 C CA . GLY B 1 15 ? -5.281 6.129 2.951 1 96.62 15 GLY B CA 1
ATOM 2565 C C . GLY B 1 15 ? -4.152 6.449 3.912 1 96.62 15 GLY B C 1
ATOM 2566 O O . GLY B 1 15 ? -3.973 5.762 4.918 1 96.62 15 GLY B O 1
ATOM 2567 N N . PHE B 1 16 ? -3.375 7.445 3.629 1 97.19 16 PHE B N 1
ATOM 2568 C CA . PHE B 1 16 ? -2.141 7.816 4.312 1 97.19 16 PHE B CA 1
ATOM 2569 C C . PHE B 1 16 ? -2.418 8.211 5.758 1 97.19 16 PHE B C 1
ATOM 2571 O O . PHE B 1 16 ? -1.794 7.684 6.68 1 97.19 16 PHE B O 1
ATOM 2578 N N . VAL B 1 17 ? -3.398 9.094 5.98 1 97.94 17 VAL B N 1
ATOM 2579 C CA . VAL B 1 17 ? -3.764 9.523 7.324 1 97.94 17 VAL B CA 1
ATOM 2580 C C . VAL B 1 17 ? -4.73 8.523 7.945 1 97.94 17 VAL B C 1
ATOM 2582 O O . VAL B 1 17 ? -4.609 8.18 9.125 1 97.94 17 VAL B O 1
ATOM 2585 N N . GLY B 1 18 ? -5.672 8.031 7.145 1 98.44 18 GLY B N 1
ATOM 2586 C CA . GLY B 1 18 ? -6.734 7.16 7.629 1 98.44 18 GLY B CA 1
ATOM 2587 C C . GLY B 1 18 ? -6.223 5.914 8.32 1 98.44 18 GLY B C 1
ATOM 2588 O O . GLY B 1 18 ? -6.77 5.492 9.336 1 98.44 18 GLY B O 1
ATOM 2589 N N . ARG B 1 19 ? -5.203 5.328 7.75 1 98.56 19 ARG B N 1
ATOM 2590 C CA . ARG B 1 19 ? -4.703 4.09 8.336 1 98.56 19 ARG B CA 1
ATOM 2591 C C . ARG B 1 19 ? -4.113 4.336 9.719 1 98.56 19 ARG B C 1
ATOM 2593 O O . ARG B 1 19 ? -4.191 3.471 10.594 1 98.56 19 ARG B O 1
ATOM 2600 N N . ARG B 1 20 ? -3.533 5.551 9.984 1 98.69 20 ARG B N 1
ATOM 2601 C CA . ARG B 1 20 ? -3.01 5.914 11.297 1 98.69 20 ARG B CA 1
ATOM 2602 C C . ARG B 1 20 ? -4.141 6.133 12.297 1 98.69 20 ARG B C 1
ATOM 2604 O O . ARG B 1 20 ? -4.02 5.781 13.469 1 98.69 20 ARG B O 1
ATOM 2611 N N . VAL B 1 21 ? -5.234 6.676 11.789 1 98.88 21 VAL B N 1
ATOM 2612 C CA . VAL B 1 21 ? -6.402 6.891 12.633 1 98.88 21 VAL B CA 1
ATOM 2613 C C . VAL B 1 21 ? -6.992 5.543 13.047 1 98.88 21 VAL B C 1
ATOM 2615 O O . VAL B 1 21 ? -7.32 5.336 14.219 1 98.88 21 VAL B O 1
ATOM 2618 N N . VAL B 1 22 ? -7.109 4.555 12.109 1 98.94 22 VAL B N 1
ATOM 2619 C CA . VAL B 1 22 ? -7.621 3.221 12.406 1 98.94 22 VAL B CA 1
ATOM 2620 C C . VAL B 1 22 ? -6.742 2.555 13.461 1 98.94 22 VAL B C 1
ATOM 2622 O O . VAL B 1 22 ? -7.246 2.033 14.461 1 98.94 22 VAL B O 1
ATOM 2625 N N . ALA B 1 23 ? -5.449 2.635 13.25 1 98.81 23 ALA B N 1
ATOM 2626 C CA . ALA B 1 23 ? -4.516 2.018 14.188 1 98.81 23 ALA B CA 1
ATOM 2627 C C . ALA B 1 23 ? -4.641 2.633 15.578 1 98.81 23 ALA B C 1
ATOM 2629 O O . ALA B 1 23 ? -4.656 1.918 16.578 1 98.81 23 ALA B O 1
ATOM 2630 N N . ALA B 1 24 ? -4.719 3.963 15.648 1 98.81 24 ALA B N 1
ATOM 2631 C CA . ALA B 1 24 ? -4.828 4.664 16.922 1 98.81 24 ALA B CA 1
ATOM 2632 C C . ALA B 1 24 ? -6.133 4.305 17.641 1 98.81 24 ALA B C 1
ATOM 2634 O O . ALA B 1 24 ? -6.152 4.125 18.859 1 98.81 24 ALA B O 1
ATOM 2635 N N . SER B 1 25 ? -7.215 4.223 16.844 1 98.88 25 SER B N 1
ATOM 2636 C CA . SER B 1 25 ? -8.508 3.854 17.406 1 98.88 25 SER B CA 1
ATOM 2637 C C . SER B 1 25 ? -8.461 2.457 18.031 1 98.88 25 SER B C 1
ATOM 2639 O O . SER B 1 25 ? -8.891 2.262 19.172 1 98.88 25 SER B O 1
ATOM 2641 N N . LEU B 1 26 ? -7.898 1.481 17.297 1 98.75 26 LEU B N 1
ATOM 2642 C CA . LEU B 1 26 ? -7.77 0.111 17.781 1 98.75 26 LEU B CA 1
ATOM 2643 C C . LEU B 1 26 ? -6.883 0.053 19.016 1 98.75 26 LEU B C 1
ATOM 2645 O O . LEU B 1 26 ? -7.223 -0.614 20 1 98.75 26 LEU B O 1
ATOM 2649 N N . ALA B 1 27 ? -5.789 0.782 18.984 1 98.19 27 ALA B N 1
ATOM 2650 C CA . ALA B 1 27 ? -4.844 0.789 20.109 1 98.19 27 ALA B CA 1
ATOM 2651 C C . ALA B 1 27 ? -5.484 1.37 21.359 1 98.19 27 ALA B C 1
ATOM 2653 O O . ALA B 1 27 ? -5.18 0.939 22.469 1 98.19 27 ALA B O 1
ATOM 2654 N N . ALA B 1 28 ? -6.375 2.316 21.172 1 97.88 28 ALA B N 1
ATOM 2655 C CA . ALA B 1 28 ? -7.035 2.967 22.312 1 97.88 28 ALA B CA 1
ATOM 2656 C C . ALA B 1 28 ? -8.195 2.123 22.828 1 97.88 28 ALA B C 1
ATOM 2658 O O . ALA B 1 28 ? -8.82 2.467 23.828 1 97.88 28 ALA B O 1
ATOM 2659 N N . GLY B 1 29 ? -8.531 1.043 22.109 1 97.88 29 GLY B N 1
ATOM 2660 C CA . GLY B 1 29 ? -9.539 0.11 22.594 1 97.88 29 GLY B CA 1
ATOM 2661 C C . GLY B 1 29 ? -10.945 0.465 22.125 1 97.88 29 GLY B C 1
ATOM 2662 O O . GLY B 1 29 ? -11.922 -0.07 22.656 1 97.88 29 GLY B O 1
ATOM 2663 N N . HIS B 1 30 ? -11.094 1.362 21.188 1 98.69 30 HIS B N 1
ATOM 2664 C CA . HIS B 1 30 ? -12.406 1.7 20.656 1 98.69 30 HIS B CA 1
ATOM 2665 C C . HIS B 1 30 ? -12.922 0.608 19.719 1 98.69 30 HIS B C 1
ATOM 2667 O O . HIS B 1 30 ? -12.156 0.045 18.938 1 98.69 30 HIS B O 1
ATOM 2673 N N . PRO B 1 31 ? -14.258 0.269 19.859 1 98.62 31 PRO B N 1
ATOM 2674 C CA . PRO B 1 31 ? -14.797 -0.419 18.688 1 98.62 31 PRO B CA 1
ATOM 2675 C C . PRO B 1 31 ? -14.594 0.368 17.391 1 98.62 31 PRO B C 1
ATOM 2677 O O . PRO B 1 31 ? -15 1.529 17.312 1 98.62 31 PRO B O 1
ATOM 2680 N N . THR B 1 32 ? -13.875 -0.213 16.453 1 98.94 32 THR B N 1
ATOM 2681 C CA . THR B 1 32 ? -13.422 0.521 15.266 1 98.94 32 THR B CA 1
ATOM 2682 C C . THR B 1 32 ? -14.039 -0.065 14 1 98.94 32 THR B C 1
ATOM 2684 O O . THR B 1 32 ? -13.891 -1.259 13.727 1 98.94 32 THR B O 1
ATOM 2687 N N . TYR B 1 33 ? -14.773 0.762 13.273 1 98.88 33 TYR B N 1
ATOM 2688 C CA . TYR B 1 33 ? -15.32 0.428 11.961 1 98.88 33 TYR B CA 1
ATOM 2689 C C . TYR B 1 33 ? -14.539 1.122 10.859 1 98.88 33 TYR B C 1
ATOM 2691 O O . TYR B 1 33 ? -14.102 2.268 11.016 1 98.88 33 TYR B O 1
ATOM 2699 N N . VAL B 1 34 ? -14.281 0.451 9.805 1 98.88 34 VAL B N 1
ATOM 2700 C CA . VAL B 1 34 ? -13.656 1.028 8.617 1 98.88 34 VAL B CA 1
ATOM 2701 C C . VAL B 1 34 ? -14.586 0.855 7.414 1 98.88 34 VAL B C 1
ATOM 2703 O O . VAL B 1 34 ? -15.102 -0.238 7.172 1 98.88 34 VAL B O 1
ATOM 2706 N N . LEU B 1 35 ? -14.844 1.903 6.723 1 98.44 35 LEU B N 1
ATOM 2707 C CA . LEU B 1 35 ? -15.734 1.839 5.566 1 98.44 35 LEU B CA 1
ATOM 2708 C C . LEU B 1 35 ? -15.062 1.118 4.402 1 98.44 35 LEU B C 1
ATOM 2710 O O . LEU B 1 35 ? -13.953 1.474 4.004 1 98.44 35 LEU B O 1
ATOM 2714 N N . LEU B 1 36 ? -15.602 0.109 3.965 1 97.31 36 LEU B N 1
ATOM 2715 C CA . LEU B 1 36 ? -15.25 -0.576 2.727 1 97.31 36 LEU B CA 1
ATOM 2716 C C . LEU B 1 36 ? -16.156 -0.145 1.585 1 97.31 36 LEU B C 1
ATOM 2718 O O . LEU B 1 36 ? -17.359 -0.429 1.604 1 97.31 36 LEU B O 1
ATOM 2722 N N . ARG B 1 37 ? -15.641 0.557 0.695 1 93.38 37 ARG B N 1
ATOM 2723 C CA . ARG B 1 37 ? -16.438 0.96 -0.464 1 93.38 37 ARG B CA 1
ATOM 2724 C C . ARG B 1 37 ? -16.469 -0.144 -1.516 1 93.38 37 ARG B C 1
ATOM 2726 O O . ARG B 1 37 ? -15.422 -0.662 -1.912 1 93.38 37 ARG B O 1
ATOM 2733 N N . PRO B 1 38 ? -17.625 -0.479 -1.975 1 89.12 38 PRO B N 1
ATOM 2734 C CA . PRO B 1 38 ? -17.734 -1.555 -2.963 1 89.12 38 PRO B CA 1
ATOM 2735 C C . PRO B 1 38 ? -16.984 -1.245 -4.258 1 89.12 38 PRO B C 1
ATOM 2737 O O . PRO B 1 38 ? -16.672 -2.156 -5.027 1 89.12 38 PRO B O 1
ATOM 2740 N N . GLU B 1 39 ? -16.656 0.002 -4.445 1 88.5 39 GLU B N 1
ATOM 2741 C CA . GLU B 1 39 ? -15.945 0.443 -5.637 1 88.5 39 GLU B CA 1
ATOM 2742 C C . GLU B 1 39 ? -14.453 0.135 -5.531 1 88.5 39 GLU B C 1
ATOM 2744 O O . GLU B 1 39 ? -13.656 0.591 -6.359 1 88.5 39 GLU B O 1
ATOM 2749 N N . ILE B 1 40 ? -14.039 -0.651 -4.633 1 90.5 40 ILE B N 1
ATOM 2750 C CA . ILE B 1 40 ? -12.633 -0.975 -4.395 1 90.5 40 ILE B CA 1
ATOM 2751 C C . ILE B 1 40 ? -12.055 -1.683 -5.617 1 90.5 40 ILE B C 1
ATOM 2753 O O . ILE B 1 40 ? -10.844 -1.639 -5.852 1 90.5 40 ILE B O 1
ATOM 2757 N N . GLY B 1 41 ? -12.93 -2.355 -6.453 1 90.06 41 GLY B N 1
ATOM 2758 C CA . GLY B 1 41 ? -12.492 -3.01 -7.676 1 90.06 41 GLY B CA 1
ATOM 2759 C C . GLY B 1 41 ? -11.414 -4.055 -7.441 1 90.06 41 GLY B C 1
ATOM 2760 O O . GLY B 1 41 ? -11.578 -4.941 -6.605 1 90.06 41 GLY B O 1
ATOM 2761 N N . LEU B 1 42 ? -10.352 -3.941 -8.234 1 92.88 42 LEU B N 1
ATOM 2762 C CA . LEU B 1 42 ? -9.281 -4.93 -8.18 1 92.88 42 LEU B CA 1
ATOM 2763 C C . LEU B 1 42 ? -8.078 -4.387 -7.41 1 92.88 42 LEU B C 1
ATOM 2765 O O . LEU B 1 42 ? -6.941 -4.805 -7.645 1 92.88 42 LEU B O 1
ATOM 2769 N N . ASP B 1 43 ? -8.32 -3.434 -6.516 1 94.44 43 ASP B N 1
ATOM 2770 C CA . ASP B 1 43 ? -7.242 -2.895 -5.691 1 94.44 43 ASP B CA 1
ATOM 2771 C C . ASP B 1 43 ? -6.895 -3.85 -4.551 1 94.44 43 ASP B C 1
ATOM 2773 O O . ASP B 1 43 ? -7.359 -3.672 -3.424 1 94.44 43 ASP B O 1
ATOM 2777 N N . ILE B 1 44 ? -6.004 -4.789 -4.793 1 95.94 44 ILE B N 1
ATOM 2778 C CA . ILE B 1 44 ? -5.66 -5.867 -3.875 1 95.94 44 ILE B CA 1
ATOM 2779 C C . ILE B 1 44 ? -4.934 -5.301 -2.658 1 95.94 44 ILE B C 1
ATOM 2781 O O . ILE B 1 44 ? -5.09 -5.805 -1.543 1 95.94 44 ILE B O 1
ATOM 2785 N N . ASP B 1 45 ? -4.156 -4.246 -2.809 1 95.25 45 ASP B N 1
ATOM 2786 C CA . ASP B 1 45 ? -3.426 -3.645 -1.697 1 95.25 45 ASP B CA 1
ATOM 2787 C C . ASP B 1 45 ? -4.383 -3.027 -0.68 1 95.25 45 ASP B C 1
ATOM 2789 O O . ASP B 1 45 ? -4.23 -3.229 0.526 1 95.25 45 ASP B O 1
ATOM 2793 N N . LYS B 1 46 ? -5.395 -2.305 -1.161 1 96.12 46 LYS B N 1
ATOM 2794 C CA . LYS B 1 46 ? -6.398 -1.722 -0.275 1 96.12 46 LYS B CA 1
ATOM 2795 C C . LYS B 1 46 ? -7.188 -2.807 0.453 1 96.12 46 LYS B C 1
ATOM 2797 O O . LYS B 1 46 ? -7.418 -2.709 1.66 1 96.12 46 LYS B O 1
ATOM 2802 N N . LEU B 1 47 ? -7.566 -3.834 -0.269 1 97.12 47 LEU B N 1
ATOM 2803 C CA . LEU B 1 47 ? -8.344 -4.906 0.345 1 97.12 47 LEU B CA 1
ATOM 2804 C C . LEU B 1 47 ? -7.531 -5.621 1.419 1 97.12 47 LEU B C 1
ATOM 2806 O O . LEU B 1 47 ? -8.047 -5.914 2.5 1 97.12 47 LEU B O 1
ATOM 2810 N N . GLN B 1 48 ? -6.293 -5.887 1.11 1 96.81 48 GLN B N 1
ATOM 2811 C CA . GLN B 1 48 ? -5.453 -6.57 2.088 1 96.81 48 GLN B CA 1
ATOM 2812 C C . GLN B 1 48 ? -5.262 -5.715 3.34 1 96.81 48 GLN B C 1
ATOM 2814 O O . GLN B 1 48 ? -5.184 -6.246 4.453 1 96.81 48 GLN B O 1
ATOM 2819 N N . MET B 1 49 ? -5.18 -4.398 3.201 1 97.56 49 MET B N 1
ATOM 2820 C CA . MET B 1 49 ? -5.094 -3.51 4.355 1 97.56 49 MET B CA 1
ATOM 2821 C C . MET B 1 49 ? -6.367 -3.582 5.195 1 97.56 49 MET B C 1
ATOM 2823 O O . MET B 1 49 ? -6.301 -3.646 6.426 1 97.56 49 MET B O 1
ATOM 2827 N N . LEU B 1 50 ? -7.469 -3.574 4.551 1 98.25 50 LEU B N 1
ATOM 2828 C CA . LEU B 1 50 ? -8.75 -3.686 5.246 1 98.25 50 LEU B CA 1
ATOM 2829 C C . LEU B 1 50 ? -8.836 -5.004 6.012 1 98.25 50 LEU B C 1
ATOM 2831 O O . LEU B 1 50 ? -9.258 -5.027 7.168 1 98.25 50 LEU B O 1
ATOM 2835 N N . LEU B 1 51 ? -8.406 -6.074 5.383 1 97.69 51 LEU B N 1
ATOM 2836 C CA . LEU B 1 51 ? -8.43 -7.379 6.031 1 97.69 51 LEU B CA 1
ATOM 2837 C C . LEU B 1 51 ? -7.457 -7.426 7.199 1 97.69 51 LEU B C 1
ATOM 2839 O O . LEU B 1 51 ? -7.719 -8.094 8.203 1 97.69 51 LEU B O 1
ATOM 2843 N N . ALA B 1 52 ? -6.348 -6.727 7.047 1 97.62 52 ALA B N 1
ATOM 2844 C CA . ALA B 1 52 ? -5.406 -6.633 8.156 1 97.62 52 ALA B CA 1
ATOM 2845 C C . ALA B 1 52 ? -6.027 -5.902 9.344 1 97.62 52 ALA B C 1
ATOM 2847 O O . ALA B 1 52 ? -5.805 -6.277 10.5 1 97.62 52 ALA B O 1
ATOM 2848 N N . PHE B 1 53 ? -6.77 -4.832 9.062 1 98.56 53 PHE B N 1
ATOM 2849 C CA . PHE B 1 53 ? -7.484 -4.141 10.133 1 98.56 53 PHE B CA 1
ATOM 2850 C C . PHE B 1 53 ? -8.484 -5.074 10.805 1 98.56 53 PHE B C 1
ATOM 2852 O O . PHE B 1 53 ? -8.594 -5.094 12.031 1 98.56 53 PHE B O 1
ATOM 2859 N N . LYS B 1 54 ? -9.164 -5.82 10 1 98 54 LYS B N 1
ATOM 2860 C CA . LYS B 1 54 ? -10.125 -6.785 10.523 1 98 54 LYS B CA 1
ATOM 2861 C C . LYS B 1 54 ? -9.445 -7.797 11.438 1 98 54 LYS B C 1
ATOM 2863 O O . LYS B 1 54 ? -9.953 -8.109 12.516 1 98 54 LYS B O 1
ATOM 2868 N N . ALA B 1 55 ? -8.328 -8.25 11.008 1 97.44 55 ALA B N 1
ATOM 2869 C CA . ALA B 1 55 ? -7.574 -9.219 11.797 1 97.44 55 ALA B CA 1
ATOM 2870 C C . ALA B 1 55 ? -7.152 -8.633 13.141 1 97.44 55 ALA B C 1
ATOM 2872 O O . ALA B 1 55 ? -6.938 -9.359 14.109 1 97.44 55 ALA B O 1
ATOM 2873 N N . ARG B 1 56 ? -7.094 -7.312 13.227 1 98.06 56 ARG B N 1
ATOM 2874 C CA . ARG B 1 56 ? -6.691 -6.629 14.453 1 98.06 56 ARG B CA 1
ATOM 2875 C C . ARG B 1 56 ? -7.91 -6.215 15.273 1 98.06 56 ARG B C 1
ATOM 2877 O O . ARG B 1 56 ? -7.773 -5.555 16.312 1 98.06 56 ARG B O 1
ATOM 2884 N N . GLY B 1 57 ? -9.055 -6.5 14.758 1 98.06 57 GLY B N 1
ATOM 2885 C CA . GLY B 1 57 ? -10.242 -6.301 15.578 1 98.06 57 GLY B CA 1
ATOM 2886 C C . GLY B 1 57 ? -11.211 -5.293 14.984 1 98.06 57 GLY B C 1
ATOM 2887 O O . GLY B 1 57 ? -12.297 -5.082 15.523 1 98.06 57 GLY B O 1
ATOM 2888 N N . ALA B 1 58 ? -10.859 -4.672 13.883 1 98.69 58 ALA B N 1
ATOM 2889 C CA . ALA B 1 58 ? -11.781 -3.729 13.25 1 98.69 58 ALA B CA 1
ATOM 2890 C C . ALA B 1 58 ? -12.93 -4.461 12.57 1 98.69 58 ALA B C 1
ATOM 2892 O O . ALA B 1 58 ? -12.82 -5.648 12.258 1 98.69 58 ALA B O 1
ATOM 2893 N N . ARG B 1 59 ? -14.008 -3.805 12.406 1 98.31 59 ARG B N 1
ATOM 2894 C CA . ARG B 1 59 ? -15.125 -4.289 11.602 1 98.31 59 ARG B CA 1
ATOM 2895 C C . ARG B 1 59 ? -15.273 -3.477 10.32 1 98.31 59 ARG B C 1
ATOM 2897 O O . ARG B 1 59 ? -15.219 -2.246 10.352 1 98.31 59 ARG B O 1
ATOM 2904 N N . LEU B 1 60 ? -15.422 -4.168 9.258 1 98.06 60 LEU B N 1
ATOM 2905 C CA . LEU B 1 60 ? -15.602 -3.492 7.977 1 98.06 60 LEU B CA 1
ATOM 2906 C C . LEU B 1 60 ? -17.078 -3.246 7.699 1 98.06 60 LEU B C 1
ATOM 2908 O O . LEU B 1 60 ? -17.906 -4.156 7.84 1 98.06 60 LEU B O 1
ATOM 2912 N N . LEU B 1 61 ? -17.438 -2.021 7.379 1 97.94 61 LEU B N 1
ATOM 2913 C CA . LEU B 1 61 ? -18.781 -1.677 6.953 1 97.94 61 LEU B CA 1
ATOM 2914 C C . LEU B 1 61 ? -18.812 -1.347 5.465 1 97.94 61 LEU B C 1
ATOM 2916 O O . LEU B 1 61 ? -18.125 -0.432 5.012 1 97.94 61 LEU B O 1
ATOM 2920 N N . GLU B 1 62 ? -19.609 -2.092 4.77 1 95.88 62 GLU B N 1
ATOM 2921 C CA . GLU B 1 62 ? -19.719 -1.858 3.33 1 95.88 62 GLU B CA 1
ATOM 2922 C C . GLU B 1 62 ? -20.734 -0.766 3.021 1 95.88 62 GLU B C 1
ATOM 2924 O O . GLU B 1 62 ? -21.906 -0.877 3.396 1 95.88 62 GLU B O 1
ATOM 2929 N N . ALA B 1 63 ? -20.281 0.306 2.375 1 97 63 ALA B N 1
ATOM 2930 C CA . ALA B 1 63 ? -21.172 1.364 1.908 1 97 63 ALA B CA 1
ATOM 2931 C C . ALA B 1 63 ? -20.484 2.244 0.869 1 97 63 ALA B C 1
ATOM 2933 O O . ALA B 1 63 ? -19.281 2.506 0.967 1 97 63 ALA B O 1
ATOM 2934 N N . SER B 1 64 ? -21.281 2.662 -0.105 1 95.69 64 SER B N 1
ATOM 2935 C CA . SER B 1 64 ? -20.812 3.629 -1.094 1 95.69 64 SER B CA 1
ATOM 2936 C C . SER B 1 64 ? -21.156 5.055 -0.677 1 95.69 64 SER B C 1
ATOM 2938 O O . SER B 1 64 ? -22.234 5.301 -0.113 1 95.69 64 SER B O 1
ATOM 2940 N N . LEU B 1 65 ? -20.281 6.008 -1.016 1 95.12 65 LEU B N 1
ATOM 2941 C CA . LEU B 1 65 ? -20.625 7.41 -0.796 1 95.12 65 LEU B CA 1
ATOM 2942 C C . LEU B 1 65 ? -21.75 7.844 -1.72 1 95.12 65 LEU B C 1
ATOM 2944 O O . LEU B 1 65 ? -22.391 8.867 -1.477 1 95.12 65 LEU B O 1
ATOM 2948 N N . ASP B 1 66 ? -22.016 7.012 -2.707 1 95.31 66 ASP B N 1
ATOM 2949 C CA . ASP B 1 66 ? -23.062 7.348 -3.67 1 95.31 66 ASP B CA 1
ATOM 2950 C C . ASP B 1 66 ? -24.375 6.66 -3.312 1 95.31 66 ASP B C 1
ATOM 2952 O O . ASP B 1 66 ? -25.391 6.848 -3.998 1 95.31 66 ASP B O 1
ATOM 2956 N N . ASP B 1 67 ? -24.375 5.871 -2.309 1 97.12 67 ASP B N 1
ATOM 2957 C CA . ASP B 1 67 ? -25.578 5.254 -1.761 1 97.12 67 ASP B CA 1
ATOM 2958 C C . ASP B 1 67 ? -25.953 5.867 -0.413 1 97.12 67 ASP B C 1
ATOM 2960 O O . ASP B 1 67 ? -25.5 5.398 0.634 1 97.12 67 ASP B O 1
ATOM 2964 N N . HIS B 1 68 ? -26.828 6.855 -0.5 1 98.25 68 HIS B N 1
ATOM 2965 C CA . HIS B 1 68 ? -27.141 7.645 0.685 1 98.25 68 HIS B CA 1
ATOM 2966 C C . HIS B 1 68 ? -27.688 6.77 1.801 1 98.25 68 HIS B C 1
ATOM 2968 O O . HIS B 1 68 ? -27.234 6.844 2.943 1 98.25 68 HIS B O 1
ATOM 2974 N N . ASP B 1 69 ? -28.609 5.871 1.488 1 98.31 69 ASP B N 1
ATOM 2975 C CA . ASP B 1 69 ? -29.234 5.035 2.506 1 98.31 69 ASP B CA 1
ATOM 2976 C C . ASP B 1 69 ? -28.219 4.082 3.135 1 98.31 69 ASP B C 1
ATOM 2978 O O . ASP B 1 69 ? -28.219 3.885 4.352 1 98.31 69 ASP B O 1
ATOM 2982 N N . GLY B 1 70 ? -27.391 3.475 2.311 1 97.81 70 GLY B N 1
ATOM 2983 C CA . GLY B 1 70 ? -26.344 2.617 2.824 1 97.81 70 GLY B CA 1
ATOM 2984 C C . GLY B 1 70 ? -25.344 3.355 3.705 1 97.81 70 GLY B C 1
ATOM 2985 O O . GLY B 1 70 ? -24.906 2.826 4.727 1 97.81 70 GLY B O 1
ATOM 2986 N N . LEU B 1 71 ? -25.031 4.543 3.283 1 98.5 71 LEU B N 1
ATOM 2987 C CA . LEU B 1 71 ? -24.094 5.359 4.059 1 98.5 71 LEU B CA 1
ATOM 2988 C C . LEU B 1 71 ? -24.703 5.742 5.402 1 98.5 71 LEU B C 1
ATOM 2990 O O . LEU B 1 71 ? -24.031 5.68 6.434 1 98.5 71 LEU B O 1
ATOM 2994 N N . VAL B 1 72 ? -26 6.109 5.441 1 98.81 72 VAL B N 1
ATOM 2995 C CA . VAL B 1 72 ? -26.703 6.438 6.68 1 98.81 72 VAL B CA 1
ATOM 2996 C C . VAL B 1 72 ? -26.703 5.223 7.605 1 98.81 72 VAL B C 1
ATOM 2998 O O . VAL B 1 72 ? -26.453 5.348 8.805 1 98.81 72 VAL B O 1
ATOM 3001 N N . ALA B 1 73 ? -26.984 4.059 7.051 1 98.69 73 ALA B N 1
ATOM 3002 C CA . ALA B 1 73 ? -27 2.826 7.836 1 98.69 73 ALA B CA 1
ATOM 3003 C C . ALA B 1 73 ? -25.641 2.555 8.477 1 98.69 73 ALA B C 1
ATOM 3005 O O . ALA B 1 73 ? -25.578 2.148 9.641 1 98.69 73 ALA B O 1
ATOM 3006 N N . ALA B 1 74 ? -24.578 2.795 7.734 1 98.56 74 ALA B N 1
ATOM 3007 C CA . ALA B 1 74 ? -23.234 2.615 8.266 1 98.56 74 ALA B CA 1
ATOM 3008 C C . ALA B 1 74 ? -22.938 3.623 9.367 1 98.56 74 ALA B C 1
ATOM 3010 O O . ALA B 1 74 ? -22.438 3.258 10.438 1 98.56 74 ALA B O 1
ATOM 3011 N N . VAL B 1 75 ? -23.281 4.852 9.164 1 98.75 75 VAL B N 1
ATOM 3012 C CA . VAL B 1 75 ? -23.031 5.93 10.109 1 98.75 75 VAL B CA 1
ATOM 3013 C C . VAL B 1 75 ? -23.781 5.664 11.414 1 98.75 75 VAL B C 1
ATOM 3015 O O . VAL B 1 75 ? -23.266 5.934 12.5 1 98.75 75 VAL B O 1
ATOM 3018 N N . ARG B 1 76 ? -24.969 5.062 11.336 1 98.69 76 ARG B N 1
ATOM 3019 C CA . ARG B 1 76 ? -25.797 4.801 12.508 1 98.69 76 ARG B CA 1
ATOM 3020 C C . ARG B 1 76 ? -25.125 3.828 13.461 1 98.69 76 ARG B C 1
ATOM 3022 O O . ARG B 1 76 ? -25.453 3.775 14.648 1 98.69 76 ARG B O 1
ATOM 3029 N N . GLN B 1 77 ? -24.188 3.109 12.961 1 98.44 77 GLN B N 1
ATOM 3030 C CA . GLN B 1 77 ? -23.516 2.111 13.789 1 98.44 77 GLN B CA 1
ATOM 3031 C C . GLN B 1 77 ? -22.438 2.754 14.656 1 98.44 77 GLN B C 1
ATOM 3033 O O . GLN B 1 77 ? -21.906 2.119 15.57 1 98.44 77 GLN B O 1
ATOM 3038 N N . ALA B 1 78 ? -22.125 4.016 14.453 1 98.56 78 ALA B N 1
ATOM 3039 C CA . ALA B 1 78 ? -20.984 4.633 15.102 1 98.56 78 ALA B CA 1
ATOM 3040 C C . ALA B 1 78 ? -21.406 5.812 15.969 1 98.56 78 ALA B C 1
ATOM 3042 O O . ALA B 1 78 ? -22.469 6.387 15.766 1 98.56 78 ALA B O 1
ATOM 3043 N N . ASP B 1 79 ? -20.578 6.117 16.953 1 98.69 79 ASP B N 1
ATOM 3044 C CA . ASP B 1 79 ? -20.734 7.32 17.766 1 98.69 79 ASP B CA 1
ATOM 3045 C C . ASP B 1 79 ? -19.906 8.477 17.188 1 98.69 79 ASP B C 1
ATOM 3047 O O . ASP B 1 79 ? -20.281 9.641 17.359 1 98.69 79 ASP B O 1
ATOM 3051 N N . VAL B 1 80 ? -18.828 8.109 16.609 1 98.88 80 VAL B N 1
ATOM 3052 C CA . VAL B 1 80 ? -17.859 9.055 16.062 1 98.88 80 VAL B CA 1
ATOM 3053 C C . VAL B 1 80 ? -17.547 8.695 14.602 1 98.88 80 VAL B C 1
ATOM 3055 O O . VAL B 1 80 ? -17.406 7.516 14.266 1 98.88 80 VAL B O 1
ATOM 3058 N N . VAL B 1 81 ? -17.516 9.68 13.742 1 98.94 81 VAL B N 1
ATOM 3059 C CA . VAL B 1 81 ? -17.062 9.492 12.367 1 98.94 81 VAL B CA 1
ATOM 3060 C C . VAL B 1 81 ? -15.805 10.312 12.109 1 98.94 81 VAL B C 1
ATOM 3062 O O . VAL B 1 81 ? -15.75 11.5 12.438 1 98.94 81 VAL B O 1
ATOM 3065 N N . VAL B 1 82 ? -14.758 9.695 11.648 1 98.94 82 VAL B N 1
ATOM 3066 C CA . VAL B 1 82 ? -13.539 10.375 11.227 1 98.94 82 VAL B CA 1
ATOM 3067 C C . VAL B 1 82 ? -13.344 10.195 9.719 1 98.94 82 VAL B C 1
ATOM 3069 O O . VAL B 1 82 ? -13.344 9.07 9.219 1 98.94 82 VAL B O 1
ATOM 3072 N N . SER B 1 83 ? -13.312 11.297 9.023 1 98.81 83 SER B N 1
ATOM 3073 C CA . SER B 1 83 ? -13.039 11.258 7.59 1 98.81 83 SER B CA 1
ATOM 3074 C C . SER B 1 83 ? -11.578 11.562 7.297 1 98.81 83 SER B C 1
ATOM 3076 O O . SER B 1 83 ? -11.031 12.539 7.801 1 98.81 83 SER B O 1
ATOM 3078 N N . ALA B 1 84 ? -10.922 10.734 6.586 1 98.12 84 ALA B N 1
ATOM 3079 C CA . ALA B 1 84 ? -9.562 10.953 6.098 1 98.12 84 ALA B CA 1
ATOM 3080 C C . ALA B 1 84 ? -9.5 10.875 4.578 1 98.12 84 ALA B C 1
ATOM 3082 O O . ALA B 1 84 ? -8.516 10.398 4.008 1 98.12 84 ALA B O 1
ATOM 3083 N N . MET B 1 85 ? -10.586 11.266 3.971 1 96 85 MET B N 1
ATOM 3084 C CA . MET B 1 85 ? -10.633 11.305 2.512 1 96 85 MET B CA 1
ATOM 3085 C C . MET B 1 85 ? -9.617 12.297 1.958 1 96 85 MET B C 1
ATOM 3087 O O . MET B 1 85 ? -9.531 13.43 2.43 1 96 85 MET B O 1
ATOM 3091 N N . SER B 1 86 ? -8.93 11.883 0.958 1 92.81 86 SER B N 1
ATOM 3092 C CA . SER B 1 86 ? -7.773 12.633 0.477 1 92.81 86 SER B CA 1
ATOM 3093 C C . SER B 1 86 ? -8.203 13.891 -0.272 1 92.81 86 SER B C 1
ATOM 3095 O O . SER B 1 86 ? -9.172 13.867 -1.037 1 92.81 86 SER B O 1
ATOM 3097 N N . GLY B 1 87 ? -7.453 14.961 -0.027 1 91.88 87 GLY B N 1
ATOM 3098 C CA . GLY B 1 87 ? -7.598 16.188 -0.782 1 91.88 87 GLY B CA 1
ATOM 3099 C C . GLY B 1 87 ? -6.344 16.578 -1.54 1 91.88 87 GLY B C 1
ATOM 3100 O O . GLY B 1 87 ? -6.234 17.703 -2.033 1 91.88 87 GLY B O 1
ATOM 3101 N N . VAL B 1 88 ? -5.402 15.625 -1.557 1 89.75 88 VAL B N 1
ATOM 3102 C CA . VAL B 1 88 ? -4.129 15.953 -2.193 1 89.75 88 VAL B CA 1
ATOM 3103 C C . VAL B 1 88 ? -4.254 15.789 -3.707 1 89.75 88 VAL B C 1
ATOM 3105 O O . VAL B 1 88 ? -4.742 14.766 -4.191 1 89.75 88 VAL B O 1
ATOM 3108 N N . HIS B 1 89 ? -3.725 16.734 -4.461 1 90.38 89 HIS B N 1
ATOM 3109 C CA . HIS B 1 89 ? -3.967 16.797 -5.898 1 90.38 89 HIS B CA 1
ATOM 3110 C C . HIS B 1 89 ? -3.049 15.844 -6.66 1 90.38 89 HIS B C 1
ATOM 3112 O O . HIS B 1 89 ? -3.348 15.461 -7.793 1 90.38 89 HIS B O 1
ATOM 3118 N N . PHE B 1 90 ? -1.919 15.516 -6.062 1 87.94 90 PHE B N 1
ATOM 3119 C CA . PHE B 1 90 ? -0.98 14.672 -6.793 1 87.94 90 PHE B CA 1
ATOM 3120 C C . PHE B 1 90 ? -1.3 13.195 -6.582 1 87.94 90 PHE B C 1
ATOM 3122 O O . PHE B 1 90 ? -0.601 12.32 -7.098 1 87.94 90 PHE B O 1
ATOM 3129 N N . ARG B 1 91 ? -2.318 12.828 -5.828 1 87.06 91 ARG B N 1
ATOM 3130 C CA . ARG B 1 91 ? -2.863 11.484 -5.641 1 87.06 91 ARG B CA 1
ATOM 3131 C C . ARG B 1 91 ? -4.355 11.453 -5.945 1 87.06 91 ARG B C 1
ATOM 3133 O O . ARG B 1 91 ? -4.762 11.5 -7.109 1 87.06 91 ARG B O 1
ATOM 3140 N N . SER B 1 92 ? -5.207 11.594 -4.891 1 88.44 92 SER B N 1
ATOM 3141 C CA . SER B 1 92 ? -6.652 11.703 -5.059 1 88.44 92 SER B CA 1
ATOM 3142 C C . SER B 1 92 ? -7.199 12.953 -4.383 1 88.44 92 SER B C 1
ATOM 3144 O O . SER B 1 92 ? -6.762 13.312 -3.287 1 88.44 92 SER B O 1
ATOM 3146 N N . HIS B 1 93 ? -8.016 13.664 -5.082 1 91.56 93 HIS B N 1
ATOM 3147 C CA . HIS B 1 93 ? -8.68 14.844 -4.539 1 91.56 93 HIS B CA 1
ATOM 3148 C C . HIS B 1 93 ? -10.188 14.633 -4.445 1 91.56 93 HIS B C 1
ATOM 3150 O O . HIS B 1 93 ? -10.906 14.828 -5.426 1 91.56 93 HIS B O 1
ATOM 3156 N N . ASN B 1 94 ? -10.633 14.266 -3.195 1 93.12 94 ASN B N 1
ATOM 3157 C CA . ASN B 1 94 ? -12.016 13.828 -3.006 1 93.12 94 ASN B CA 1
ATOM 3158 C C . ASN B 1 94 ? -12.695 14.594 -1.876 1 93.12 94 ASN B C 1
ATOM 3160 O O . ASN B 1 94 ? -13.648 14.102 -1.272 1 93.12 94 ASN B O 1
ATOM 3164 N N . LEU B 1 95 ? -12.281 15.812 -1.585 1 96.19 95 LEU B N 1
ATOM 3165 C CA . LEU B 1 95 ? -12.766 16.562 -0.425 1 96.19 95 LEU B CA 1
ATOM 3166 C C . LEU B 1 95 ? -14.266 16.797 -0.511 1 96.19 95 LEU B C 1
ATOM 3168 O O . LEU B 1 95 ? -14.984 16.594 0.473 1 96.19 95 LEU B O 1
ATOM 3172 N N . MET B 1 96 ? -14.742 17.094 -1.672 1 96.69 96 MET B N 1
ATOM 3173 C CA . MET B 1 96 ? -16.125 17.516 -1.816 1 96.69 96 MET B CA 1
ATOM 3174 C C . MET B 1 96 ? -17.078 16.328 -1.643 1 96.69 96 MET B C 1
ATOM 3176 O O . MET B 1 96 ? -18.266 16.516 -1.374 1 96.69 96 MET B O 1
ATOM 3180 N N . LEU B 1 97 ? -16.594 15.141 -1.745 1 96 97 LEU B N 1
ATOM 3181 C CA . LEU B 1 97 ? -17.422 13.961 -1.495 1 96 97 LEU B CA 1
ATOM 3182 C C . LEU B 1 97 ? -17.859 13.898 -0.036 1 96 97 LEU B C 1
ATOM 3184 O O . LEU B 1 97 ? -18.828 13.227 0.295 1 96 97 LEU B O 1
ATOM 3188 N N . GLN B 1 98 ? -17.219 14.641 0.812 1 97.81 98 GLN B N 1
ATOM 3189 C CA . GLN B 1 98 ? -17.547 14.648 2.234 1 97.81 98 GLN B CA 1
ATOM 3190 C C . GLN B 1 98 ? -18.922 15.281 2.48 1 97.81 98 GLN B C 1
ATOM 3192 O O . GLN B 1 98 ? -19.516 15.07 3.533 1 97.81 98 GLN B O 1
ATOM 3197 N N . LEU B 1 99 ? -19.406 16.078 1.496 1 98.62 99 LEU B N 1
ATOM 3198 C CA . LEU B 1 99 ? -20.734 16.656 1.652 1 98.62 99 LEU B CA 1
ATOM 3199 C C . LEU B 1 99 ? -21.797 15.547 1.73 1 98.62 99 LEU B C 1
ATOM 3201 O O . LEU B 1 99 ? -22.781 15.688 2.445 1 98.62 99 LEU B O 1
ATOM 3205 N N . LYS B 1 100 ? -21.578 14.461 0.991 1 98.5 100 LYS B N 1
ATOM 3206 C CA . LYS B 1 100 ? -22.469 13.305 1.094 1 98.5 100 LYS B CA 1
ATOM 3207 C C . LYS B 1 100 ? -22.406 12.688 2.486 1 98.5 100 LYS B C 1
ATOM 3209 O O . LYS B 1 100 ? -23.422 12.242 3.023 1 98.5 100 LYS B O 1
ATOM 3214 N N . LEU B 1 101 ? -21.234 12.664 3.055 1 98.44 101 LEU B N 1
ATOM 3215 C CA . LEU B 1 101 ? -21.031 12.148 4.406 1 98.44 101 LEU B CA 1
ATOM 3216 C C . LEU B 1 101 ? -21.719 13.039 5.434 1 98.44 101 LEU B C 1
ATOM 3218 O O . LEU B 1 101 ? -22.359 12.547 6.363 1 98.44 101 LEU B O 1
ATOM 3222 N N . VAL B 1 102 ? -21.594 14.344 5.285 1 98.81 102 VAL B N 1
ATOM 3223 C CA . VAL B 1 102 ? -22.25 15.305 6.164 1 98.81 102 VAL B CA 1
ATOM 3224 C C . VAL B 1 102 ? -23.766 15.062 6.16 1 98.81 102 VAL B C 1
ATOM 3226 O O . VAL B 1 102 ? -24.391 15 7.219 1 98.81 102 VAL B O 1
ATOM 3229 N N . GLU B 1 103 ? -24.328 14.859 4.977 1 98.81 103 GLU B N 1
ATOM 3230 C CA . GLU B 1 103 ? -25.75 14.602 4.863 1 98.81 103 GLU B CA 1
ATOM 3231 C C . GLU B 1 103 ? -26.125 13.289 5.551 1 98.81 103 GLU B C 1
ATOM 3233 O O . GLU B 1 103 ? -27.156 13.211 6.227 1 98.81 103 GLU B O 1
ATOM 3238 N N . ALA B 1 104 ? -25.328 12.289 5.363 1 98.81 104 ALA B N 1
ATOM 3239 C CA . ALA B 1 104 ? -25.594 10.992 5.992 1 98.81 104 ALA B CA 1
ATOM 3240 C C . ALA B 1 104 ? -25.531 11.102 7.512 1 98.81 104 ALA B C 1
ATOM 3242 O O . ALA B 1 104 ? -26.359 10.516 8.211 1 98.81 104 ALA B O 1
ATOM 3243 N N . ILE B 1 105 ? -24.562 11.82 8.055 1 98.88 105 ILE B N 1
ATOM 3244 C CA . ILE B 1 105 ? -24.406 12.016 9.492 1 98.88 105 ILE B CA 1
ATOM 3245 C C . ILE B 1 105 ? -25.641 12.742 10.039 1 98.88 105 ILE B C 1
ATOM 3247 O O . ILE B 1 105 ? -26.188 12.352 11.07 1 98.88 105 ILE B O 1
ATOM 3251 N N . LYS B 1 106 ? -26.016 13.789 9.32 1 98.62 106 LYS B N 1
ATOM 3252 C CA . LYS B 1 106 ? -27.203 14.555 9.711 1 98.62 106 LYS B CA 1
ATOM 3253 C C . LYS B 1 106 ? -28.438 13.656 9.805 1 98.62 106 LYS B C 1
ATOM 3255 O O . LYS B 1 106 ? -29.156 13.688 10.805 1 98.62 106 LYS B O 1
ATOM 3260 N N . ASP B 1 107 ? -28.609 12.82 8.812 1 98.5 107 ASP B N 1
ATOM 3261 C CA . ASP B 1 107 ? -29.797 11.969 8.727 1 98.5 107 ASP B CA 1
ATOM 3262 C C . ASP B 1 107 ? -29.734 10.836 9.75 1 98.5 107 ASP B C 1
ATOM 3264 O O . ASP B 1 107 ? -30.766 10.406 10.273 1 98.5 107 ASP B O 1
ATOM 3268 N N . ALA B 1 108 ? -28.562 10.32 9.992 1 98.5 108 ALA B N 1
ATOM 3269 C CA . ALA B 1 108 ? -28.422 9.297 11.023 1 98.5 108 ALA B CA 1
ATOM 3270 C C . ALA B 1 108 ? -28.812 9.844 12.398 1 98.5 108 ALA B C 1
ATOM 3272 O O . ALA B 1 108 ? -29.516 9.188 13.164 1 98.5 108 ALA B O 1
ATOM 3273 N N . GLY B 1 109 ? -28.297 11.023 12.781 1 97.94 109 GLY B N 1
ATOM 3274 C CA . GLY B 1 109 ? -28.75 11.773 13.938 1 97.94 109 GLY B CA 1
ATOM 3275 C C . GLY B 1 109 ? -28.094 11.344 15.227 1 97.94 109 GLY B C 1
ATOM 3276 O O . GLY B 1 109 ? -28.297 11.945 16.281 1 97.94 109 GLY B O 1
ATOM 3277 N N . ASN B 1 110 ? -27.234 10.32 15.164 1 97.94 110 ASN B N 1
ATOM 3278 C CA . ASN B 1 110 ? -26.719 9.766 16.406 1 97.94 110 ASN B CA 1
ATOM 3279 C C . ASN B 1 110 ? -25.25 10.141 16.625 1 97.94 110 ASN B C 1
ATOM 3281 O O . ASN B 1 110 ? -24.688 9.883 17.688 1 97.94 110 ASN B O 1
ATOM 3285 N N . VAL B 1 111 ? -24.562 10.719 15.672 1 98.62 111 VAL B N 1
ATOM 3286 C CA . VAL B 1 111 ? -23.125 10.969 15.742 1 98.62 111 VAL B CA 1
ATOM 3287 C C . VAL B 1 111 ? -22.828 12.062 16.766 1 98.62 111 VAL B C 1
ATOM 3289 O O . VAL B 1 111 ? -23.406 13.148 16.703 1 98.62 111 VAL B O 1
ATOM 3292 N N . LYS B 1 112 ? -21.953 11.75 17.656 1 98.19 112 LYS B N 1
ATOM 3293 C CA . LYS B 1 112 ? -21.641 12.68 18.75 1 98.19 112 LYS B CA 1
ATOM 3294 C C . LYS B 1 112 ? -20.438 13.539 18.406 1 98.19 112 LYS B C 1
ATOM 3296 O O . LYS B 1 112 ? -20.188 14.562 19.062 1 98.19 112 LYS B O 1
ATOM 3301 N N . ARG B 1 113 ? -19.656 13.078 17.469 1 98.75 113 ARG B N 1
ATOM 3302 C CA . ARG B 1 113 ? -18.484 13.836 17.031 1 98.75 113 ARG B CA 1
ATOM 3303 C C . ARG B 1 113 ? -18.109 13.477 15.602 1 98.75 113 ARG B C 1
ATOM 3305 O O . ARG B 1 113 ? -18 12.297 15.258 1 98.75 113 ARG B O 1
ATOM 3312 N N . PHE B 1 114 ? -17.984 14.469 14.789 1 98.94 114 PHE B N 1
ATOM 3313 C CA . PHE B 1 114 ? -17.453 14.305 13.438 1 98.94 114 PHE B CA 1
ATOM 3314 C C . PHE B 1 114 ? -16.109 15 13.289 1 98.94 114 PHE B C 1
ATOM 3316 O O . PHE B 1 114 ? -15.969 16.172 13.641 1 98.94 114 PHE B O 1
ATOM 3323 N N . LEU B 1 115 ? -15.016 14.289 12.898 1 98.94 115 LEU B N 1
ATOM 3324 C CA . LEU B 1 115 ? -13.75 14.859 12.477 1 98.94 115 LEU B CA 1
ATOM 3325 C C . LEU B 1 115 ? -13.609 14.812 10.953 1 98.94 115 LEU B C 1
ATOM 3327 O O . LEU B 1 115 ? -13.32 13.758 10.391 1 98.94 115 LEU B O 1
ATOM 3331 N N . PRO B 1 116 ? -13.844 15.945 10.266 1 98.81 116 PRO B N 1
ATOM 3332 C CA . PRO B 1 116 ? -13.703 15.945 8.805 1 98.81 116 PRO B CA 1
ATOM 3333 C C . PRO B 1 116 ? -12.25 15.914 8.352 1 98.81 116 PRO B C 1
ATOM 3335 O O . PRO B 1 116 ? -11.344 16.156 9.156 1 98.81 116 PRO B O 1
ATOM 3338 N N . SER B 1 117 ? -12 15.594 7.113 1 98.12 117 SER B N 1
ATOM 3339 C CA . SER B 1 117 ? -10.656 15.484 6.547 1 98.12 117 SER B CA 1
ATOM 3340 C C . SER B 1 117 ? -10.008 16.859 6.402 1 98.12 117 SER B C 1
ATOM 3342 O O . SER B 1 117 ? -10.086 17.484 5.34 1 98.12 117 SER B O 1
ATOM 3344 N N . GLU B 1 118 ? -9.297 17.344 7.387 1 95.88 118 GLU B N 1
ATOM 3345 C CA . GLU B 1 118 ? -8.633 18.641 7.359 1 95.88 118 GLU B CA 1
ATOM 3346 C C . GLU B 1 118 ? -7.285 18.578 8.07 1 95.88 118 GLU B C 1
ATOM 3348 O O . GLU B 1 118 ? -6.902 19.516 8.773 1 95.88 118 GLU B O 1
ATOM 3353 N N . PHE B 1 119 ? -6.496 17.562 7.988 1 97.06 119 PHE B N 1
ATOM 3354 C CA . PHE B 1 119 ? -5.328 17.219 8.789 1 97.06 119 PHE B CA 1
ATOM 3355 C C . PHE B 1 119 ? -4.102 18 8.32 1 97.06 119 PHE B C 1
ATOM 3357 O O . PHE B 1 119 ? -2.967 17.578 8.57 1 97.06 119 PHE B O 1
ATOM 3364 N N . GLY B 1 120 ? -4.152 19.078 7.746 1 96.44 120 GLY B N 1
ATOM 3365 C CA . GLY B 1 120 ? -3.074 19.953 7.324 1 96.44 120 GLY B CA 1
ATOM 3366 C C . GLY B 1 120 ? -3.168 21.344 7.922 1 96.44 120 GLY B C 1
ATOM 3367 O O . GLY B 1 120 ? -3.277 21.5 9.141 1 96.44 120 GLY B O 1
ATOM 3368 N N . MET B 1 121 ? -3.084 22.359 7.109 1 97.19 121 MET B N 1
ATOM 3369 C CA . MET B 1 121 ? -3.225 23.75 7.52 1 97.19 121 MET B CA 1
ATOM 3370 C C . MET B 1 121 ? -4.664 24.062 7.906 1 97.19 121 MET B C 1
ATOM 3372 O O . MET B 1 121 ? -5.602 23.469 7.375 1 97.19 121 MET B O 1
ATOM 3376 N N . ASP B 1 122 ? -4.809 24.906 8.859 1 97.81 122 ASP B N 1
ATOM 3377 C CA . ASP B 1 122 ? -6.148 25.375 9.219 1 97.81 122 ASP B CA 1
ATOM 3378 C C . ASP B 1 122 ? -6.762 26.203 8.094 1 97.81 122 ASP B C 1
ATOM 3380 O O . ASP B 1 122 ? -6.352 27.344 7.859 1 97.81 122 ASP B O 1
ATOM 3384 N N . PRO B 1 123 ? -7.773 25.641 7.438 1 97.75 123 PRO B N 1
ATOM 3385 C CA . PRO B 1 123 ? -8.32 26.375 6.297 1 97.75 123 PRO B CA 1
ATOM 3386 C C . PRO B 1 123 ? -8.969 27.688 6.699 1 97.75 123 PRO B C 1
ATOM 3388 O O . PRO B 1 123 ? -9.07 28.609 5.883 1 97.75 123 PRO B O 1
ATOM 3391 N N . SER B 1 124 ? -9.375 27.797 7.914 1 97.12 124 SER B N 1
ATOM 3392 C CA . SER B 1 124 ? -10.031 29.031 8.367 1 97.12 124 SER B CA 1
ATOM 3393 C C . SER B 1 124 ? -9.039 30.188 8.438 1 97.12 124 SER B C 1
ATOM 3395 O O . SER B 1 124 ? -9.445 31.344 8.516 1 97.12 124 SER B O 1
ATOM 3397 N N . ARG B 1 125 ? -7.801 29.906 8.352 1 96.31 125 ARG B N 1
ATOM 3398 C CA . ARG B 1 125 ? -6.766 30.922 8.43 1 96.31 125 ARG B CA 1
ATOM 3399 C C . ARG B 1 125 ? -6.137 31.172 7.062 1 96.31 125 ARG B C 1
ATOM 3401 O O . ARG B 1 125 ? -5.172 31.938 6.945 1 96.31 125 ARG B O 1
ATOM 3408 N N . MET B 1 126 ? -6.695 30.562 6.062 1 97.38 126 MET B N 1
ATOM 3409 C CA . MET B 1 126 ? -6.066 30.594 4.746 1 97.38 126 MET B CA 1
ATOM 3410 C C . MET B 1 126 ? -6.953 31.328 3.738 1 97.38 126 MET B C 1
ATOM 3412 O O . MET B 1 126 ? -6.918 31.016 2.545 1 97.38 126 MET B O 1
ATOM 3416 N N . GLY B 1 127 ? -7.734 32.25 4.172 1 93.69 127 GLY B N 1
ATOM 3417 C CA . GLY B 1 127 ? -8.641 32.969 3.314 1 93.69 127 GLY B CA 1
ATOM 3418 C C . GLY B 1 127 ? -7.93 33.75 2.215 1 93.69 127 GLY B C 1
ATOM 3419 O O . GLY B 1 127 ? -8.477 33.938 1.129 1 93.69 127 GLY B O 1
ATOM 3420 N N . ASP B 1 128 ? -6.664 34.156 2.455 1 94 128 ASP B N 1
ATOM 3421 C CA . ASP B 1 128 ? -5.902 34.938 1.496 1 94 128 ASP B CA 1
ATOM 3422 C C . ASP B 1 128 ? -4.867 34.094 0.769 1 94 128 ASP B C 1
ATOM 3424 O O . ASP B 1 128 ? -3.889 34.625 0.23 1 94 128 ASP B O 1
ATOM 3428 N N . ALA B 1 129 ? -5.082 32.781 0.815 1 97.12 129 ALA B N 1
ATOM 3429 C CA . ALA B 1 129 ? -4.117 31.891 0.193 1 97.12 129 ALA B CA 1
ATOM 3430 C C . ALA B 1 129 ? -4.035 32.125 -1.312 1 97.12 129 ALA B C 1
ATOM 3432 O O . ALA B 1 129 ? -5.012 32.531 -1.937 1 97.12 129 ALA B O 1
ATOM 3433 N N . LEU B 1 130 ? -2.93 31.781 -1.877 1 96.69 130 LEU B N 1
ATOM 3434 C CA . LEU B 1 130 ? -2.65 32 -3.291 1 96.69 130 LEU B CA 1
ATOM 3435 C C . LEU B 1 130 ? -3.398 30.984 -4.156 1 96.69 130 LEU B C 1
ATOM 3437 O O . LEU B 1 130 ? -3.521 29.828 -3.791 1 96.69 130 LEU B O 1
ATOM 3441 N N . GLU B 1 131 ? -3.803 31.5 -5.27 1 94.31 131 GLU B N 1
ATOM 3442 C CA . GLU B 1 131 ? -4.262 30.594 -6.316 1 94.31 131 GLU B CA 1
ATOM 3443 C C . GLU B 1 131 ? -3.082 29.969 -7.051 1 94.31 131 GLU B C 1
ATOM 3445 O O . GLU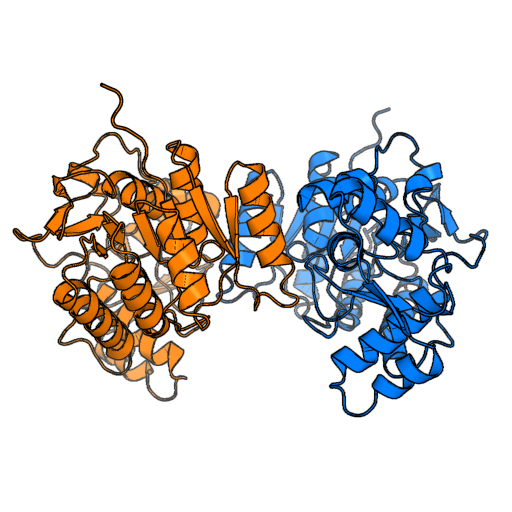 B 1 131 ? -2.037 30.594 -7.219 1 94.31 131 GLU B O 1
ATOM 3450 N N . PRO B 1 132 ? -3.314 28.766 -7.531 1 94.25 132 PRO B N 1
ATOM 3451 C CA . PRO B 1 132 ? -4.512 27.938 -7.438 1 94.25 132 PRO B CA 1
ATOM 3452 C C . PRO B 1 132 ? -4.57 27.125 -6.145 1 94.25 132 PRO B C 1
ATOM 3454 O O . PRO B 1 132 ? -5.531 26.391 -5.918 1 94.25 132 PRO B O 1
ATOM 3457 N N . GLY B 1 133 ? -3.57 27.297 -5.246 1 92.5 133 GLY B N 1
ATOM 3458 C CA . GLY B 1 133 ? -3.471 26.516 -4.02 1 92.5 133 GLY B CA 1
ATOM 3459 C C . GLY B 1 133 ? -4.629 26.75 -3.07 1 92.5 133 GLY B C 1
ATOM 3460 O O . GLY B 1 133 ? -4.965 25.875 -2.268 1 92.5 133 GLY B O 1
ATOM 3461 N N . ARG B 1 134 ? -5.328 27.734 -3.178 1 95.81 134 ARG B N 1
ATOM 3462 C CA . ARG B 1 134 ? -6.422 28.125 -2.297 1 95.81 134 ARG B CA 1
ATOM 3463 C C . ARG B 1 134 ? -7.602 27.172 -2.43 1 95.81 134 ARG B C 1
ATOM 3465 O O . ARG B 1 134 ? -8.453 27.094 -1.539 1 95.81 134 ARG B O 1
ATOM 3472 N N . VAL B 1 135 ? -7.703 26.453 -3.512 1 95.5 135 VAL B N 1
ATOM 3473 C CA . VAL B 1 135 ? -8.852 25.609 -3.824 1 95.5 135 VAL B CA 1
ATOM 3474 C C . VAL B 1 135 ? -9.086 24.625 -2.688 1 95.5 135 VAL B C 1
ATOM 3476 O O . VAL B 1 135 ? -10.234 24.359 -2.305 1 95.5 135 VAL B O 1
ATOM 3479 N N . SER B 1 136 ? -8.039 24.031 -2.182 1 95.31 136 SER B N 1
ATOM 3480 C CA . SER B 1 136 ? -8.156 23.062 -1.104 1 95.31 136 SER B CA 1
ATOM 3481 C C . SER B 1 136 ? -8.773 23.688 0.145 1 95.31 136 SER B C 1
ATOM 3483 O O . SER B 1 136 ? -9.609 23.062 0.809 1 95.31 136 SER B O 1
ATOM 3485 N N . PHE B 1 137 ? -8.383 24.859 0.48 1 97.69 137 PHE B N 1
ATOM 3486 C CA . PHE B 1 137 ? -8.891 25.562 1.658 1 97.69 137 PHE B CA 1
ATOM 3487 C C . PHE B 1 137 ? -10.336 25.984 1.459 1 97.69 137 PHE B C 1
ATOM 3489 O O . PHE B 1 137 ? -11.164 25.844 2.367 1 97.69 137 PHE B O 1
ATOM 3496 N N . ASP B 1 138 ? -10.648 26.453 0.276 1 97.81 138 ASP B N 1
ATOM 3497 C CA . ASP B 1 138 ? -12.023 26.828 -0.042 1 97.81 138 ASP B CA 1
ATOM 3498 C C . ASP B 1 138 ? -12.961 25.625 0.106 1 97.81 138 ASP B C 1
ATOM 3500 O O . ASP B 1 138 ? -14.039 25.75 0.69 1 97.81 138 ASP B O 1
ATOM 3504 N N . GLU B 1 139 ? -12.547 24.547 -0.431 1 97.69 139 GLU B N 1
ATOM 3505 C CA . GLU B 1 139 ? -13.367 23.328 -0.361 1 97.69 139 GLU B CA 1
ATOM 3506 C C . GLU B 1 139 ? -13.57 22.891 1.085 1 97.69 139 GLU B C 1
ATOM 3508 O O . GLU B 1 139 ? -14.68 22.516 1.476 1 97.69 139 GLU B O 1
ATOM 3513 N N . LYS B 1 140 ? -12.523 22.938 1.89 1 98.31 140 LYS B N 1
ATOM 3514 C CA . LYS B 1 140 ? -12.641 22.562 3.299 1 98.31 140 LYS B CA 1
ATOM 3515 C C . LYS B 1 140 ? -13.586 23.516 4.035 1 98.31 140 LYS B C 1
ATOM 3517 O O . LYS B 1 140 ? -14.352 23.078 4.902 1 98.31 140 LYS B O 1
ATOM 3522 N N . MET B 1 141 ? -13.562 24.766 3.676 1 98.56 141 MET B N 1
ATOM 3523 C CA . MET B 1 141 ? -14.445 25.719 4.32 1 98.56 141 MET B CA 1
ATOM 3524 C C . MET B 1 141 ? -15.898 25.484 3.912 1 98.56 141 MET B C 1
ATOM 3526 O O . MET B 1 141 ? -16.812 25.703 4.711 1 98.56 141 MET B O 1
ATOM 3530 N N . VAL B 1 142 ? -16.141 25.078 2.654 1 98.56 142 VAL B N 1
ATOM 3531 C CA . VAL B 1 142 ? -17.469 24.688 2.232 1 98.56 142 VAL B CA 1
ATOM 3532 C C . VAL B 1 142 ? -17.984 23.547 3.105 1 98.56 142 VAL B C 1
ATOM 3534 O O . VAL B 1 142 ? -19.125 23.578 3.564 1 98.56 142 VAL B O 1
ATOM 3537 N N . ILE B 1 143 ? -17.156 22.594 3.389 1 98.62 143 ILE B N 1
ATOM 3538 C CA . ILE B 1 143 ? -17.516 21.438 4.195 1 98.62 143 ILE B CA 1
ATOM 3539 C C . ILE B 1 143 ? -17.781 21.875 5.637 1 98.62 143 ILE B C 1
ATOM 3541 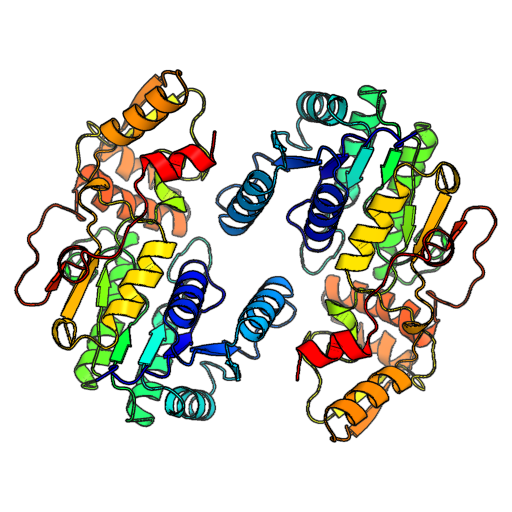O O . ILE B 1 143 ? -18.766 21.438 6.25 1 98.62 143 ILE B O 1
ATOM 3545 N N . ARG B 1 144 ? -16.922 22.75 6.211 1 98.69 144 ARG B N 1
ATOM 3546 C CA . ARG B 1 144 ? -17.141 23.281 7.551 1 98.69 144 ARG B CA 1
ATOM 3547 C C . ARG B 1 144 ? -18.516 23.938 7.66 1 98.69 144 ARG B C 1
ATOM 3549 O O . ARG B 1 144 ? -19.25 23.703 8.617 1 98.69 144 ARG B O 1
ATOM 3556 N N . ARG B 1 145 ? -18.828 24.766 6.684 1 98.62 145 ARG B N 1
ATOM 3557 C CA . ARG B 1 145 ? -20.125 25.453 6.707 1 98.62 145 ARG B CA 1
ATOM 3558 C C . ARG B 1 145 ? -21.281 24.453 6.707 1 98.62 145 ARG B C 1
ATOM 3560 O O . ARG B 1 145 ? -22.25 24.625 7.449 1 98.62 145 ARG B O 1
ATOM 3567 N N . ALA B 1 146 ? -21.141 23.422 5.898 1 98.81 146 ALA B N 1
ATOM 3568 C CA . ALA B 1 146 ? -22.188 22.406 5.852 1 98.81 146 ALA B CA 1
ATOM 3569 C C . ALA B 1 146 ? -22.328 21.703 7.203 1 98.81 146 ALA B C 1
ATOM 3571 O O . ALA B 1 146 ? -23.453 21.453 7.656 1 98.81 146 ALA B O 1
ATOM 3572 N N . ILE B 1 147 ? -21.25 21.406 7.891 1 98.88 147 ILE B N 1
ATOM 3573 C CA . ILE B 1 147 ? -21.234 20.75 9.188 1 98.88 147 ILE B CA 1
ATOM 3574 C C . ILE B 1 147 ? -21.906 21.641 10.234 1 98.88 147 ILE B C 1
ATOM 3576 O O . ILE B 1 147 ? -22.766 21.203 10.977 1 98.88 147 ILE B O 1
ATOM 3580 N N . GLU B 1 148 ? -21.469 22.875 10.266 1 98.56 148 GLU B N 1
ATOM 3581 C CA . GLU B 1 148 ? -21.953 23.828 11.258 1 98.56 148 GLU B CA 1
ATOM 3582 C C . GLU B 1 148 ? -23.422 24.172 11.023 1 98.56 148 GLU B C 1
ATOM 3584 O O . GLU B 1 148 ? -24.203 24.266 11.969 1 98.56 148 GLU B O 1
ATOM 3589 N N . ASP B 1 149 ? -23.812 24.312 9.727 1 98.31 149 ASP B N 1
ATOM 3590 C CA . ASP B 1 149 ? -25.203 24.578 9.383 1 98.31 149 ASP B CA 1
ATOM 3591 C C . ASP B 1 149 ? -26.094 23.422 9.828 1 98.31 149 ASP B C 1
ATOM 3593 O O . ASP B 1 149 ? -27.25 23.625 10.188 1 98.31 149 ASP B O 1
ATOM 3597 N N . ALA B 1 150 ? -25.578 22.234 9.828 1 98.38 150 ALA B N 1
ATOM 3598 C CA . ALA B 1 150 ? -26.328 21.047 10.195 1 98.38 150 ALA B CA 1
ATOM 3599 C C . ALA B 1 150 ? -26.266 20.812 11.703 1 98.38 150 ALA B C 1
ATOM 3601 O O . ALA B 1 150 ? -26.844 19.844 12.203 1 98.38 150 ALA B O 1
ATOM 3602 N N . ASN B 1 151 ? -25.547 21.656 12.461 1 98.25 151 ASN B N 1
ATOM 3603 C CA . ASN B 1 151 ? -25.359 21.547 13.898 1 98.25 151 ASN B CA 1
ATOM 3604 C C . ASN B 1 151 ? -24.766 20.188 14.289 1 98.25 151 ASN B C 1
ATOM 3606 O O . ASN B 1 151 ? -25.156 19.594 15.297 1 98.25 151 ASN B O 1
ATOM 3610 N N . ILE B 1 152 ? -23.922 19.641 13.438 1 98.75 152 ILE B N 1
ATOM 3611 C CA . ILE B 1 152 ? -23.203 18.406 13.742 1 98.75 152 ILE B CA 1
ATOM 3612 C C . ILE B 1 152 ? -22.062 18.688 14.711 1 98.75 152 ILE B C 1
ATOM 3614 O O . ILE B 1 152 ? -21.188 19.5 14.43 1 98.75 152 ILE B O 1
ATOM 3618 N N . PRO B 1 153 ? -22.094 18.031 15.922 1 98.81 153 PRO B N 1
ATOM 3619 C CA . PRO B 1 153 ? -20.922 18.188 16.781 1 98.81 153 PRO B CA 1
ATOM 3620 C C . PRO B 1 153 ? -19.625 17.766 16.094 1 98.81 153 PRO B C 1
ATOM 3622 O O . PRO B 1 153 ? -19.594 16.734 15.406 1 98.81 153 PRO B O 1
ATOM 3625 N N . HIS B 1 154 ? -18.562 18.547 16.266 1 98.88 154 HIS B N 1
ATOM 3626 C CA . HIS B 1 154 ? -17.391 18.297 15.438 1 98.88 154 HIS B CA 1
ATOM 3627 C C . HIS B 1 154 ? -16.109 18.688 16.172 1 98.88 154 HIS B C 1
ATOM 3629 O O . HIS B 1 154 ? -16.156 19.344 17.203 1 98.88 154 HIS B O 1
ATOM 3635 N N . THR B 1 155 ? -15.023 18.203 15.719 1 98.88 155 THR B N 1
ATOM 3636 C CA . THR B 1 155 ? -13.656 18.625 16.016 1 98.88 155 THR B CA 1
ATOM 3637 C C . THR B 1 155 ? -12.828 18.734 14.734 1 98.88 155 THR B C 1
ATOM 3639 O O . THR B 1 155 ? -12.766 17.781 13.953 1 98.88 155 THR B O 1
ATOM 3642 N N . TYR B 1 156 ? -12.336 19.891 14.414 1 98.81 156 TYR B N 1
ATOM 3643 C CA . TYR B 1 156 ? -11.391 20.062 13.32 1 98.81 156 TYR B CA 1
ATOM 3644 C C . TYR B 1 156 ? -9.961 19.812 13.781 1 98.81 156 TYR B C 1
ATOM 3646 O O . TYR B 1 156 ? -9.578 20.203 14.883 1 98.81 156 TYR B O 1
ATOM 3654 N N . VAL B 1 157 ? -9.156 19.141 12.977 1 98.81 157 VAL B N 1
ATOM 3655 C CA . VAL B 1 157 ? -7.789 18.812 13.367 1 98.81 157 VAL B CA 1
ATOM 3656 C C . VAL B 1 157 ? -6.805 19.5 12.422 1 98.81 157 VAL B C 1
ATOM 3658 O O . VAL B 1 157 ? -6.793 19.219 11.219 1 98.81 157 VAL B O 1
ATOM 3661 N N . SER B 1 158 ? -6.078 20.406 12.883 1 98.5 158 SER B N 1
ATOM 3662 C CA . SER B 1 158 ? -4.938 21 12.195 1 98.5 158 SER B CA 1
ATOM 3663 C C . SER B 1 158 ? -3.635 20.312 12.578 1 98.5 158 SER B C 1
ATOM 3665 O O . SER B 1 158 ? -3.137 20.5 13.695 1 98.5 158 SER B O 1
ATOM 3667 N N . ALA B 1 159 ? -3.064 19.562 11.641 1 98.25 159 ALA B N 1
ATOM 3668 C CA . ALA B 1 159 ? -1.98 18.641 11.961 1 98.25 159 ALA B CA 1
ATOM 3669 C C . ALA B 1 159 ? -0.656 19.125 11.383 1 98.25 159 ALA B C 1
ATOM 3671 O O . ALA B 1 159 ? 0.371 18.453 11.516 1 98.25 159 ALA B O 1
ATOM 3672 N N . ASN B 1 160 ? -0.667 20.312 10.719 1 97.94 160 ASN B N 1
ATOM 3673 C CA . ASN B 1 160 ? 0.551 20.938 10.203 1 97.94 160 ASN B CA 1
ATOM 3674 C C . ASN B 1 160 ? 1.215 20.062 9.141 1 97.94 160 ASN B C 1
ATOM 3676 O O . ASN B 1 160 ? 0.542 19.547 8.25 1 97.94 160 ASN B O 1
ATOM 3680 N N . CYS B 1 161 ? 2.596 20.062 9.07 1 98.38 161 CYS B N 1
ATOM 3681 C CA . CYS B 1 161 ? 3.318 19.312 8.047 1 98.38 161 CYS B CA 1
ATOM 3682 C C . CYS B 1 161 ? 3.51 17.859 8.469 1 98.38 161 CYS B C 1
ATOM 3684 O O . CYS B 1 161 ? 4.062 17.578 9.531 1 98.38 161 CYS B O 1
ATOM 3686 N N . PHE B 1 162 ? 3.049 16.938 7.641 1 98.12 162 PHE B N 1
ATOM 3687 C CA . PHE B 1 162 ? 3.303 15.523 7.879 1 98.12 162 PHE B CA 1
ATOM 3688 C C . PHE B 1 162 ? 4.793 15.211 7.77 1 98.12 162 PHE B C 1
ATOM 3690 O O . PHE B 1 162 ? 5.426 15.539 6.766 1 98.12 162 PHE B O 1
ATOM 3697 N N . ALA B 1 163 ? 5.305 14.586 8.742 1 98.56 163 ALA B N 1
ATOM 3698 C CA . ALA B 1 163 ? 6.742 14.336 8.812 1 98.56 163 ALA B CA 1
ATOM 3699 C C . ALA B 1 163 ? 7.234 13.578 7.59 1 98.56 163 ALA B C 1
ATOM 3701 O O . ALA B 1 163 ? 8.242 13.945 6.984 1 98.56 163 ALA B O 1
ATOM 3702 N N . ALA B 1 164 ? 6.516 12.594 7.141 1 97.69 164 ALA B N 1
ATOM 3703 C CA . ALA B 1 164 ? 6.957 11.711 6.066 1 97.69 164 ALA B CA 1
ATOM 3704 C C . ALA B 1 164 ? 7.168 12.477 4.766 1 97.69 164 ALA B C 1
ATOM 3706 O O . ALA B 1 164 ? 8.039 12.133 3.965 1 97.69 164 ALA B O 1
ATOM 3707 N N . TYR B 1 165 ? 6.414 13.547 4.566 1 97.06 165 TYR B N 1
ATOM 3708 C CA . TYR B 1 165 ? 6.438 14.273 3.303 1 97.06 165 TYR B CA 1
ATOM 3709 C C . TYR B 1 165 ? 7.438 15.422 3.355 1 97.06 165 TYR B C 1
ATOM 3711 O O . TYR B 1 165 ? 7.863 15.93 2.314 1 97.06 165 TYR B O 1
ATOM 3719 N N . PHE B 1 166 ? 7.789 15.836 4.609 1 98.25 166 PHE B N 1
ATOM 3720 C CA . PHE B 1 166 ? 8.547 17.078 4.668 1 98.25 166 PHE B CA 1
ATOM 3721 C C . PHE B 1 166 ? 9.898 16.859 5.34 1 98.25 166 PHE B C 1
ATOM 3723 O O . PHE B 1 166 ? 10.898 17.453 4.934 1 98.25 166 PHE B O 1
ATOM 3730 N N . CYS B 1 167 ? 9.984 16 6.316 1 98.12 167 CYS B N 1
ATOM 3731 C CA . CYS B 1 167 ? 11.125 15.977 7.219 1 98.12 167 CYS B CA 1
ATOM 3732 C C . CYS B 1 167 ? 12.328 15.305 6.562 1 98.12 167 CYS B C 1
ATOM 3734 O O . CYS B 1 167 ? 13.398 15.906 6.449 1 98.12 167 CYS B O 1
ATOM 3736 N N . PRO B 1 168 ? 12.195 14.07 6.035 1 97.38 168 PRO B N 1
ATOM 3737 C CA . PRO B 1 168 ? 13.391 13.383 5.531 1 97.38 168 PRO B CA 1
ATOM 3738 C C . PRO B 1 168 ? 13.992 14.078 4.312 1 97.38 168 PRO B C 1
ATOM 3740 O O . PRO B 1 168 ? 15.211 14.047 4.125 1 97.38 168 PRO B O 1
ATOM 3743 N N . ASN B 1 169 ? 13.164 14.625 3.504 1 97.88 169 ASN B N 1
ATOM 3744 C CA . ASN B 1 169 ? 13.648 15.305 2.309 1 97.88 169 ASN B CA 1
ATOM 3745 C C . ASN B 1 169 ? 14.102 16.734 2.621 1 97.88 169 ASN B C 1
ATOM 3747 O O . ASN B 1 169 ? 14.398 17.5 1.709 1 97.88 169 ASN B O 1
ATOM 3751 N N . LEU B 1 170 ? 14.055 17.125 3.918 1 98.62 170 LEU B N 1
ATOM 3752 C CA . LEU B 1 170 ? 14.453 18.453 4.375 1 98.62 170 LEU B CA 1
ATOM 3753 C C . LEU B 1 170 ? 13.648 19.531 3.668 1 98.62 170 LEU B C 1
ATOM 3755 O O . LEU B 1 170 ? 14.211 20.547 3.232 1 98.62 170 LEU B O 1
ATOM 3759 N N . CYS B 1 171 ? 12.438 19.266 3.408 1 98.56 171 CYS B N 1
ATOM 3760 C CA . CYS B 1 171 ? 11.414 20.172 2.895 1 98.56 171 CYS B CA 1
ATOM 3761 C C . CYS B 1 171 ? 11.594 20.406 1.397 1 98.56 171 CYS B C 1
ATOM 3763 O O . CYS B 1 171 ? 11.109 21.391 0.856 1 98.56 171 CYS B O 1
ATOM 3765 N N . GLN B 1 172 ? 12.398 19.531 0.706 1 97.25 172 GLN B N 1
ATOM 3766 C CA . GLN B 1 172 ? 12.5 19.641 -0.745 1 97.25 172 GLN B CA 1
ATOM 3767 C C . GLN B 1 172 ? 11.227 19.172 -1.429 1 97.25 172 GLN B C 1
ATOM 3769 O O . GLN B 1 172 ? 10.625 18.172 -1.017 1 97.25 172 GLN B O 1
ATOM 3774 N N . MET B 1 173 ? 10.883 19.922 -2.498 1 93 173 MET B N 1
ATOM 3775 C CA . MET B 1 173 ? 9.719 19.5 -3.268 1 93 173 MET B CA 1
ATOM 3776 C C . MET B 1 173 ? 10.07 18.359 -4.215 1 93 173 MET B C 1
ATOM 3778 O O . MET B 1 173 ? 11.242 18.156 -4.527 1 93 173 MET B O 1
ATOM 3782 N N . LYS B 1 174 ? 9.211 17.531 -4.621 1 87.94 174 LYS B N 1
ATOM 3783 C CA . LYS B 1 174 ? 9.242 16.547 -5.707 1 87.94 174 LYS B CA 1
ATOM 3784 C C . LYS B 1 174 ? 10.086 15.336 -5.332 1 87.94 174 LYS B C 1
ATOM 3786 O O . LYS B 1 174 ? 10.453 14.539 -6.195 1 87.94 174 LYS B O 1
ATOM 3791 N N . THR B 1 175 ? 10.578 15.242 -4.098 1 93.62 175 THR B N 1
ATOM 3792 C CA . THR B 1 175 ? 11.273 14.047 -3.621 1 93.62 175 THR B CA 1
ATOM 3793 C C . THR B 1 175 ? 10.859 13.727 -2.188 1 93.62 175 THR B C 1
ATOM 3795 O O . THR B 1 175 ? 10.461 14.609 -1.434 1 93.62 175 THR B O 1
ATOM 3798 N N . LEU B 1 176 ? 10.969 12.469 -1.811 1 96.19 176 LEU B N 1
ATOM 3799 C CA . LEU B 1 176 ? 10.703 12.031 -0.446 1 96.19 176 LEU B CA 1
ATOM 3800 C C . LEU B 1 176 ? 12 11.641 0.263 1 96.19 176 LEU B C 1
ATOM 3802 O O . LEU B 1 176 ? 12 11.422 1.476 1 96.19 176 LEU B O 1
ATOM 3806 N N . LEU B 1 177 ? 13.078 11.562 -0.492 1 95.88 177 LEU B N 1
ATOM 3807 C CA . LEU B 1 177 ? 14.344 11.07 0.027 1 95.88 177 LEU B CA 1
ATOM 3808 C C . LEU B 1 177 ? 15.234 12.234 0.464 1 95.88 177 LEU B C 1
ATOM 3810 O O . LEU B 1 177 ? 15.141 13.336 -0.078 1 95.88 177 LEU B O 1
ATOM 3814 N N . PRO B 1 178 ? 16.109 11.984 1.435 1 95.94 178 PRO B N 1
ATOM 3815 C CA . PRO B 1 178 ? 17.047 13.039 1.849 1 95.94 178 PRO B CA 1
ATOM 3816 C C . PRO B 1 178 ? 17.984 13.461 0.728 1 95.94 178 PRO B C 1
ATOM 3818 O O . PRO B 1 178 ? 18.438 12.625 -0.059 1 95.94 178 PRO B O 1
ATOM 3821 N N . PRO B 1 179 ? 18.203 14.773 0.652 1 95.75 179 PRO B N 1
ATOM 3822 C CA . PRO B 1 179 ? 19.219 15.227 -0.296 1 95.75 179 PRO B CA 1
ATOM 3823 C C . PRO B 1 179 ? 20.609 14.664 0.014 1 95.75 179 PRO B C 1
ATOM 3825 O O . PRO B 1 179 ? 20.953 14.469 1.182 1 95.75 179 PRO B O 1
ATOM 3828 N N . LYS B 1 180 ? 21.406 14.5 -1.025 1 93.06 180 LYS B N 1
ATOM 3829 C CA . LYS B 1 180 ? 22.719 13.883 -0.847 1 93.06 180 LYS B CA 1
ATOM 3830 C C . LYS B 1 180 ? 23.828 14.93 -0.903 1 93.06 180 LYS B C 1
ATOM 3832 O O . LYS B 1 180 ? 24.781 14.867 -0.13 1 93.06 180 LYS B O 1
ATOM 3837 N N . GLU B 1 181 ? 23.719 15.914 -1.783 1 96.38 181 GLU B N 1
ATOM 3838 C CA . GLU B 1 181 ? 24.812 16.859 -2 1 96.38 181 GLU B CA 1
ATOM 3839 C C . GLU B 1 181 ? 24.359 18.297 -1.736 1 96.38 181 GLU B C 1
ATOM 3841 O O . GLU B 1 181 ? 25.062 19.047 -1.057 1 96.38 181 GLU B O 1
ATOM 3846 N N . ARG B 1 182 ? 23.234 18.656 -2.303 1 97.56 182 ARG B N 1
ATOM 3847 C CA . ARG B 1 182 ? 22.75 20.031 -2.217 1 97.56 182 ARG B CA 1
ATOM 3848 C C . ARG B 1 182 ? 21.344 20.078 -1.631 1 97.56 182 ARG B C 1
ATOM 3850 O O . ARG B 1 182 ? 20.578 19.109 -1.753 1 97.56 182 ARG B O 1
ATOM 3857 N N . VAL B 1 183 ? 21.016 21.141 -0.996 1 98.38 183 VAL B N 1
ATOM 3858 C CA . VAL B 1 183 ? 19.703 21.344 -0.416 1 98.38 183 VAL B CA 1
ATOM 3859 C C . VAL B 1 183 ? 19.25 22.781 -0.651 1 98.38 183 VAL B C 1
ATOM 3861 O O . VAL B 1 183 ? 20.016 23.719 -0.463 1 98.38 183 VAL B O 1
ATOM 3864 N N . GLY B 1 184 ? 18.047 22.922 -1.208 1 98.44 184 GLY B N 1
ATOM 3865 C CA . GLY B 1 184 ? 17.438 24.234 -1.347 1 98.44 184 GLY B CA 1
ATOM 3866 C C . GLY B 1 184 ? 16.844 24.75 -0.052 1 98.44 184 GLY B C 1
ATOM 3867 O O . GLY B 1 184 ? 16.172 24.016 0.67 1 98.44 184 GLY B O 1
ATOM 3868 N N . VAL B 1 185 ? 17.125 25.984 0.25 1 98.75 185 VAL B N 1
ATOM 3869 C CA . VAL B 1 185 ? 16.625 26.641 1.451 1 98.75 185 VAL B CA 1
ATOM 3870 C C . VAL B 1 185 ? 15.633 27.734 1.062 1 98.75 185 VAL B C 1
ATOM 3872 O O . VAL B 1 185 ? 15.969 28.641 0.291 1 98.75 185 VAL B O 1
ATOM 3875 N N . TYR B 1 186 ? 14.445 27.656 1.522 1 98.75 186 TYR B N 1
ATOM 3876 C CA . TYR B 1 186 ? 13.422 28.656 1.22 1 98.75 186 TYR B CA 1
ATOM 3877 C C . TYR B 1 186 ? 13.672 29.953 1.981 1 98.75 186 TYR B C 1
ATOM 3879 O O . TYR B 1 186 ? 13.648 29.969 3.213 1 98.75 186 TYR B O 1
ATOM 3887 N N . GLY B 1 187 ? 13.867 31.047 1.213 1 98.38 187 GLY B N 1
ATOM 3888 C CA . GLY B 1 187 ? 14.234 32.281 1.867 1 98.38 187 GLY B CA 1
ATOM 3889 C C . GLY B 1 187 ? 15.5 32.188 2.686 1 98.38 187 GLY B C 1
ATOM 3890 O O . GLY B 1 187 ? 16.531 31.734 2.184 1 98.38 187 GLY B O 1
ATOM 3891 N N . ASP B 1 188 ? 15.453 32.625 3.9 1 98.06 188 ASP B N 1
ATOM 3892 C CA . ASP B 1 188 ? 16.641 32.531 4.75 1 98.06 188 ASP B CA 1
ATOM 3893 C C . ASP B 1 188 ? 16.609 31.266 5.602 1 98.06 188 ASP B C 1
ATOM 3895 O O . ASP B 1 188 ? 17.547 31.016 6.367 1 98.06 188 ASP B O 1
ATOM 3899 N N . GLY B 1 189 ? 15.539 30.453 5.488 1 98.62 189 GLY B N 1
ATOM 3900 C CA . GLY B 1 189 ? 15.461 29.156 6.152 1 98.62 189 GLY B CA 1
ATOM 3901 C C . GLY B 1 189 ? 15.094 29.266 7.621 1 98.62 189 GLY B C 1
ATOM 3902 O O . GLY B 1 189 ? 15.227 28.297 8.367 1 98.62 189 GLY B O 1
ATOM 3903 N N . ASN B 1 190 ? 14.594 30.438 8.062 1 98.5 190 ASN B N 1
ATOM 3904 C CA . ASN B 1 190 ? 14.453 30.641 9.5 1 98.5 190 ASN B CA 1
ATOM 3905 C C . ASN B 1 190 ? 12.984 30.719 9.914 1 98.5 190 ASN B C 1
ATOM 3907 O O . ASN B 1 190 ? 12.672 31 11.07 1 98.5 190 ASN B O 1
ATOM 3911 N N . VAL B 1 191 ? 12.07 30.469 8.953 1 98.5 191 VAL B N 1
ATOM 3912 C CA . VAL B 1 191 ? 10.641 30.438 9.273 1 98.5 191 VAL B CA 1
ATOM 3913 C C . VAL B 1 191 ? 10.328 29.188 10.086 1 98.5 191 VAL B C 1
ATOM 3915 O O . VAL B 1 191 ? 10.781 28.078 9.75 1 98.5 191 VAL B O 1
ATOM 3918 N N . LYS B 1 192 ? 9.609 29.312 11.203 1 98.5 192 LYS B N 1
ATOM 3919 C CA . LYS B 1 192 ? 9.242 28.203 12.062 1 98.5 192 LYS B CA 1
ATOM 3920 C C . LYS B 1 192 ? 8.094 27.391 11.469 1 98.5 192 LYS B C 1
ATOM 3922 O O . LYS B 1 192 ? 7.113 27.969 10.977 1 98.5 192 LYS B O 1
ATOM 3927 N N . VAL B 1 193 ? 8.25 26.109 11.484 1 98.44 193 VAL B N 1
ATOM 3928 C CA . VAL B 1 193 ? 7.281 25.156 10.945 1 98.44 193 VAL B CA 1
ATOM 3929 C C . VAL B 1 193 ? 7.086 24 11.93 1 98.44 193 VAL B C 1
ATOM 3931 O O . VAL B 1 193 ? 8.039 23.547 12.562 1 98.44 193 VAL B O 1
ATOM 3934 N N . PHE B 1 194 ? 5.844 23.562 12.125 1 98.75 194 PHE B N 1
ATOM 3935 C CA . PHE B 1 194 ? 5.578 22.359 12.914 1 98.75 194 PHE B CA 1
ATOM 3936 C C . PHE B 1 194 ? 5.562 21.125 12.023 1 98.75 194 PHE B C 1
ATOM 3938 O O . PHE B 1 194 ? 4.887 21.109 10.992 1 98.75 194 PHE B O 1
ATOM 3945 N N . PHE B 1 195 ? 6.34 20.125 12.367 1 98.81 195 PHE B N 1
ATOM 3946 C CA . PHE B 1 195 ? 6.344 18.797 11.75 1 98.81 195 PHE B CA 1
ATOM 3947 C C . PHE B 1 195 ? 5.73 17.766 12.688 1 98.81 195 PHE B C 1
ATOM 3949 O O . PHE B 1 195 ? 6.031 17.75 13.883 1 98.81 195 PHE B O 1
ATOM 3956 N N . VAL B 1 196 ? 4.883 16.938 12.156 1 98.88 196 VAL B N 1
ATOM 3957 C CA . VAL B 1 196 ? 4.191 15.977 13.008 1 98.88 196 VAL B CA 1
ATOM 3958 C C . VAL B 1 196 ? 4.234 14.594 12.359 1 98.88 196 VAL B C 1
ATOM 3960 O O . VAL B 1 196 ? 3.873 14.438 11.188 1 98.88 196 VAL B O 1
ATOM 3963 N N . ASP B 1 197 ? 4.727 13.609 13.156 1 98.62 197 ASP B N 1
ATOM 3964 C CA . ASP B 1 197 ? 4.609 12.219 12.727 1 98.62 197 ASP B CA 1
ATOM 3965 C C . ASP B 1 197 ? 3.146 11.82 12.531 1 98.62 197 ASP B C 1
ATOM 3967 O O . ASP B 1 197 ? 2.305 12.109 13.391 1 98.62 197 ASP B O 1
ATOM 3971 N N . GLU B 1 198 ? 2.834 11.156 11.469 1 98.25 198 GLU B N 1
ATOM 3972 C CA . GLU B 1 198 ? 1.448 10.875 11.109 1 98.25 198 GLU B CA 1
ATOM 3973 C C . GLU B 1 198 ? 0.812 9.891 12.086 1 98.25 198 GLU B C 1
ATOM 3975 O O . GLU B 1 198 ? -0.405 9.898 12.281 1 98.25 198 GLU B O 1
ATOM 3980 N N . ASN B 1 199 ? 1.611 8.969 12.703 1 98.56 199 ASN B N 1
ATOM 3981 C CA . ASN B 1 199 ? 1.058 8.148 13.773 1 98.56 199 ASN B CA 1
ATOM 3982 C C . ASN B 1 199 ? 0.586 9 14.953 1 98.56 199 ASN B C 1
ATOM 3984 O O . ASN B 1 199 ? -0.435 8.703 15.57 1 98.56 199 ASN B O 1
ATOM 3988 N N . ASP B 1 200 ? 1.341 10.039 15.227 1 98.81 200 ASP B N 1
ATOM 3989 C CA . ASP B 1 200 ? 0.937 10.961 16.281 1 98.81 200 ASP B CA 1
ATOM 3990 C C . ASP B 1 200 ? -0.331 11.719 15.898 1 98.81 200 ASP B C 1
ATOM 3992 O O . ASP B 1 200 ? -1.181 12 16.75 1 98.81 200 ASP B O 1
ATOM 3996 N N . VAL B 1 201 ? -0.447 12.094 14.594 1 98.81 201 VAL B N 1
ATOM 3997 C CA . VAL B 1 201 ? -1.67 12.727 14.117 1 98.81 201 VAL B CA 1
ATOM 3998 C C . VAL B 1 201 ? -2.873 11.844 14.445 1 98.81 201 VAL B C 1
ATOM 4000 O O . VAL B 1 201 ? -3.871 12.328 14.984 1 98.81 201 VAL B O 1
ATOM 4003 N N . GLY B 1 202 ? -2.746 10.516 14.117 1 98.81 202 GLY B N 1
ATOM 4004 C CA . GLY B 1 202 ? -3.812 9.586 14.453 1 98.81 202 GLY B CA 1
ATOM 4005 C C . GLY B 1 202 ? -4.109 9.531 15.938 1 98.81 202 GLY B C 1
ATOM 4006 O O . GLY B 1 202 ? -5.27 9.57 16.344 1 98.81 202 GLY B O 1
ATOM 4007 N N . THR B 1 203 ? -3.076 9.492 16.75 1 98.81 203 THR B N 1
ATOM 4008 C CA . THR B 1 203 ? -3.203 9.375 18.203 1 98.81 203 THR B CA 1
ATOM 4009 C C . THR B 1 203 ? -3.93 10.586 18.766 1 98.81 203 THR B C 1
ATOM 4011 O O . THR B 1 203 ? -4.902 10.438 19.516 1 98.81 203 THR B O 1
ATOM 4014 N N . TYR B 1 204 ? -3.498 11.781 18.391 1 98.81 204 TYR B N 1
ATOM 4015 C CA . TYR B 1 204 ? -4.109 12.992 18.922 1 98.81 204 TYR B CA 1
ATOM 4016 C C . TYR B 1 204 ? -5.551 13.133 18.453 1 98.81 204 TYR B C 1
ATOM 4018 O O . TYR B 1 204 ? -6.422 13.578 19.203 1 98.81 204 TYR B O 1
ATOM 4026 N N . ALA B 1 205 ? -5.797 12.773 17.156 1 98.88 205 ALA B N 1
ATOM 4027 C CA . ALA B 1 205 ? -7.164 12.82 16.641 1 98.88 205 ALA B CA 1
ATOM 4028 C C . ALA B 1 205 ? -8.086 11.93 17.469 1 98.88 205 ALA B C 1
ATOM 4030 O O . ALA B 1 205 ? -9.141 12.383 17.938 1 98.88 205 ALA B O 1
ATOM 4031 N N . ILE B 1 206 ? -7.676 10.719 17.781 1 98.81 206 ILE B N 1
ATOM 4032 C CA . ILE B 1 206 ? -8.508 9.75 18.484 1 98.81 206 ILE B CA 1
ATOM 4033 C C . ILE B 1 206 ? -8.672 10.18 19.938 1 98.81 206 ILE B C 1
ATOM 4035 O O . ILE B 1 206 ? -9.75 10.039 20.516 1 98.81 206 ILE B O 1
ATOM 4039 N N . LYS B 1 207 ? -7.664 10.75 20.531 1 98.44 207 LYS B N 1
ATOM 4040 C CA . LYS B 1 207 ? -7.758 11.203 21.922 1 98.44 207 LYS B CA 1
ATOM 4041 C C . LYS B 1 207 ? -8.781 12.328 22.062 1 98.44 207 LYS B C 1
ATOM 4043 O O . LYS B 1 207 ? -9.359 12.516 23.125 1 98.44 207 LYS B O 1
ATOM 4048 N N . SER B 1 208 ? -9.008 13.016 21 1 98.31 208 SER B N 1
ATOM 4049 C CA . SER B 1 208 ? -9.859 14.203 21.047 1 98.31 208 SER B CA 1
ATOM 4050 C C . SER B 1 208 ? -11.336 13.836 20.922 1 98.31 208 SER B C 1
ATOM 4052 O O . SER B 1 208 ? -12.211 14.641 21.234 1 98.31 208 SER B O 1
ATOM 4054 N N . ILE B 1 209 ? -11.656 12.648 20.516 1 98.25 209 ILE B N 1
ATOM 4055 C CA . ILE B 1 209 ? -12.992 12.352 20 1 98.25 209 ILE B CA 1
ATOM 4056 C C . ILE B 1 209 ? -13.984 12.297 21.172 1 98.25 209 ILE B C 1
ATOM 4058 O O . ILE B 1 209 ? -15.18 12.531 20.969 1 98.25 209 ILE B O 1
ATOM 4062 N N . ASP B 1 210 ? -13.539 12.016 22.391 1 96.5 210 ASP B N 1
ATOM 4063 C CA . ASP B 1 210 ? -14.445 11.906 23.531 1 96.5 210 ASP B CA 1
ATOM 4064 C C . ASP B 1 210 ? -14.195 13.016 24.547 1 96.5 210 ASP B C 1
ATOM 4066 O O . ASP B 1 210 ? -14.75 13 25.641 1 96.5 210 ASP B O 1
ATOM 4070 N N . ASP B 1 211 ? -13.312 13.938 24.266 1 97.38 211 ASP B N 1
ATOM 4071 C CA . ASP B 1 211 ? -12.945 15.016 25.188 1 97.38 211 ASP B CA 1
ATOM 4072 C C . ASP B 1 211 ? -13.883 16.203 25.031 1 97.38 211 ASP B C 1
ATOM 4074 O O . ASP B 1 211 ? -13.938 16.828 23.969 1 97.38 211 ASP B O 1
ATOM 4078 N N . PRO B 1 212 ? -14.609 16.594 26.047 1 97.19 212 PRO B N 1
ATOM 4079 C CA . PRO B 1 212 ? -15.523 17.719 25.938 1 97.19 212 PRO B CA 1
ATOM 4080 C C . PRO B 1 212 ? -14.805 19.031 25.609 1 97.19 212 PRO B C 1
ATOM 4082 O O . PRO B 1 212 ? -15.398 19.953 25.031 1 97.19 212 PRO B O 1
ATOM 4085 N N . ARG B 1 213 ? -13.562 19.156 25.875 1 97.81 213 ARG B N 1
ATOM 4086 C CA . ARG B 1 213 ? -12.797 20.375 25.656 1 97.81 213 ARG B CA 1
ATOM 4087 C C . ARG B 1 213 ? -12.555 20.609 24.172 1 97.81 213 ARG B C 1
ATOM 4089 O O . ARG B 1 213 ? -12.188 21.703 23.75 1 97.81 213 ARG B O 1
ATOM 4096 N N . THR B 1 214 ? -12.773 19.531 23.391 1 98.38 214 THR B N 1
ATOM 4097 C CA . THR B 1 214 ? -12.484 19.641 21.953 1 98.38 214 THR B CA 1
ATOM 4098 C C . THR B 1 214 ? -13.766 19.719 21.141 1 98.38 214 THR B C 1
ATOM 4100 O O . THR B 1 214 ? -13.727 19.875 19.922 1 98.38 214 THR B O 1
ATOM 4103 N N . LEU B 1 215 ? -14.922 19.719 21.812 1 98.25 215 LEU B N 1
ATOM 4104 C CA . LEU B 1 215 ? -16.203 19.797 21.141 1 98.25 215 LEU B CA 1
ATOM 4105 C C . LEU B 1 215 ? -16.359 21.141 20.422 1 98.25 215 LEU B C 1
ATOM 4107 O O . LEU B 1 215 ? -16.234 22.188 21.047 1 98.25 215 LEU B O 1
ATOM 4111 N N . ASN B 1 216 ? -16.578 21.062 19.141 1 98.38 216 ASN B N 1
ATOM 4112 C CA . ASN B 1 216 ? -16.797 22.203 18.281 1 98.38 216 ASN B CA 1
ATOM 4113 C C . ASN B 1 216 ? -15.609 23.156 18.297 1 98.38 216 ASN B C 1
ATOM 4115 O O . ASN B 1 216 ? -15.781 24.375 18.266 1 98.38 216 ASN B O 1
ATOM 4119 N N . LYS B 1 217 ? -14.414 22.594 18.375 1 98.31 217 LYS B N 1
ATOM 4120 C CA . LYS B 1 217 ? -13.156 23.344 18.375 1 98.31 217 LYS B CA 1
ATOM 4121 C C . LYS B 1 217 ? -12.211 22.828 17.281 1 98.31 217 LYS B C 1
ATOM 4123 O O . LYS B 1 217 ? -12.453 21.766 16.703 1 98.31 217 LYS B O 1
ATOM 4128 N N . THR B 1 218 ? -11.266 23.656 16.969 1 98.69 218 THR B N 1
ATOM 4129 C CA . THR B 1 218 ? -10.102 23.219 16.219 1 98.69 218 THR B CA 1
ATOM 4130 C C . THR B 1 218 ? -8.969 22.812 17.156 1 98.69 218 THR B C 1
ATOM 4132 O O . THR B 1 218 ? -8.578 23.594 18.031 1 98.69 218 THR B O 1
ATOM 4135 N N . ILE B 1 219 ? -8.531 21.609 17.016 1 98.62 219 ILE B N 1
ATOM 4136 C CA . ILE B 1 219 ? -7.348 21.219 17.766 1 98.62 219 ILE B CA 1
ATOM 4137 C C . ILE B 1 219 ? -6.105 21.375 16.891 1 98.62 219 ILE B C 1
ATOM 4139 O O . ILE B 1 219 ? -6.137 21.078 15.703 1 98.62 219 ILE B O 1
ATOM 4143 N N . TYR B 1 220 ? -5.105 21.969 17.453 1 98.69 220 TYR B N 1
ATOM 4144 C CA . TYR B 1 220 ? -3.818 22.172 16.797 1 98.69 220 TYR B CA 1
ATOM 4145 C C . TYR B 1 220 ? -2.771 21.219 17.359 1 98.69 220 TYR B C 1
ATOM 4147 O O . TYR B 1 220 ? -2.559 21.156 18.562 1 98.69 220 TYR B O 1
ATOM 4155 N N . ILE B 1 221 ? -2.176 20.406 16.531 1 98.75 221 ILE B N 1
ATOM 4156 C CA . ILE B 1 221 ? -1.093 19.531 16.938 1 98.75 221 ILE B CA 1
ATOM 4157 C C . ILE B 1 221 ? 0.25 20.219 16.75 1 98.75 221 ILE B C 1
ATOM 4159 O O . ILE B 1 221 ? 0.795 20.234 15.641 1 98.75 221 ILE B O 1
ATOM 4163 N N . ARG B 1 222 ? 0.732 20.766 17.812 1 98.25 222 ARG B N 1
ATOM 4164 C CA . ARG B 1 222 ? 1.936 21.594 17.797 1 98.25 222 ARG B CA 1
ATOM 4165 C C . ARG B 1 222 ? 2.971 21.078 18.781 1 98.25 222 ARG B C 1
ATOM 4167 O O . ARG B 1 222 ? 3.229 21.719 19.812 1 98.25 222 ARG B O 1
ATOM 4174 N N . PRO B 1 223 ? 3.576 19.906 18.438 1 98.06 223 PRO B N 1
ATOM 4175 C CA . PRO B 1 223 ? 4.629 19.422 19.344 1 98.06 223 PRO B CA 1
ATOM 4176 C C . PRO B 1 223 ? 5.809 20.391 19.438 1 98.06 223 PRO B C 1
ATOM 4178 O O . PRO B 1 223 ? 6.484 20.641 18.422 1 98.06 223 PRO B O 1
ATOM 4181 N N . GLN B 1 224 ? 6.098 20.844 20.609 1 96.31 224 GLN B N 1
ATOM 4182 C CA . GLN B 1 224 ? 7.047 21.938 20.797 1 96.31 224 GLN B CA 1
ATOM 4183 C C . GLN B 1 224 ? 8.438 21.547 20.312 1 96.31 224 GLN B C 1
ATOM 4185 O O . GLN B 1 224 ? 9.156 22.359 19.719 1 96.31 224 GLN B O 1
ATOM 4190 N N . ASP B 1 225 ? 8.828 20.297 20.516 1 97.38 225 ASP B N 1
ATOM 4191 C CA . ASP B 1 225 ? 10.148 19.828 20.109 1 97.38 225 ASP B CA 1
ATOM 4192 C C . ASP B 1 225 ? 10.25 19.719 18.594 1 97.38 225 ASP B C 1
ATOM 4194 O O . ASP B 1 225 ? 11.344 19.562 18.047 1 97.38 225 ASP B O 1
ATOM 4198 N N . ASN B 1 226 ? 9.109 19.828 17.891 1 98.56 226 ASN B N 1
ATOM 4199 C CA . ASN B 1 226 ? 9.062 19.656 16.453 1 98.56 226 ASN B CA 1
ATOM 4200 C C . ASN B 1 226 ? 8.789 20.984 15.742 1 98.56 226 ASN B C 1
ATOM 4202 O O . ASN B 1 226 ? 8.43 21 14.562 1 98.56 226 ASN B O 1
ATOM 4206 N N . CYS B 1 227 ? 8.727 22.078 16.531 1 98.44 227 CYS B N 1
ATOM 4207 C CA . CYS B 1 227 ? 8.727 23.406 15.922 1 98.44 227 CYS B CA 1
ATOM 4208 C C . CYS B 1 227 ? 10.133 23.797 15.469 1 98.44 227 CYS B C 1
ATOM 4210 O O . CYS B 1 227 ? 10.953 24.234 16.281 1 98.44 227 CYS B O 1
ATOM 4212 N N . LEU B 1 228 ? 10.398 23.656 14.172 1 98.75 228 LEU B N 1
ATOM 4213 C CA . LEU B 1 228 ? 11.75 23.781 13.641 1 98.75 228 LEU B CA 1
ATOM 4214 C C . LEU B 1 228 ? 11.773 24.688 12.414 1 98.75 228 LEU B C 1
ATOM 4216 O O . LEU B 1 228 ? 10.812 24.719 11.648 1 98.75 228 LEU B O 1
ATOM 4220 N N . THR B 1 229 ? 12.859 25.422 12.305 1 98.69 229 THR B N 1
ATOM 4221 C CA . THR B 1 229 ? 13.141 26.062 11.016 1 98.69 229 THR B CA 1
ATOM 4222 C C . THR B 1 229 ? 13.734 25.047 10.039 1 98.69 229 THR B C 1
ATOM 4224 O O . THR B 1 229 ? 14.188 23.984 10.445 1 98.69 229 THR B O 1
ATOM 4227 N N . GLN B 1 230 ? 13.633 25.422 8.75 1 98.81 230 GLN B N 1
ATOM 4228 C CA . GLN B 1 230 ? 14.281 24.562 7.77 1 98.81 230 GLN B CA 1
ATOM 4229 C C . GLN B 1 230 ? 15.766 24.391 8.086 1 98.81 230 GLN B C 1
ATOM 4231 O O . GLN B 1 230 ? 16.312 23.297 7.953 1 98.81 230 GLN B O 1
ATOM 4236 N N . ASN B 1 231 ? 16.438 25.453 8.5 1 98.75 231 ASN B N 1
ATOM 4237 C CA . ASN B 1 231 ? 17.859 25.406 8.859 1 98.75 231 ASN B CA 1
ATOM 4238 C C . ASN B 1 231 ? 18.109 24.438 10.008 1 98.75 231 ASN B C 1
ATOM 4240 O O . ASN B 1 231 ? 19.094 23.703 9.992 1 98.75 231 ASN B O 1
ATOM 4244 N N . GLU B 1 232 ? 17.266 24.516 11.016 1 98.75 232 GLU B N 1
ATOM 4245 C CA . GLU B 1 232 ? 17.406 23.594 12.133 1 98.75 232 GLU B CA 1
ATOM 4246 C C . GLU B 1 232 ? 17.25 22.141 11.68 1 98.75 232 GLU B C 1
ATOM 4248 O O . GLU B 1 232 ? 17.969 21.25 12.125 1 98.75 232 GLU B O 1
ATOM 4253 N N . LEU B 1 233 ? 16.312 21.859 10.805 1 98.75 233 LEU B N 1
ATOM 4254 C CA . LEU B 1 233 ? 16.078 20.531 10.273 1 98.75 233 LEU B CA 1
ATOM 4255 C C . LEU B 1 233 ? 17.297 20.047 9.484 1 98.75 233 LEU B C 1
ATOM 4257 O O . LEU B 1 233 ? 17.75 18.906 9.656 1 98.75 233 LEU B O 1
ATOM 4261 N N . ILE B 1 234 ? 17.812 20.922 8.617 1 98.69 234 ILE B N 1
ATOM 4262 C CA . ILE B 1 234 ? 19 20.609 7.84 1 98.69 234 ILE B CA 1
ATOM 4263 C C . ILE B 1 234 ? 20.172 20.297 8.781 1 98.69 234 ILE B C 1
ATOM 4265 O O . ILE B 1 234 ? 20.891 19.328 8.586 1 98.69 234 ILE B O 1
ATOM 4269 N N . SER B 1 235 ? 20.328 21.109 9.797 1 98.5 235 SER B N 1
ATOM 4270 C CA . SER B 1 235 ? 21.391 20.922 10.773 1 98.5 235 SER B CA 1
ATOM 4271 C C . SER B 1 235 ? 21.266 19.562 11.469 1 98.5 235 SER B C 1
ATOM 4273 O O . SER B 1 235 ? 22.266 18.875 11.695 1 98.5 235 SER B O 1
ATOM 4275 N N . LYS B 1 236 ? 20.062 19.219 11.867 1 98.31 236 LYS B N 1
ATOM 4276 C CA . LYS B 1 236 ? 19.844 17.922 12.477 1 98.31 236 LYS B CA 1
ATOM 4277 C C . LYS B 1 236 ? 20.297 16.797 11.562 1 98.31 236 LYS B C 1
ATOM 4279 O O . LYS B 1 236 ? 20.938 15.844 12.008 1 98.31 236 LYS B O 1
ATOM 4284 N N . TRP B 1 237 ? 19.984 16.875 10.281 1 98.5 237 TRP B N 1
ATOM 4285 C CA . TRP B 1 237 ? 20.344 15.852 9.312 1 98.5 237 TRP B CA 1
ATOM 4286 C C . TRP B 1 237 ? 21.859 15.781 9.141 1 98.5 237 TRP B C 1
ATOM 4288 O O . TRP B 1 237 ? 22.453 14.695 9.141 1 98.5 237 TRP B O 1
ATOM 4298 N N . GLU B 1 238 ? 22.469 16.938 9.031 1 98.38 238 GLU B N 1
ATOM 4299 C CA . GLU B 1 238 ? 23.922 17 8.883 1 98.38 238 GLU B CA 1
ATOM 4300 C C . GLU B 1 238 ? 24.625 16.406 10.094 1 98.38 238 GLU B C 1
ATOM 4302 O O . GLU B 1 238 ? 25.625 15.688 9.945 1 98.38 238 GLU B O 1
ATOM 4307 N N . THR B 1 239 ? 24.156 16.703 11.234 1 97.88 239 THR B N 1
ATOM 4308 C CA . THR B 1 239 ? 24.719 16.141 12.461 1 97.88 239 THR B CA 1
ATOM 4309 C C . THR B 1 239 ? 24.578 14.625 12.477 1 97.88 239 THR B C 1
ATOM 4311 O O . THR B 1 239 ? 25.547 13.914 12.773 1 97.88 239 THR B O 1
ATOM 4314 N N . LEU B 1 240 ? 23.422 14.164 12.125 1 97.12 240 LEU B N 1
ATOM 4315 C CA . LEU B 1 240 ? 23.125 12.734 12.141 1 97.12 240 LEU B CA 1
ATOM 4316 C C . LEU B 1 240 ? 24 11.984 11.148 1 97.12 240 LEU B C 1
ATOM 4318 O O . LEU B 1 240 ? 24.438 10.859 11.422 1 97.12 240 LEU B O 1
ATOM 4322 N N . THR B 1 241 ? 24.312 12.539 10.023 1 96.94 241 THR B N 1
ATOM 4323 C CA . THR B 1 241 ? 25 11.836 8.945 1 96.94 241 THR B CA 1
ATOM 4324 C C . THR B 1 241 ? 26.484 12.141 8.969 1 96.94 241 THR B C 1
ATOM 4326 O O . THR B 1 241 ? 27.281 11.453 8.32 1 96.94 241 THR B O 1
ATOM 4329 N N . GLY B 1 242 ? 26.828 13.195 9.578 1 97.19 242 GLY B N 1
ATOM 4330 C CA . GLY B 1 242 ? 28.219 13.648 9.57 1 97.19 242 GLY B CA 1
ATOM 4331 C C . GLY B 1 242 ? 28.625 14.289 8.258 1 97.19 242 GLY B C 1
ATOM 4332 O O . GLY B 1 242 ? 29.812 14.453 7.98 1 97.19 242 GLY B O 1
ATOM 4333 N N . LYS B 1 243 ? 27.641 14.602 7.457 1 96.44 243 LYS B N 1
ATOM 4334 C CA . LYS B 1 243 ? 27.891 15.188 6.145 1 96.44 243 LYS B CA 1
ATOM 4335 C C . LYS B 1 243 ? 27.266 16.578 6.035 1 96.44 243 LYS B C 1
ATOM 4337 O O . LYS B 1 243 ? 26.172 16.828 6.551 1 96.44 243 LYS B O 1
ATOM 4342 N N . SER B 1 244 ? 27.969 17.469 5.395 1 97.5 244 SER B N 1
ATOM 4343 C CA . SER B 1 244 ? 27.453 18.812 5.145 1 97.5 244 SER B CA 1
ATOM 4344 C C . SER B 1 244 ? 26.859 18.922 3.748 1 97.5 244 SER B C 1
ATOM 4346 O O . SER B 1 244 ? 27.422 18.391 2.783 1 97.5 244 SER B O 1
ATOM 4348 N N . LEU B 1 245 ? 25.766 19.578 3.688 1 98.31 245 LEU B N 1
ATOM 4349 C CA . LEU B 1 245 ? 25.094 19.797 2.406 1 98.31 245 LEU B CA 1
ATOM 4350 C C . LEU B 1 245 ? 25.391 21.203 1.882 1 98.31 245 LEU B C 1
ATOM 4352 O O . LEU B 1 245 ? 25.453 22.156 2.656 1 98.31 245 LEU B O 1
ATOM 4356 N N . GLU B 1 246 ? 25.578 21.281 0.592 1 98.56 246 GLU B N 1
ATOM 4357 C CA . GLU B 1 246 ? 25.656 22.609 -0.032 1 98.56 246 GLU B CA 1
ATOM 4358 C C . GLU B 1 246 ? 24.281 23.266 -0.081 1 98.56 246 GLU B C 1
ATOM 4360 O O . GLU B 1 246 ? 23.344 22.734 -0.68 1 98.56 246 GLU B O 1
ATOM 4365 N N . LYS B 1 247 ? 24.234 24.422 0.554 1 98.38 247 LYS B N 1
ATOM 4366 C CA . LYS B 1 247 ? 22.953 25.125 0.634 1 98.38 247 LYS B CA 1
ATOM 4367 C C . LYS B 1 247 ? 22.844 26.203 -0.442 1 98.38 247 LYS B C 1
ATOM 4369 O O . LYS B 1 247 ? 23.828 26.906 -0.727 1 98.38 247 LYS B O 1
ATOM 4374 N N . PHE B 1 248 ? 21.719 26.266 -1.121 1 98.19 248 PHE B N 1
ATOM 4375 C CA . PHE B 1 248 ? 21.406 27.391 -1.973 1 98.19 248 PHE B CA 1
ATOM 4376 C C . PHE B 1 248 ? 20.031 27.969 -1.622 1 98.19 248 PHE B C 1
ATOM 4378 O O . PHE B 1 248 ? 19.078 27.203 -1.407 1 98.19 248 PHE B O 1
ATOM 4385 N N . HIS B 1 249 ? 19.953 29.234 -1.581 1 98.38 249 HIS B N 1
ATOM 4386 C CA . HIS B 1 249 ? 18.734 29.922 -1.13 1 98.38 249 HIS B CA 1
ATOM 4387 C C . HIS B 1 249 ? 17.812 30.234 -2.301 1 98.38 249 HIS B C 1
ATOM 4389 O O . HIS B 1 249 ? 18.281 30.578 -3.387 1 98.38 249 HIS B O 1
ATOM 4395 N N . ILE B 1 250 ? 16.547 30.109 -2.062 1 98.31 250 ILE B N 1
ATOM 4396 C CA . ILE B 1 250 ? 15.523 30.391 -3.064 1 98.31 250 ILE B CA 1
ATOM 4397 C C . ILE B 1 250 ? 14.68 31.578 -2.623 1 98.31 250 ILE B C 1
ATOM 4399 O O . ILE B 1 250 ? 13.828 31.453 -1.74 1 98.31 250 ILE B O 1
ATOM 4403 N N . PRO B 1 251 ? 14.828 32.688 -3.223 1 98.25 251 PRO B N 1
ATOM 4404 C CA . PRO B 1 251 ? 13.992 33.844 -2.881 1 98.25 251 PRO B CA 1
ATOM 4405 C C . PRO B 1 251 ? 12.516 33.625 -3.184 1 98.25 251 PRO B C 1
ATOM 4407 O O . PRO B 1 251 ? 12.18 32.938 -4.168 1 98.25 251 PRO B O 1
ATOM 4410 N N . GLY B 1 252 ? 11.672 34.219 -2.377 1 97.94 252 GLY B N 1
ATOM 4411 C CA . GLY B 1 252 ? 10.234 34 -2.486 1 97.94 252 GLY B CA 1
ATOM 4412 C C . GLY B 1 252 ? 9.695 34.312 -3.869 1 97.94 252 GLY B C 1
ATOM 4413 O O . GLY B 1 252 ? 8.844 33.594 -4.387 1 97.94 252 GLY B O 1
ATOM 4414 N N . ASP B 1 253 ? 10.203 35.406 -4.453 1 97.19 253 ASP B N 1
ATOM 4415 C CA . ASP B 1 253 ? 9.734 35.812 -5.773 1 97.19 253 ASP B CA 1
ATOM 4416 C C . ASP B 1 253 ? 10.133 34.781 -6.832 1 97.19 253 ASP B C 1
ATOM 4418 O O . ASP B 1 253 ? 9.352 34.469 -7.73 1 97.19 253 ASP B O 1
ATOM 4422 N N . GLU B 1 254 ? 11.312 34.312 -6.711 1 96.94 254 GLU B N 1
ATOM 4423 C CA . GLU B 1 254 ? 11.766 33.281 -7.633 1 96.94 254 GLU B CA 1
ATOM 4424 C C . GLU B 1 254 ? 10.969 31.984 -7.453 1 96.94 254 GLU B C 1
ATOM 4426 O O . GLU B 1 254 ? 10.617 31.312 -8.438 1 96.94 254 GLU B O 1
ATOM 4431 N N . PHE B 1 255 ? 10.789 31.656 -6.215 1 97.25 255 PHE B N 1
ATOM 4432 C CA . PHE B 1 255 ? 10.008 30.453 -5.918 1 97.25 255 PHE B CA 1
ATOM 4433 C C . PHE B 1 255 ? 8.625 30.547 -6.555 1 97.25 255 PHE B C 1
ATOM 4435 O O . PHE B 1 255 ? 8.203 29.625 -7.254 1 97.25 255 PHE B O 1
ATOM 4442 N N . LEU B 1 256 ? 7.887 31.641 -6.391 1 97.06 256 LEU B N 1
ATOM 4443 C CA . LEU B 1 256 ? 6.551 31.828 -6.945 1 97.06 256 LEU B CA 1
ATOM 4444 C C . LEU B 1 256 ? 6.594 31.875 -8.469 1 97.06 256 LEU B C 1
ATOM 4446 O O . LEU B 1 256 ? 5.676 31.391 -9.133 1 97.06 256 LEU B O 1
ATOM 4450 N N . ALA B 1 257 ? 7.656 32.406 -9.016 1 95.56 257 ALA B N 1
ATOM 4451 C CA . ALA B 1 257 ? 7.801 32.5 -10.469 1 95.56 257 ALA B CA 1
ATOM 4452 C C . ALA B 1 257 ? 7.938 31.109 -11.094 1 95.56 257 ALA B C 1
ATOM 4454 O O . ALA B 1 257 ? 7.613 30.906 -12.273 1 95.56 257 ALA B O 1
ATOM 4455 N N . SER B 1 258 ? 8.391 30.203 -10.305 1 92.75 258 SER B N 1
ATOM 4456 C CA . SER B 1 258 ? 8.609 28.844 -10.82 1 92.75 258 SER B CA 1
ATOM 4457 C C . SER B 1 258 ? 7.289 28.141 -11.094 1 92.75 258 SER B C 1
ATOM 4459 O O . SER B 1 258 ? 7.266 27.109 -11.758 1 92.75 258 SER B O 1
ATOM 4461 N N . MET B 1 259 ? 6.254 28.703 -10.594 1 92.88 259 MET B N 1
ATOM 4462 C CA . MET B 1 259 ? 4.918 28.125 -10.758 1 92.88 259 MET B CA 1
ATOM 4463 C C . MET B 1 259 ? 4.516 28.109 -12.227 1 92.88 259 MET B C 1
ATOM 4465 O O . MET B 1 259 ? 3.787 27.203 -12.656 1 92.88 259 MET B O 1
ATOM 4469 N N . LYS B 1 260 ? 5.242 28.953 -12.906 1 88.81 260 LYS B N 1
ATOM 4470 C CA . LYS B 1 260 ? 4.848 29.141 -14.297 1 88.81 260 LYS B CA 1
ATOM 4471 C C . LYS B 1 260 ? 5.086 27.859 -15.109 1 88.81 260 LYS B C 1
ATOM 4473 O O . LYS B 1 260 ? 6.125 27.219 -14.969 1 88.81 260 LYS B O 1
ATOM 4478 N N . ASP B 1 261 ? 4.141 27.234 -15.82 1 90.44 261 ASP B N 1
ATOM 4479 C CA . ASP B 1 261 ? 4.195 26.141 -16.781 1 90.44 261 ASP B CA 1
ATOM 4480 C C . ASP B 1 261 ? 4.164 24.781 -16.094 1 90.44 261 ASP B C 1
ATOM 4482 O O . ASP B 1 261 ? 4.449 23.75 -16.703 1 90.44 261 ASP B O 1
ATOM 4486 N N . LEU B 1 262 ? 4.062 24.875 -14.766 1 93.94 262 LEU B N 1
ATOM 4487 C CA . LEU B 1 262 ? 3.9 23.609 -14.062 1 93.94 262 LEU B CA 1
ATOM 4488 C C . LEU B 1 262 ? 2.471 23.094 -14.188 1 93.94 262 LEU B C 1
ATOM 4490 O O . LEU B 1 262 ? 1.566 23.844 -14.562 1 93.94 262 LEU B O 1
ATOM 4494 N N . ASP B 1 263 ? 2.311 21.75 -14 1 94.5 263 ASP B N 1
ATOM 4495 C CA . ASP B 1 263 ? 0.965 21.188 -13.984 1 94.5 263 ASP B CA 1
ATOM 4496 C C . ASP B 1 263 ? 0.178 21.688 -12.773 1 94.5 263 ASP B C 1
ATOM 4498 O O . ASP B 1 263 ? 0.747 22.281 -11.859 1 94.5 263 ASP B O 1
ATOM 4502 N N . PHE B 1 264 ? -1.104 21.578 -12.711 1 95.69 264 PHE B N 1
ATOM 4503 C CA . PHE B 1 264 ? -2.018 22.109 -11.711 1 95.69 264 PHE B CA 1
ATOM 4504 C C . PHE B 1 264 ? -1.616 21.656 -10.312 1 95.69 264 PHE B C 1
ATOM 4506 O O . PHE B 1 264 ? -1.538 22.469 -9.383 1 95.69 264 PHE B O 1
ATOM 4513 N N . ALA B 1 265 ? -1.376 20.328 -10.102 1 94 265 ALA B N 1
ATOM 4514 C CA . ALA B 1 265 ? -1.013 19.781 -8.789 1 94 265 ALA B CA 1
ATOM 4515 C C . ALA B 1 265 ? 0.253 20.453 -8.258 1 94 265 ALA B C 1
ATOM 4517 O O . ALA B 1 265 ? 0.332 20.781 -7.07 1 94 265 ALA B O 1
ATOM 4518 N N . SER B 1 266 ? 1.208 20.641 -9.109 1 94.88 266 SER B N 1
ATOM 4519 C CA . SER B 1 266 ? 2.457 21.297 -8.711 1 94.88 266 SER B CA 1
ATOM 4520 C C . SER B 1 266 ? 2.227 22.75 -8.336 1 94.88 266 SER B C 1
ATOM 4522 O O . SER B 1 266 ? 2.844 23.266 -7.398 1 94.88 266 SER B O 1
ATOM 4524 N N . GLN B 1 267 ? 1.379 23.391 -9.094 1 96.25 267 GLN B N 1
ATOM 4525 C CA . GLN B 1 267 ? 1.064 24.781 -8.781 1 96.25 267 GLN B CA 1
ATOM 4526 C C . GLN B 1 267 ? 0.43 24.906 -7.395 1 96.25 267 GLN B C 1
ATOM 4528 O O . GLN B 1 267 ? 0.78 25.797 -6.621 1 96.25 267 GLN B O 1
ATOM 4533 N N . VAL B 1 268 ? -0.482 24 -7.121 1 95.75 268 VAL B N 1
ATOM 4534 C CA . VAL B 1 268 ? -1.119 23.969 -5.809 1 95.75 268 VAL B CA 1
ATOM 4535 C C . VAL B 1 268 ? -0.062 23.766 -4.723 1 95.75 268 VAL B C 1
ATOM 4537 O O . VAL B 1 268 ? -0.064 24.469 -3.707 1 95.75 268 VAL B O 1
ATOM 4540 N N . GLY B 1 269 ? 0.868 22.859 -4.996 1 95.31 269 GLY B N 1
ATOM 4541 C CA . GLY B 1 269 ? 1.951 22.609 -4.062 1 95.31 269 GLY B CA 1
ATOM 4542 C C . GLY B 1 269 ? 2.805 23.828 -3.789 1 95.31 269 GLY B C 1
ATOM 4543 O O . GLY B 1 269 ? 3.145 24.125 -2.639 1 95.31 269 GLY B O 1
ATOM 4544 N N . ILE B 1 270 ? 3.123 24.547 -4.84 1 96.75 270 ILE B N 1
ATOM 4545 C CA . ILE B 1 270 ? 3.943 25.75 -4.711 1 96.75 270 ILE B CA 1
ATOM 4546 C C . ILE B 1 270 ? 3.248 26.75 -3.797 1 96.75 270 ILE B C 1
ATOM 4548 O O . ILE B 1 270 ? 3.881 27.344 -2.92 1 96.75 270 ILE B O 1
ATOM 4552 N N . GLY B 1 271 ? 1.993 26.953 -4.004 1 96.5 271 GLY B N 1
ATOM 4553 C CA . GLY B 1 271 ? 1.247 27.844 -3.139 1 96.5 271 GLY B CA 1
ATOM 4554 C C . GLY B 1 271 ? 1.309 27.453 -1.675 1 96.5 271 GLY B C 1
ATOM 4555 O O . GLY B 1 271 ? 1.559 28.297 -0.809 1 96.5 271 GLY B O 1
ATOM 4556 N N . HIS B 1 272 ? 1.075 26.203 -1.351 1 97.12 272 HIS B N 1
ATOM 4557 C CA . HIS B 1 272 ? 1.114 25.703 0.024 1 97.12 272 HIS B CA 1
ATOM 4558 C C . HIS B 1 272 ? 2.502 25.891 0.631 1 97.12 272 HIS B C 1
ATOM 4560 O O . HIS B 1 272 ? 2.635 26.359 1.762 1 97.12 272 HIS B O 1
ATOM 4566 N N . TYR B 1 273 ? 3.51 25.516 -0.164 1 97.75 273 TYR B N 1
ATOM 4567 C CA . TYR B 1 273 ? 4.883 25.656 0.313 1 97.75 273 TYR B CA 1
ATOM 4568 C C . TYR B 1 273 ? 5.199 27.109 0.636 1 97.75 273 TYR B C 1
ATOM 4570 O O . TYR B 1 273 ? 5.875 27.406 1.626 1 97.75 273 TYR B O 1
ATOM 4578 N N . TYR B 1 274 ? 4.762 27.984 -0.229 1 98.06 274 TYR B N 1
ATOM 4579 C CA . TYR B 1 274 ? 5.02 29.406 0.001 1 98.06 274 TYR B CA 1
ATOM 4580 C C . TYR B 1 274 ? 4.449 29.859 1.341 1 98.06 274 TYR B C 1
ATOM 4582 O O . TYR B 1 274 ? 5.137 30.516 2.129 1 98.06 274 TYR B O 1
ATOM 4590 N N . HIS B 1 275 ? 3.209 29.484 1.604 1 98.19 275 HIS B N 1
ATOM 4591 C CA . HIS B 1 275 ? 2.561 29.891 2.848 1 98.19 275 HIS B CA 1
ATOM 4592 C C . HIS B 1 275 ? 3.262 29.281 4.055 1 98.19 275 HIS B C 1
ATOM 4594 O O . HIS B 1 275 ? 3.357 29.906 5.109 1 98.19 275 HIS B O 1
ATOM 4600 N N . ILE B 1 276 ? 3.803 28.078 3.926 1 98.5 276 ILE B N 1
ATOM 4601 C CA . ILE B 1 276 ? 4.434 27.375 5.035 1 98.5 276 ILE B CA 1
ATOM 4602 C C . ILE B 1 276 ? 5.828 27.953 5.285 1 98.5 276 ILE B C 1
ATOM 4604 O O . ILE B 1 276 ? 6.141 28.359 6.406 1 98.5 276 ILE B O 1
ATOM 4608 N N . PHE B 1 277 ? 6.594 28.109 4.25 1 98.56 277 PHE B N 1
ATOM 4609 C CA . PHE B 1 277 ? 8.023 28.266 4.461 1 98.56 277 PHE B CA 1
ATOM 4610 C C . PHE B 1 277 ? 8.445 29.719 4.281 1 98.56 277 PHE B C 1
ATOM 4612 O O . PHE B 1 277 ? 9.547 30.109 4.656 1 98.56 277 PHE B O 1
ATOM 4619 N N . TYR B 1 278 ? 7.641 30.578 3.654 1 98.25 278 TYR B N 1
ATOM 4620 C CA . TYR B 1 278 ? 7.961 31.984 3.525 1 98.25 278 TYR B CA 1
ATOM 4621 C C . TYR B 1 278 ? 7.098 32.812 4.461 1 98.25 278 TYR B C 1
ATOM 4623 O O . TYR B 1 278 ? 7.602 33.719 5.152 1 98.25 278 TYR B O 1
ATOM 4631 N N . GLU B 1 279 ? 5.809 32.469 4.562 1 97.06 279 GLU B N 1
ATOM 4632 C CA . GLU B 1 279 ? 4.883 33.25 5.387 1 97.06 279 GLU B CA 1
ATOM 4633 C C . GLU B 1 279 ? 4.855 32.719 6.82 1 97.06 279 GLU B C 1
ATOM 4635 O O . GLU B 1 279 ? 4.551 33.469 7.754 1 97.06 279 GLU B O 1
ATOM 4640 N N . GLY B 1 280 ? 5.145 31.406 7.02 1 97.94 280 GLY B N 1
ATOM 4641 C CA . GLY B 1 280 ? 5.129 30.797 8.344 1 97.94 280 GLY B CA 1
ATOM 4642 C C . GLY B 1 280 ? 3.73 30.594 8.891 1 97.94 280 GLY B C 1
ATOM 4643 O O . GLY B 1 280 ? 3.494 30.766 10.086 1 97.94 280 GLY B O 1
ATOM 4644 N N . CYS B 1 281 ? 2.781 30.188 8.039 1 97.31 281 CYS B N 1
ATOM 4645 C CA . CYS B 1 281 ? 1.357 30.188 8.359 1 97.31 281 CYS B CA 1
ATOM 4646 C C . CYS B 1 281 ? 1.044 29.156 9.445 1 97.31 281 CYS B C 1
ATOM 4648 O O . CYS B 1 281 ? -0.04 29.188 10.031 1 97.31 281 CYS B O 1
ATOM 4650 N N . LEU B 1 282 ? 1.955 28.266 9.789 1 97.81 282 LEU B N 1
ATOM 4651 C CA . LEU B 1 282 ? 1.693 27.219 10.781 1 97.81 282 LEU B CA 1
ATOM 4652 C C . LEU B 1 282 ? 1.994 27.719 12.188 1 97.81 282 LEU B C 1
ATOM 4654 O O . LEU B 1 282 ? 1.51 27.156 13.164 1 97.81 282 LEU B O 1
ATOM 4658 N N . ALA B 1 283 ? 2.801 28.719 12.273 1 96.69 283 ALA B N 1
ATOM 4659 C CA . ALA B 1 283 ? 3.301 29.094 13.594 1 96.69 283 ALA B CA 1
ATOM 4660 C C . ALA B 1 283 ? 3.094 30.594 13.844 1 96.69 283 ALA B C 1
ATOM 4662 O O . ALA B 1 283 ? 3.377 31.078 14.938 1 96.69 283 ALA B O 1
ATOM 4663 N N . ASN B 1 284 ? 2.529 31.375 12.945 1 96 284 ASN B N 1
ATOM 4664 C CA . ASN B 1 284 ? 2.52 32.812 13.047 1 96 284 ASN B CA 1
ATOM 4665 C C . ASN B 1 284 ? 1.228 33.344 13.68 1 96 284 ASN B C 1
ATOM 4667 O O . ASN B 1 284 ? 0.809 34.469 13.422 1 96 284 ASN B O 1
ATOM 4671 N N . PHE B 1 285 ? 0.565 32.531 14.43 1 96 285 PHE B N 1
ATOM 4672 C CA . PHE B 1 285 ? -0.68 32.938 15.062 1 96 285 PHE B CA 1
ATOM 4673 C C . PHE B 1 285 ? -0.816 32.312 16.453 1 96 285 PHE B C 1
ATOM 4675 O O . PHE B 1 285 ? -0.137 31.344 16.766 1 96 285 PHE B O 1
ATOM 4682 N N . GLU B 1 286 ? -1.666 32.844 17.281 1 96.06 286 GLU B N 1
ATOM 4683 C CA . GLU B 1 286 ? -2.068 32.281 18.562 1 96.06 286 GLU B CA 1
ATOM 4684 C C . GLU B 1 286 ? -3.375 31.5 18.438 1 96.06 286 GLU B C 1
ATOM 4686 O O . GLU B 1 286 ? -4.277 31.906 17.703 1 96.06 286 GLU B O 1
ATOM 4691 N N . ILE B 1 287 ? -3.344 30.438 19.203 1 96 287 ILE B N 1
ATOM 4692 C CA . ILE B 1 287 ? -4.574 29.656 19.219 1 96 287 ILE B CA 1
ATOM 4693 C C . ILE B 1 287 ? -5.668 30.422 19.969 1 96 287 ILE B C 1
ATOM 4695 O O . ILE B 1 287 ? -5.457 30.891 21.078 1 96 287 ILE B O 1
ATOM 4699 N N . GLY B 1 288 ? -6.637 30.812 19.516 1 92.94 288 GLY B N 1
ATOM 4700 C CA . GLY B 1 288 ? -7.746 31.547 20.094 1 92.94 288 GLY B CA 1
ATOM 4701 C C . GLY B 1 288 ? -8.703 30.672 20.875 1 92.94 288 GLY B C 1
ATOM 4702 O O . GLY B 1 288 ? -8.445 29.484 21.078 1 92.94 288 GLY B O 1
ATOM 4703 N N . ASP B 1 289 ? -9.805 31.219 21.281 1 92.12 289 ASP B N 1
ATOM 4704 C CA . ASP B 1 289 ? -10.773 30.578 22.156 1 92.12 289 ASP B CA 1
ATOM 4705 C C . ASP B 1 289 ? -11.469 29.422 21.469 1 92.12 289 ASP B C 1
ATOM 4707 O O . ASP B 1 289 ? -11.984 28.5 22.125 1 92.12 289 ASP B O 1
ATOM 4711 N N . ASN B 1 290 ? -11.391 29.453 20.141 1 94 290 ASN B N 1
ATOM 4712 C CA . ASN B 1 290 ? -12.07 28.422 19.375 1 94 290 ASN B CA 1
ATOM 4713 C C . ASN B 1 290 ? -11.141 27.25 19.047 1 94 290 ASN B C 1
ATOM 4715 O O . ASN B 1 290 ? -11.492 26.359 18.266 1 94 290 ASN B O 1
ATOM 4719 N N . GLY B 1 291 ? -9.938 27.344 19.688 1 97.44 291 GLY B N 1
ATOM 4720 C CA . GLY B 1 291 ? -8.969 26.281 19.453 1 97.44 291 GLY B CA 1
ATOM 4721 C C . GLY B 1 291 ? -8.344 25.75 20.734 1 97.44 291 GLY B C 1
ATOM 4722 O O . GLY B 1 291 ? -8.594 26.297 21.812 1 97.44 291 GLY B O 1
ATOM 4723 N N . ALA B 1 292 ? -7.727 24.625 20.656 1 97.62 292 ALA B N 1
ATOM 4724 C CA . ALA B 1 292 ? -6.949 24.016 21.734 1 97.62 292 ALA B CA 1
ATOM 4725 C C . ALA B 1 292 ? -5.68 23.375 21.203 1 97.62 292 ALA B C 1
ATOM 4727 O O . ALA B 1 292 ? -5.652 22.891 20.062 1 97.62 292 ALA B O 1
ATOM 4728 N N . GLU B 1 293 ? -4.668 23.391 22.016 1 97.88 293 GLU B N 1
ATOM 4729 C CA . GLU B 1 293 ? -3.406 22.75 21.656 1 97.88 293 GLU B CA 1
ATOM 4730 C C . GLU B 1 293 ? -3.355 21.312 22.125 1 97.88 293 GLU B C 1
ATOM 4732 O O . GLU B 1 293 ? -3.367 21.047 23.328 1 97.88 293 GLU B O 1
ATOM 4737 N N . ALA B 1 294 ? -3.205 20.406 21.219 1 98.38 294 ALA B N 1
ATOM 4738 C CA . ALA B 1 294 ? -3.355 18.984 21.5 1 98.38 294 ALA B CA 1
ATOM 4739 C C . ALA B 1 294 ? -2.279 18.484 22.469 1 98.38 294 ALA B C 1
ATOM 4741 O O . ALA B 1 294 ? -2.562 17.703 23.375 1 98.38 294 ALA B O 1
ATOM 4742 N N . THR B 1 295 ? -1.03 18.922 22.344 1 97.94 295 THR B N 1
ATOM 4743 C CA . THR B 1 295 ? 0.053 18.438 23.188 1 97.94 295 THR B CA 1
ATOM 4744 C C . THR B 1 295 ? -0.108 18.922 24.625 1 97.94 295 THR B C 1
ATOM 4746 O O . THR B 1 295 ? 0.454 18.344 25.547 1 97.94 295 THR B O 1
ATOM 4749 N N . GLN B 1 296 ? -0.819 20 24.781 1 97.69 296 GLN B N 1
ATOM 4750 C CA . GLN B 1 296 ? -1.143 20.484 26.109 1 97.69 296 GLN B CA 1
ATOM 4751 C C . GLN B 1 296 ? -2.322 19.719 26.703 1 97.69 296 GLN B C 1
ATOM 4753 O O . GLN B 1 296 ? -2.35 19.438 27.906 1 97.69 296 GLN B O 1
ATOM 4758 N N . LEU B 1 297 ? -3.279 19.438 25.844 1 98.12 297 LEU B N 1
ATOM 4759 C CA . LEU B 1 297 ? -4.438 18.688 26.297 1 98.12 297 LEU B CA 1
ATOM 4760 C C . LEU B 1 297 ? -4.031 17.281 26.734 1 98.12 297 LEU B C 1
ATOM 4762 O O . LEU B 1 297 ? -4.613 16.719 27.672 1 98.12 297 LEU B O 1
ATOM 4766 N N . TYR B 1 298 ? -3.016 16.703 26.031 1 98.38 298 TYR B N 1
ATOM 4767 C CA . TYR B 1 298 ? -2.646 15.305 26.25 1 98.38 298 TYR B CA 1
ATOM 4768 C C . TYR B 1 298 ? -1.144 15.164 26.453 1 98.38 298 TYR B C 1
ATOM 4770 O O . TYR B 1 298 ? -0.458 14.523 25.656 1 98.38 298 TYR B O 1
ATOM 4778 N N . PRO B 1 299 ? -0.643 15.625 27.531 1 97.56 299 PRO B N 1
ATOM 4779 C CA . PRO B 1 299 ? 0.802 15.648 27.781 1 97.56 299 PRO B CA 1
ATOM 4780 C C . PRO B 1 299 ? 1.399 14.258 27.953 1 97.56 299 PRO B C 1
ATOM 4782 O O . PRO B 1 299 ? 2.621 14.094 27.891 1 97.56 299 PRO B O 1
ATOM 4785 N N . GLU B 1 300 ? 0.543 13.281 28.125 1 97.38 300 GLU B N 1
ATOM 4786 C CA . GLU B 1 300 ? 1.028 11.914 28.312 1 97.38 300 GLU B CA 1
ATOM 4787 C C . GLU B 1 300 ? 1.448 11.281 27 1 97.38 300 GLU B C 1
ATOM 4789 O O . GLU B 1 300 ? 2.141 10.266 26.984 1 97.38 300 GLU B O 1
ATOM 4794 N N . VAL B 1 301 ? 1 11.828 25.875 1 97.62 301 VAL B N 1
ATOM 4795 C CA . VAL B 1 301 ? 1.383 11.289 24.578 1 97.62 301 VAL B CA 1
ATOM 4796 C C . VAL B 1 301 ? 2.859 11.578 24.312 1 97.62 301 VAL B C 1
ATOM 4798 O O . VAL B 1 301 ? 3.297 12.727 24.391 1 97.62 301 VAL B O 1
ATOM 4801 N N . GLN B 1 302 ? 3.604 10.516 24.141 1 97.56 302 GLN B N 1
ATOM 4802 C CA . GLN B 1 302 ? 5 10.648 23.734 1 97.56 302 GLN B CA 1
ATOM 4803 C C . GLN B 1 302 ? 5.125 10.742 22.219 1 97.56 302 GLN B C 1
ATOM 4805 O O . GLN B 1 302 ? 5.305 9.719 21.531 1 97.56 302 GLN B O 1
ATOM 4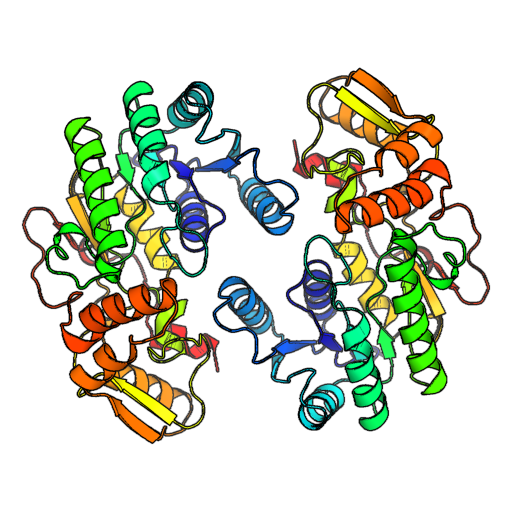810 N N . TYR B 1 303 ? 5.031 11.984 21.703 1 98.38 303 TYR B N 1
ATOM 4811 C CA . TYR B 1 303 ? 5.07 12.141 20.25 1 98.38 303 TYR B CA 1
ATOM 4812 C C . TYR B 1 303 ? 6.477 11.891 19.719 1 98.38 303 TYR B C 1
ATOM 4814 O O . TYR B 1 303 ? 7.453 11.969 20.453 1 98.38 303 TYR B O 1
ATOM 4822 N N . THR B 1 304 ? 6.621 11.562 18.469 1 98.62 304 THR B N 1
ATOM 4823 C CA . THR B 1 304 ? 7.883 11.273 17.797 1 98.62 304 THR B CA 1
ATOM 4824 C C . THR B 1 304 ? 8.625 12.562 17.469 1 98.62 304 THR B C 1
ATOM 4826 O O . THR B 1 304 ? 8.102 13.422 16.75 1 98.62 304 THR B O 1
ATOM 4829 N N . ARG B 1 305 ? 9.789 12.703 17.953 1 98.38 305 ARG B N 1
ATOM 4830 C CA . ARG B 1 305 ? 10.617 13.859 17.641 1 98.38 305 ARG B CA 1
ATOM 4831 C C . ARG B 1 305 ? 11.289 13.703 16.281 1 98.38 305 ARG B C 1
ATOM 4833 O O . ARG B 1 305 ? 11.547 12.578 15.836 1 98.38 305 ARG B O 1
ATOM 4840 N N . MET B 1 306 ? 11.609 14.797 15.609 1 98.25 306 MET B N 1
ATOM 4841 C CA . MET B 1 306 ? 12.078 14.758 14.227 1 98.25 306 MET B CA 1
ATOM 4842 C C . MET B 1 306 ? 13.477 14.156 14.148 1 98.25 306 MET B C 1
ATOM 4844 O O . MET B 1 306 ? 13.844 13.547 13.141 1 98.25 306 MET B O 1
ATOM 4848 N N . ASP B 1 307 ? 14.281 14.211 15.273 1 96.31 307 ASP B N 1
ATOM 4849 C CA . ASP B 1 307 ? 15.562 13.523 15.297 1 96.31 307 ASP B CA 1
ATOM 4850 C C . ASP B 1 307 ? 15.383 12.016 15.172 1 96.31 307 ASP B C 1
ATOM 4852 O O . ASP B 1 307 ? 16.125 11.359 14.43 1 96.31 307 ASP B O 1
ATOM 4856 N N . GLU B 1 308 ? 14.477 11.594 15.961 1 96.81 308 GLU B N 1
ATOM 4857 C CA . GLU B 1 308 ? 14.172 10.164 15.906 1 96.81 308 GLU B CA 1
ATOM 4858 C C . GLU B 1 308 ? 13.617 9.773 14.539 1 96.81 308 GLU B C 1
ATOM 4860 O O . GLU B 1 308 ? 13.961 8.727 14 1 96.81 308 GLU B O 1
ATOM 4865 N N . TYR B 1 309 ? 12.781 10.609 14 1 98.06 309 TYR B N 1
ATOM 4866 C CA . TYR B 1 309 ? 12.18 10.344 12.695 1 98.06 309 TYR B CA 1
ATOM 4867 C C . TYR B 1 309 ? 13.25 10.211 11.625 1 98.06 309 TYR B C 1
ATOM 4869 O O . TYR B 1 309 ? 13.203 9.289 10.805 1 98.06 309 TYR B O 1
ATOM 4877 N N . LEU B 1 310 ? 14.195 11.086 11.617 1 98.19 310 LEU B N 1
ATOM 4878 C CA . LEU B 1 310 ? 15.242 11.148 10.602 1 98.19 310 LEU B CA 1
ATOM 4879 C C . LEU B 1 310 ? 16.141 9.922 10.656 1 98.19 310 LEU B C 1
ATOM 4881 O O . LEU B 1 310 ? 16.688 9.5 9.641 1 98.19 310 LEU B O 1
ATOM 4885 N N . LYS B 1 311 ? 16.25 9.297 11.812 1 97.12 311 LYS B N 1
ATOM 4886 C CA . LYS B 1 311 ? 17.109 8.125 11.984 1 97.12 311 LYS B CA 1
ATOM 4887 C C . LYS B 1 311 ? 16.625 6.957 11.133 1 97.12 311 LYS B C 1
ATOM 4889 O O . LYS B 1 311 ? 17.422 6.074 10.781 1 97.12 311 LYS B O 1
ATOM 4894 N N . ARG B 1 312 ? 15.367 6.957 10.789 1 96.25 312 ARG B N 1
ATOM 4895 C CA . ARG B 1 312 ? 14.797 5.898 9.961 1 96.25 312 ARG B CA 1
ATOM 4896 C C . ARG B 1 312 ? 15.469 5.848 8.594 1 96.25 312 ARG B C 1
ATOM 4898 O O . ARG B 1 312 ? 15.375 4.844 7.887 1 96.25 312 ARG B O 1
ATOM 4905 N N . TYR B 1 313 ? 16.156 6.914 8.227 1 95.69 313 TYR B N 1
ATOM 4906 C CA . TYR B 1 313 ? 16.672 7.043 6.871 1 95.69 313 TYR B CA 1
ATOM 4907 C C . TYR B 1 313 ? 18.188 6.891 6.852 1 95.69 313 TYR B C 1
ATOM 4909 O O . TYR B 1 313 ? 18.828 7.148 5.832 1 95.69 313 TYR B O 1
ATOM 4917 N N . ILE B 1 314 ? 18.781 6.543 8 1 92.88 314 ILE B N 1
ATOM 4918 C CA . ILE B 1 314 ? 20.234 6.348 8.094 1 92.88 314 ILE B CA 1
ATOM 4919 C C . ILE B 1 314 ? 20.562 4.867 7.945 1 92.88 314 ILE B C 1
ATOM 4921 O O . ILE B 1 314 ? 19.766 4.004 8.32 1 92.88 314 ILE B O 1
#

Secondary structure (DSSP, 8-state):
---PPPPEEEETTTSTTHHHHHHHHHHTT--EEEEE-GGGTT-HHHHHHHHHHHHTT-EEEE--TT-HHHHHHHHHT-SEEEE---B-TTS-B-GGGHHHHHHHHHHH---SEEE-S--SS-GGG-TTPPTTTHHHHHHHHHHHHHHHHTT--BEEEE--EEHHHHTTTTT-TT--SPPSSEEEEETTS--EEEEE-HHHHHHHHHHHTT-GGGTTEEEE---GGGEEEHHHHHHHHHHHHT-PPEEEEE-HHHHHHTTTT--HHHHHHHHHHHIIIII-TTTSS---TTEEEHHHH-TT--PPPHHHHHHTT-/---PPPPEEEETTTSTTHHHHHHHHHHTT--EEEEE-GGGTT-HHHHHHHHHHHHTT-EEEE--TT-HHHHHHHHTT-SEEEE---B-TTS-B-GGGHHHHHHHHHHH---SEEE-S--SS-GGG-TTPPTTTHHHHHHHHHHHHHHHHTT--BEEEE--EEHHHHTTTTT-TT--SPPSSEEEEETTS--EEEEE-HHHHHHHHHHHTT-GGGTTEEEE---GGGEEEHHHHHHHHHHHHT-PPEEEEE-HHHHHHTTTT--HHHHHHHHHHHIIIII-TTTSS---TTEEEHHHH-TT--PPPHHHHHHTT-

Organism: Oryza sativa subsp. japonica (NCBI:txid39947)

Radius of gyration: 26.53 Å; Cα contacts (8 Å, |Δi|>4): 1220; chains: 2; bounding box: 59×70×64 Å

Solvent-accessible surface area (backbone atoms only — not comparable to full-atom values): 33340 Å² total; per-residue (Å²): 124,86,77,81,70,54,31,34,32,28,38,36,30,80,39,85,60,13,39,26,34,51,50,31,31,48,73,71,62,25,56,30,33,32,53,39,45,78,81,54,48,77,46,60,69,56,51,51,50,53,45,51,42,37,75,72,64,33,41,78,40,75,34,38,84,86,34,59,69,46,34,19,57,55,46,56,73,21,34,27,42,38,36,32,46,43,61,46,63,85,74,50,67,44,55,74,60,47,54,50,51,50,51,23,45,59,71,44,65,60,52,65,24,36,29,60,57,42,64,29,68,57,42,89,79,39,83,84,45,46,80,69,28,30,54,60,30,53,53,52,48,54,49,49,49,53,36,59,75,64,67,51,44,24,33,42,40,25,30,39,39,47,23,75,65,30,53,48,15,56,62,37,80,84,36,43,58,58,65,82,54,54,44,70,31,51,47,89,20,72,40,44,35,42,48,28,40,53,60,46,50,13,39,56,54,51,64,41,67,81,36,77,88,37,59,69,20,34,36,34,52,60,51,71,87,24,55,37,23,55,50,54,51,46,49,52,51,27,64,74,70,72,46,82,63,47,75,47,69,40,48,66,69,59,55,61,56,59,43,64,90,50,57,70,48,54,29,25,47,51,35,51,49,43,40,40,45,72,67,12,70,72,56,72,68,77,83,50,92,61,36,46,52,43,51,72,75,42,66,82,62,82,68,71,44,60,71,66,57,48,52,70,78,106,125,85,76,82,70,54,30,33,32,28,37,36,31,80,38,85,62,13,38,26,35,52,51,32,31,47,73,72,62,25,55,30,34,33,52,38,45,79,81,54,46,78,46,61,67,56,51,51,50,52,46,50,42,37,76,71,66,34,43,76,39,76,33,37,83,84,34,59,68,48,35,19,58,54,48,55,71,20,33,27,39,38,36,31,45,44,60,46,64,87,75,49,68,45,55,75,61,46,56,51,50,49,52,22,44,60,70,45,65,60,53,65,23,36,30,60,60,42,65,29,67,56,42,89,78,38,82,83,46,46,79,68,28,29,54,61,32,53,54,50,49,55,48,49,50,54,35,58,74,65,66,52,43,24,32,43,42,25,33,40,40,47,25,75,66,31,53,50,17,55,63,37,80,85,36,46,58,57,66,83,54,56,44,72,31,51,46,88,18,71,38,44,33,42,45,28,41,55,60,45,49,12,39,55,54,52,62,39,65,81,37,76,87,35,59,68,20,35,36,35,52,60,51,70,88,25,54,37,22,56,49,55,50,46,49,51,50,25,64,74,68,73,46,81,62,48,75,46,68,38,50,66,68,59,56,60,57,59,42,65,91,51,57,69,47,55,30,26,48,51,34,51,47,42,39,40,45,71,67,11,68,74,57,74,70,78,82,50,92,60,37,46,52,42,50,74,76,42,67,81,62,83,69,71,44,60,71,64,58,47,52,69,77,109

Nearest PDB structures (foldseek):
  7csh-assembly1_A-2  TM=9.864E-01  e=7.801E-48  Arabidopsis thaliana
  7csb-assembly1_D  TM=9.875E-01  e=4.704E-47  Arabidopsis thaliana
  7cs9-assembly2_D  TM=9.799E-01  e=7.402E-44  Arabidopsis thaliana
  7cs9-assembly2_A  TM=9.796E-01  e=9.334E-44  Arabidopsis thaliana
  1qyd-assembly2_D  TM=9.727E-01  e=2.169E-41  Thuja plicata

Sequence (628 aa):
MAMEKSRVLVVGGTGFVGRRVVAASLAAGHPTYVLLRPEIGLDIDKLQMLLAFKARGARLLEASLDDHDGLVAAVRQADVVVSAMSGVHFRSHNLMLQLKLVEAIKDAGNVKRFLPSEFGMDPSRMGDALEPGRVSFDEKMVIRRAIEDANIPHTYVSANCFAAYFCPNLCQMKTLLPPKERVGVYGDGNVKVFFVDENDVGTYAIKSIDDPRTLNKTIYIRPQDNCLTQNELISKWETLTGKSLEKFHIPGDEFLASMKDLDFASQVGIGHYYHIFYEGCLANFEIGDNGAEATQLYPEVQYTRMDEYLKRYIMAMEKSRVLVVGGTGFVGRRVVAASLAAGHPTYVLLRPEIGLDIDKLQMLLAFKARGARLLEASLDDHDGLVAAVRQADVVVSAMSGVHFRSHNLMLQLKLVEAIKDAGNVKRFLPSEFGMDPSRMGDALEPGRVSFDEKMVIRRAIEDANIPHTYVSANCFAAYFCPNLCQMKTLLPPKERVGVYGDGNVKVFFVDENDVGTYAIKSIDDPRTLNKTIYIRPQDNCLTQNELISKWETLTGKSLEKFHIPGDEFLASMKDLDFASQVGIGHYYHIFYEGCLANFEIGDNGAEATQLYPEVQYTRMDEYLKRYI

pLDDT: mean 96.6, std 5.69, range [32.84, 98.94]

InterPro domains:
  IPR008030 NmrA-like domain [PF05368] (4-310)
  IPR036291 NAD(P)-binding domain superfamily [SSF51735] (5-260)
  IPR045312 Phenylcoumaran benzylic ether reductase-like [cd05259] (7-309)
  IPR050608 NmrA-type oxidoreductase, Isoflavone reductase subfamily [PTHR43349] (3-313)

=== Feature glossary ===
The features interleaved in this record are:

— What the protein is —

Sequence gives the chain of amino acids in standard one-letter code (A=alanine, C=cysteine, …, Y=tyrosine), read N→C. It is the only feature that is directly encoded by the gene; all structural features are derived from the folded form of this sequence.

Database cross-references. InterPro integrates a dozen domain/family signature databases into unified entries with residue-range hits. GO terms attach function/process/location labels with evidence codes. CATH codes position the fold in a four-level structural taxonomy. Organism is the NCBI-taxonomy species name.

— Where its atoms are —

Atomic coordinates in PDBx/mmCIF format — the same representation the Protein Data Bank distributes. Each line of the _atom_site loop places one backbone atom in Cartesian space (units: ångströms, origin: arbitrary).

The six renders are orthographic views along the three Cartesian axes in both directions. Representation (cartoon, sticks, or surface) and color scheme (sequence-rainbow or by-chain) vary across proteins so the training set covers all the common visualization conventions.

— Local backbone conformation —

Eight-state secondary structure (DSSP): H is the canonical α-helix, 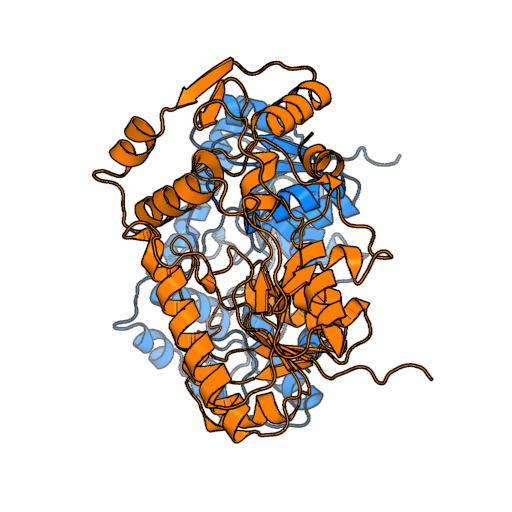G the tighter 3₁₀-helix, I the wider π-helix; E/B are β-structure, T and S are turns and bends, and '-' is everything else. DSSP derives these from the pattern of main-chain N–H···O=C hydrogen bonds, not from the sequence.

P-SEA three-state annotation labels each residue as helix, strand, or coil based purely on the geometry of the Cα trace. It serves as a fallback when the full backbone (and thus DSSP) is unavailable.

The φ/ψ torsion pair specifies the backbone conformation at each residue. φ rotates about the N–Cα bond, ψ about the Cα–C bond. Steric clashes forbid most of the (φ, ψ) plane — the allowed regions (α-helix basin, β-sheet basin, left-handed helix) are the Ramachandran-allowed regions.

— Global shape and packing —

The geometric summary reports three shape descriptors. Rg (radius of gyration) measures how spread out the Cα atoms are about their centre of mass; compact globular proteins have small Rg, elongated or unfolded ones large. Cα contacts (<8 Å, |i−j|>4) count long-range residue pairs in spatial proximity — high for tightly packed folds, near zero for rods or random coil. The bounding-box extents give the protein's footprint along x, y, z in Å.

Solvent-accessible surface area (SASA) is the area in Å² traced out by the centre of a 1.4 Å probe sphere (a water molecule) rolled over the protein's van der Waals surface (Shrake–Rupley / Lee–Richards construction). Buried residues have near-zero SASA; fully exposed residues can exceed 200 Å². The total SASA scales roughly with the number of surface residues.

The contact map is a binary N×N matrix image: pixel (i, j) is dark where Cα_i and Cα_j are within 8 Å and |i−j|>4. Because the |i−j|>4 filter removes local helical contacts, off-diagonal stripes parallel to the main diagonal indicate parallel β-sheets; stripes perpendicular to it indicate antiparallel β-sheets. The Ramachandran plot scatters every residue's (φ, ψ) pair against the sterically allowed regions. The PAE heatmap renders the predicted-aligned-error matrix.

— Structural neighborhood —

3Di is Foldseek's structural alphabet. Each residue is assigned one of twenty discrete states based on how its Cα sits relative to its spatial (not sequential) neighbors. Aligning 3Di strings finds structural homologs roughly as well as full 3D superposition, but orders of magnitude faster.

Nearest PDB neighbors are the top structural matches found by Foldseek when searching this structure against the entire Protein Data Bank. Each hit reports a TM-score (0 to 1; >0.5 almost always implies the same fold) and an E-value. These are *structural* homologs — they may share no detectable sequence similarity.

— Confidence and disorder —

For AlphaFold models, the B-factor field carries pLDDT — the model's own estimate of local accuracy on a 0–100 scale. Regions with pLDDT<50 should be treated as essentially unmodeled; they often correspond to intrinsically disordered segments.

Crystallographic B-factors measure how much each atom's electron density is smeared out, in Å². They rise in mobile loops and surface residues and fall in the buried interior. In AlphaFold models this column is repurposed to hold pLDDT instead.

Predicted aligned error is AlphaFold's pairwise confidence. Unlike pLDDT (per-residue), PAE is per-residue-pair and captures whether two parts of the structure are correctly placed relative to each other. Units are ångströms of expected positional error.